Protein 4EQA (pdb70)

Organism: Pseudomonas aeruginosa (strain ATCC 15692 / DSM 22644 / CIP 104116 / JCM 14847 / LMG 12228 / 1C / PRS 101 / PAO1) (NCBI:txid208964)

Nearest PDB structures (foldseek):
  4eqa-assembly2_B  TM=9.990E-01  e=7.271E-30  Pseudomonas aeruginosa PAO1
  4fgi-assembly3_E  TM=9.907E-01  e=2.592E-28  Pseudomonas aeruginosa PAO1
  7tvh-assembly1_A  TM=9.959E-01  e=4.208E-28  Pseudomonas aeruginosa PAO1
  4f4m-assembly4_D  TM=9.836E-01  e=1.413E-27  Pseudomonas aeruginosa
  8ssm-assembly2_A  TM=3.440E-01  e=1.562E-01  Citrobacter rodentium

Sequence (592 aa):
SHMQCIVNACKNSWDKSYLAGTPNKDNCSGFVQSVAAELGVPMPRGNANAMVDGLEQSWTKLASGAEAAQKAAQGFLVIAGLKGRTYGHVAVVISGPLYRQKYPMCWCGSIAGAVGQSQGLKSVGQVVWNRTDRDRLNYYVYSLASCSHMQCIVNACKNSWDKSYLAGTPNKDNCSGFVQSVAAELGVPMPRGNANAMVDGLEQSWTKLASGAEAAQKAAQGFLVIAGLKGRTYGHVAVVISGPLYRQKYPMCWCGSIAGAVGQSQGLKKSVGQVWNRTDRDRLNYYVYSLASCADCTFTQLEIVPQFGSPNMFGGEDEHVRVMFSNEDPNDDNPDAFPEPPVYLADRDSGNDCRIEDGGIWSRGGVFLSQDGRRVLMHEFSGSSAELVSYDSATCKVVHREDISGQRWAVDKDGLRLGQKCSGESVDSCAKIVKRSLAPFCQTADCTFTQLEIVPQFGSPNMFGGEDEHVRVMFSNEDPNDDNPDAFPEPPVYLADRDSGNDCRIEDGGIWSSRGGVFLSQDGRRVLMHEFSGSSSAELVSSYDSSATCKVVHREDISGQRWWAVDKDGLRLGQKKKCSSGESVDSCAKKIVKRSLAPFCQT

Radius of gyration: 23.97 Å; Cα contacts (8 Å, |Δi|>4): 1587; chains: 4; bounding box: 54×67×56 Å

Solvent-accessible surface area: 25159 Å² total; per-residue (Å²): 155,111,87,108,19,6,43,60,0,0,122,81,0,22,131,101,55,83,90,106,76,46,50,0,80,12,20,6,10,1,0,0,10,7,0,1,69,76,38,61,10,90,21,32,180,45,87,5,20,40,0,7,55,13,0,87,148,84,26,90,91,21,86,47,6,42,65,0,4,106,57,6,41,86,0,39,0,0,0,0,0,12,32,9,68,61,91,3,2,0,0,0,0,15,64,28,112,53,15,93,157,69,10,0,27,0,11,0,0,0,40,12,0,53,20,0,30,3,99,10,148,32,0,0,0,12,0,4,24,41,33,14,7,14,56,22,36,16,1,9,42,88,115,48,38,54,158,118,96,92,16,6,28,69,0,0,123,80,0,14,112,94,42,67,132,100,43,72,64,0,77,36,48,7,10,3,0,0,12,8,0,0,68,81,35,62,10,87,28,32,196,46,90,7,21,40,0,6,58,10,0,90,146,94,32,85,88,22,82,46,6,35,61,0,9,101,63,6,52,89,0,39,0,0,0,0,0,10,31,10,67,67,92,3,2,0,0,0,0,16,51,33,110,59,22,107,170,69,11,0,26,0,15,0,0,0,45,14,0,51,24,0,28,0,94,12,154,43,0,0,0,25,0,4,22,42,33,15,6,15,48,21,37,16,1,11,41,94,122,49,38,45,94,121,14,48,0,83,83,14,126,3,63,88,42,208,69,77,102,91,34,8,0,10,79,52,133,43,0,84,0,21,2,22,12,79,24,109,121,52,122,110,7,57,8,0,15,7,22,22,0,77,2,29,17,117,129,73,53,68,106,19,114,6,53,22,22,5,0,0,8,40,52,1,0,2,6,2,106,58,4,95,21,0,0,0,3,3,3,9,0,3,34,10,21,0,0,0,3,33,4,38,62,12,130,33,21,26,11,20,74,4,22,11,56,8,52,23,14,50,176,120,11,0,72,17,0,86,155,38,92,20,84,67,4,118,35,16,84,136,61,78,146,105,62,11,43,30,0,1,85,100,61,138,27,49,4,86,90,13,125,4,59,81,39,217,66,50,108,82,52,9,0,9,72,49,125,53,0,80,0,20,1,23,16,79,24,125,129,55,136,111,8,66,13,1,18,7,19,24,0,80,0,31,8,113,95,75,67,98,92,25,111,5,54,23,23,6,0,0,10,40,58,2,0,6,5,1,136,68,3,110,18,0,0,0,10,4,3,10,0,3,38,8,19,0,0,0,4,26,1,32,70,12,124,30,13,28,15,29,75,3,21,30,52,28,52,20,16,49,180,92,13,1,63,4,1,74,156,43,113,31,92,61,4,112,40,18,77,103,64,78,134,89,46,3,48,43,0,2,113,118

Structure (mmCIF, N/CA/C/O backbone):
data_4EQA
#
_entry.id   4EQA
#
_cell.length_a   48.514
_cell.length_b   99.204
_cell.length_c   56.333
_cell.angle_alpha   90.00
_cell.angle_beta   98.82
_cell.angle_gamma   90.00
#
_symmetry.space_group_name_H-M   'P 1 21 1'
#
loop_
_entity.id
_entity.type
_entity.pdbx_description
1 polymer 'Putative uncharacterized protein'
2 polymer 'Putative uncharacterized protein'
3 water water
#
loop_
_atom_site.group_PDB
_atom_site.id
_atom_site.type_symbol
_atom_site.label_atom_id
_atom_site.label_alt_id
_atom_site.label_comp_id
_atom_site.label_asym_id
_atom_site.label_entity_id
_atom_site.label_seq_id
_atom_site.pdbx_PDB_ins_code
_atom_site.Cartn_x
_atom_site.Cartn_y
_atom_site.Cartn_z
_atom_site.occupancy
_atom_site.B_iso_or_equiv
_atom_site.auth_seq_id
_atom_site.auth_comp_id
_atom_site.auth_asym_id
_atom_site.auth_atom_id
_atom_site.pdbx_PDB_model_num
ATOM 1 N N . SER A 1 1 ? -5.579 -11.451 8.084 1.00 27.24 3 SER A N 1
ATOM 2 C CA . SER A 1 1 ? -5.170 -10.170 8.648 1.00 26.23 3 SER A CA 1
ATOM 3 C C . SER A 1 1 ? -6.177 -9.100 8.260 1.00 25.78 3 SER A C 1
ATOM 4 O O . SER A 1 1 ? -6.893 -9.249 7.272 1.00 25.76 3 SER A O 1
ATOM 7 N N . HIS A 1 2 ? -6.234 -8.013 9.022 1.00 24.09 4 HIS A N 1
ATOM 8 C CA . HIS A 1 2 ? -7.152 -6.935 8.679 1.00 22.06 4 HIS A CA 1
ATOM 9 C C . HIS A 1 2 ? -6.730 -6.262 7.377 1.00 21.32 4 HIS A C 1
ATOM 10 O O . HIS A 1 2 ? -5.572 -6.358 6.956 1.00 21.89 4 HIS A O 1
ATOM 17 N N . MET A 1 3 ? -7.677 -5.579 6.744 1.00 22.11 5 MET A N 1
ATOM 18 C CA . MET A 1 3 ? -7.410 -4.896 5.493 1.00 20.93 5 MET A CA 1
ATOM 19 C C . MET A 1 3 ? -7.544 -3.401 5.713 1.00 22.90 5 MET A C 1
ATOM 20 O O . MET A 1 3 ? -8.068 -2.670 4.863 1.00 26.02 5 MET A O 1
ATOM 25 N N . GLN A 1 4 ? -7.063 -2.935 6.859 1.00 20.64 6 GLN A N 1
ATOM 26 C CA . GLN A 1 4 ? -7.172 -1.511 7.173 1.00 28.42 6 GLN A CA 1
ATOM 27 C C . GLN A 1 4 ? -5.848 -0.740 7.129 1.00 25.85 6 GLN A C 1
ATOM 28 O O . GLN A 1 4 ? -5.733 0.350 7.690 1.00 24.13 6 GLN A O 1
ATOM 34 N N . CYS A 1 5 ? -4.858 -1.290 6.434 1.00 22.75 7 CYS A N 1
ATOM 35 C CA . CYS A 1 5 ? -3.548 -0.654 6.366 1.00 24.05 7 CYS A CA 1
ATOM 36 C C . CYS A 1 5 ? -3.610 0.748 5.769 1.00 20.99 7 CYS A C 1
ATOM 37 O O . CYS A 1 5 ? -2.958 1.651 6.278 1.00 21.91 7 CYS A O 1
ATOM 40 N N . ILE A 1 6 ? -4.379 0.926 4.697 1.00 16.16 8 ILE A N 1
ATOM 41 C CA . ILE A 1 6 ? -4.490 2.250 4.074 1.00 17.84 8 ILE A CA 1
ATOM 42 C C . ILE A 1 6 ? -5.109 3.276 5.026 1.00 21.82 8 ILE A C 1
ATOM 43 O O . ILE A 1 6 ? -4.532 4.344 5.257 1.00 17.75 8 ILE A O 1
ATOM 48 N N . VAL A 1 7 ? -6.270 2.947 5.583 1.00 20.50 9 VAL A N 1
ATOM 49 C CA . VAL A 1 7 ? -6.963 3.836 6.518 1.00 20.38 9 VAL A CA 1
ATOM 50 C C . VAL A 1 7 ? -6.128 4.160 7.767 1.00 18.86 9 VAL A C 1
ATOM 51 O O . VAL A 1 7 ? -6.064 5.316 8.192 1.00 20.03 9 VAL A O 1
ATOM 55 N N . ASN A 1 8 ? -5.496 3.150 8.366 1.00 15.55 10 ASN A N 1
ATOM 56 C CA . ASN A 1 8 ? -4.609 3.393 9.489 1.00 20.19 10 ASN A CA 1
ATOM 57 C C . ASN A 1 8 ? -3.500 4.364 9.115 1.00 18.23 10 ASN A C 1
ATOM 58 O O . ASN A 1 8 ? -3.181 5.272 9.877 1.00 20.28 10 ASN A O 1
ATOM 63 N N . ALA A 1 9 ? -2.908 4.176 7.938 1.00 17.62 11 ALA A N 1
ATOM 64 C CA . ALA A 1 9 ? -1.841 5.076 7.502 1.00 19.35 11 ALA A CA 1
ATOM 65 C C . ALA A 1 9 ? -2.345 6.512 7.316 1.00 19.00 11 ALA A C 1
ATOM 66 O O . ALA A 1 9 ? -1.637 7.473 7.628 1.00 19.35 11 ALA A O 1
ATOM 68 N N . CYS A 1 10 ? -3.560 6.657 6.797 1.00 16.78 12 CYS A N 1
ATOM 69 C CA . CYS A 1 10 ? -4.142 7.988 6.623 1.00 16.08 12 CYS A CA 1
ATOM 70 C C . CYS A 1 10 ? -4.352 8.648 7.983 1.00 14.11 12 CYS A C 1
ATOM 71 O O . CYS A 1 10 ? -4.027 9.818 8.168 1.00 14.92 12 CYS A O 1
ATOM 74 N N . LYS A 1 11 ? -4.915 7.902 8.927 1.00 16.26 13 LYS A N 1
ATOM 75 C CA . LYS A 1 11 ? -5.200 8.459 10.247 1.00 16.47 13 LYS A CA 1
ATOM 76 C C . LYS A 1 11 ? -3.902 8.879 10.926 1.00 19.36 13 LYS A C 1
ATOM 77 O O . LYS A 1 11 ? -3.803 9.962 11.508 1.00 20.59 13 LYS A O 1
ATOM 83 N N . ASN A 1 12 ? -2.899 8.016 10.844 1.00 17.49 14 ASN A N 1
ATOM 84 C CA . ASN A 1 12 ? -1.619 8.289 11.488 1.00 19.18 14 ASN A CA 1
ATOM 85 C C . ASN A 1 12 ? -0.880 9.457 10.854 1.00 18.34 14 ASN A C 1
ATOM 86 O O . ASN A 1 12 ? -0.037 10.090 11.491 1.00 23.30 14 ASN A O 1
ATOM 91 N N . SER A 1 13 ? -1.213 9.749 9.600 1.00 18.19 15 SER A N 1
ATOM 92 C CA . SER A 1 13 ? -0.491 10.747 8.810 1.00 16.74 15 SER A CA 1
ATOM 93 C C . SER A 1 13 ? -1.109 12.132 8.911 1.00 18.76 15 SER A C 1
ATOM 94 O O . SER A 1 13 ? -0.464 13.139 8.585 1.00 15.75 15 SER A O 1
ATOM 97 N N . TRP A 1 14 ? -2.356 12.183 9.362 1.00 19.58 16 TRP A N 1
ATOM 98 C CA . TRP A 1 14 ? -3.126 13.423 9.316 1.00 15.15 16 TRP A CA 1
ATOM 99 C C . TRP A 1 14 ? -2.431 14.556 10.081 1.00 17.40 16 TRP A C 1
ATOM 100 O O . TRP A 1 14 ? -2.278 15.666 9.562 1.00 15.40 16 TRP A O 1
ATOM 111 N N . ASP A 1 15 ? -1.983 14.254 11.298 1.00 17.33 17 ASP A N 1
ATOM 112 C CA . ASP A 1 15 ? -1.438 15.281 12.190 1.00 19.55 17 ASP A CA 1
ATOM 113 C C . ASP A 1 15 ? 0.064 15.520 12.021 1.00 21.12 17 ASP A C 1
ATOM 114 O O . ASP A 1 15 ? 0.651 16.347 12.720 1.00 30.61 17 ASP A O 1
ATOM 119 N N . LYS A 1 16 ? 0.687 14.810 11.093 1.00 17.67 18 LYS A N 1
ATOM 120 C CA . LYS A 1 16 ? 2.104 15.012 10.820 1.00 19.07 18 LYS A CA 1
ATOM 121 C C . LYS A 1 16 ? 2.343 16.193 9.889 1.00 19.44 18 LYS A C 1
ATOM 122 O O . LYS A 1 16 ? 1.412 16.725 9.285 1.00 15.90 18 LYS A O 1
ATOM 128 N N . SER A 1 17 ? 3.601 16.616 9.811 1.00 17.97 19 SER A N 1
ATOM 129 C CA . SER A 1 17 ? 4.029 17.618 8.848 1.00 17.26 19 SER A CA 1
ATOM 130 C C . SER A 1 17 ? 5.171 17.031 8.038 1.00 16.01 19 SER A C 1
ATOM 131 O O . SER A 1 17 ? 6.325 17.050 8.474 1.00 21.10 19 SER A O 1
ATOM 134 N N . TYR A 1 18 ? 4.845 16.465 6.883 1.00 16.10 20 TYR A N 1
ATOM 135 C CA . TYR A 1 18 ? 5.862 15.894 6.019 1.00 14.52 20 TYR A CA 1
ATOM 136 C C . TYR A 1 18 ? 6.890 16.950 5.653 1.00 18.06 20 TYR A C 1
ATOM 137 O O . TYR A 1 18 ? 8.092 16.688 5.673 1.00 21.76 20 TYR A O 1
ATOM 146 N N . LEU A 1 19 ? 6.402 18.139 5.313 1.00 17.81 21 LEU A N 1
ATOM 147 C CA . LEU A 1 19 ? 7.262 19.292 5.066 1.00 19.02 21 LEU A CA 1
ATOM 148 C C . LEU A 1 19 ? 7.426 20.053 6.369 1.00 20.89 21 LEU A C 1
ATOM 149 O O . LEU A 1 19 ? 6.439 20.386 7.017 1.00 22.02 21 LEU A O 1
ATOM 154 N N . ALA A 1 20 ? 8.672 20.312 6.754 1.00 24.41 22 ALA A N 1
ATOM 155 C CA . ALA A 1 20 ? 8.962 21.098 7.945 1.00 24.94 22 ALA A CA 1
ATOM 156 C C . ALA A 1 20 ? 8.115 22.355 7.998 1.00 23.31 22 ALA A C 1
ATOM 157 O O . ALA A 1 20 ? 8.180 23.191 7.094 1.00 21.20 22 ALA A O 1
ATOM 159 N N . GLY A 1 21 ? 7.319 22.480 9.056 1.00 21.55 23 GLY A N 1
ATOM 160 C CA . GLY A 1 21 ? 6.567 23.698 9.308 1.00 19.77 23 GLY A CA 1
ATOM 161 C C . GLY A 1 21 ? 5.232 23.770 8.594 1.00 27.03 23 GLY A C 1
ATOM 162 O O . GLY A 1 21 ? 4.523 24.774 8.689 1.00 25.84 23 GLY A O 1
ATOM 163 N N . THR A 1 22 ? 4.875 22.708 7.876 1.00 19.74 24 THR A N 1
ATOM 164 C CA . THR A 1 22 ? 3.615 22.714 7.150 1.00 20.22 24 THR A CA 1
ATOM 165 C C . THR A 1 22 ? 2.758 21.508 7.522 1.00 15.41 24 THR A C 1
ATOM 166 O O . THR A 1 22 ? 3.043 20.387 7.100 1.00 17.84 24 THR A O 1
ATOM 170 N N . PRO A 1 23 ? 1.704 21.732 8.314 1.00 17.09 25 PRO A N 1
ATOM 171 C CA . PRO A 1 23 ? 0.812 20.630 8.688 1.00 18.74 25 PRO A CA 1
ATOM 172 C C . PRO A 1 23 ? 0.229 19.920 7.465 1.00 16.28 25 PRO A C 1
ATOM 173 O O . PRO A 1 23 ? -0.157 20.561 6.480 1.00 17.02 25 PRO A O 1
ATOM 177 N N . ASN A 1 24 ? 0.173 18.593 7.533 1.00 16.05 26 ASN A N 1
ATOM 178 C CA . ASN A 1 24 ? -0.322 17.826 6.396 1.00 13.69 26 ASN A CA 1
ATOM 179 C C . ASN A 1 24 ? -1.760 18.176 6.021 1.00 15.49 26 ASN A C 1
ATOM 180 O O . ASN A 1 24 ? -2.158 18.026 4.865 1.00 14.57 26 ASN A O 1
ATOM 185 N N . LYS A 1 25 ? -2.551 18.635 6.989 1.00 12.72 27 LYS A N 1
ATOM 186 C CA . LYS A 1 25 ? -3.942 18.969 6.687 1.00 13.35 27 LYS A CA 1
ATOM 187 C C . LYS A 1 25 ? -4.014 20.097 5.677 1.00 14.71 27 LYS A C 1
ATOM 188 O O . LYS A 1 25 ? -5.021 20.252 4.986 1.00 14.80 27 LYS A O 1
ATOM 194 N N . ASP A 1 26 ? -2.948 20.886 5.613 1.00 14.15 28 ASP A N 1
ATOM 195 C CA . ASP A 1 26 ? -2.896 22.063 4.734 1.00 12.12 28 ASP A CA 1
ATOM 196 C C . ASP A 1 26 ? -2.102 21.830 3.453 1.00 12.87 28 ASP A C 1
ATOM 197 O O . ASP A 1 26 ? -1.873 22.774 2.684 1.00 15.48 28 ASP A O 1
ATOM 202 N N . ASN A 1 27 ? -1.692 20.585 3.209 1.00 10.95 29 ASN A N 1
ATOM 203 C CA . ASN A 1 27 ? -0.739 20.306 2.134 1.00 10.62 29 ASN A CA 1
ATOM 204 C C . ASN A 1 27 ? -1.007 18.931 1.564 1.00 11.84 29 ASN A C 1
ATOM 205 O O . ASN A 1 27 ? -0.565 17.922 2.106 1.00 14.27 29 ASN A O 1
ATOM 210 N N . CYS A 1 28 ? -1.767 18.892 0.482 1.00 12.09 30 CYS A N 1
ATOM 211 C CA . CYS A 1 28 ? -2.186 17.601 -0.076 1.00 10.97 30 CYS A CA 1
ATOM 212 C C . CYS A 1 28 ? -1.004 16.686 -0.400 1.00 11.51 30 CYS A C 1
ATOM 213 O O . CYS A 1 28 ? -1.062 15.479 -0.148 1.00 12.45 30 CYS A O 1
ATOM 216 N N . SER A 1 29 ? 0.054 17.238 -0.974 1.00 14.17 31 SER A N 1
ATOM 217 C CA . SER A 1 29 ? 1.188 16.413 -1.361 1.00 11.21 31 SER A CA 1
ATOM 218 C C . SER A 1 29 ? 1.877 15.846 -0.117 1.00 15.57 31 SER A C 1
ATOM 219 O O . SER A 1 29 ? 2.258 14.678 -0.091 1.00 14.39 31 SER A O 1
ATOM 222 N N . GLY A 1 30 ? 2.009 16.670 0.921 1.00 13.83 32 GLY A N 1
ATOM 223 C CA . GLY A 1 30 ? 2.624 16.237 2.161 1.00 14.06 32 GLY A CA 1
ATOM 224 C C . GLY A 1 30 ? 1.860 15.117 2.826 1.00 13.10 32 GLY A C 1
ATOM 225 O O . GLY A 1 30 ? 2.445 14.169 3.349 1.00 13.49 32 GLY A O 1
ATOM 226 N N . PHE A 1 31 ? 0.540 15.225 2.825 1.00 13.51 33 PHE A N 1
ATOM 227 C CA . PHE A 1 31 ? -0.268 14.176 3.423 1.00 14.95 33 PHE A CA 1
ATOM 228 C C . PHE A 1 31 ? -0.031 12.842 2.704 1.00 10.11 33 PHE A C 1
ATOM 229 O O . PHE A 1 31 ? 0.196 11.798 3.341 1.00 12.95 33 PHE A O 1
ATOM 237 N N . VAL A 1 32 ? -0.060 12.879 1.375 1.00 12.32 34 VAL A N 1
ATOM 238 C CA . VAL A 1 32 ? 0.163 11.666 0.585 1.00 12.73 34 VAL A CA 1
ATOM 239 C C . VAL A 1 32 ? 1.589 11.137 0.781 1.00 14.95 34 VAL A C 1
ATOM 240 O O . VAL A 1 32 ? 1.806 9.922 0.858 1.00 14.84 34 VAL A O 1
ATOM 244 N N . GLN A 1 33 ? 2.559 12.038 0.917 1.00 13.91 35 GLN A N 1
ATOM 245 C CA . GLN A 1 33 ? 3.937 11.598 1.155 1.00 15.51 35 GLN A CA 1
ATOM 246 C C . GLN A 1 33 ? 4.038 10.865 2.494 1.00 17.52 35 GLN A C 1
ATOM 247 O O . GLN A 1 33 ? 4.728 9.846 2.593 1.00 16.77 35 GLN A O 1
ATOM 253 N N . SER A 1 34 ? 3.354 11.369 3.523 1.00 15.20 36 SER A N 1
ATOM 254 C CA . SER A 1 34 ? 3.397 10.720 4.838 1.00 14.48 36 SER A CA 1
ATOM 255 C C . SER A 1 34 ? 2.733 9.349 4.813 1.00 17.66 36 SER A C 1
ATOM 256 O O . SER A 1 34 ? 3.224 8.398 5.438 1.00 17.72 36 SER A O 1
ATOM 259 N N . VAL A 1 35 ? 1.607 9.247 4.108 1.00 13.01 37 VAL A N 1
ATOM 260 C CA . VAL A 1 35 ? 0.916 7.974 4.001 1.00 12.03 37 VAL A CA 1
ATOM 261 C C . VAL A 1 35 ? 1.810 6.948 3.324 1.00 15.24 37 VAL A C 1
ATOM 262 O O . VAL A 1 35 ? 1.977 5.828 3.828 1.00 16.61 37 VAL A O 1
ATOM 266 N N . ALA A 1 36 ? 2.401 7.336 2.197 1.00 16.38 38 ALA A N 1
ATOM 267 C CA . ALA A 1 36 ? 3.263 6.427 1.446 1.00 17.86 38 ALA A CA 1
ATOM 268 C C . ALA A 1 36 ? 4.474 6.024 2.282 1.00 17.85 38 ALA A C 1
ATOM 269 O O . ALA A 1 36 ? 4.884 4.872 2.265 1.00 15.16 38 ALA A O 1
ATOM 271 N N . ALA A 1 37 ? 5.036 6.967 3.032 1.00 17.76 39 ALA A N 1
ATOM 272 C CA . ALA A 1 37 ? 6.210 6.646 3.843 1.00 18.71 39 ALA A CA 1
ATOM 273 C C . ALA A 1 37 ? 5.873 5.597 4.889 1.00 19.97 39 ALA A C 1
ATOM 274 O O . ALA A 1 37 ? 6.666 4.680 5.131 1.00 18.69 39 ALA A O 1
ATOM 276 N N . GLU A 1 38 ? 4.707 5.729 5.517 1.00 15.69 40 GLU A N 1
ATOM 277 C CA . GLU A 1 38 ? 4.312 4.764 6.533 1.00 17.47 40 GLU A CA 1
ATOM 278 C C . GLU A 1 38 ? 4.127 3.371 5.933 1.00 17.73 40 GLU A C 1
ATOM 279 O O . GLU A 1 38 ? 4.475 2.370 6.560 1.00 21.42 40 GLU A O 1
ATOM 285 N N . LEU A 1 39 ? 3.592 3.323 4.717 1.00 20.31 41 LEU A N 1
ATOM 286 C CA . LEU A 1 39 ? 3.355 2.070 4.009 1.00 19.43 41 LEU A CA 1
ATOM 287 C C . LEU A 1 39 ? 4.613 1.562 3.307 1.00 19.68 41 LEU A C 1
ATOM 288 O O . LEU A 1 39 ? 4.641 0.428 2.807 1.00 23.49 41 LEU A O 1
ATOM 293 N N . GLY A 1 40 ? 5.650 2.394 3.285 1.00 19.98 42 GLY A N 1
ATOM 294 C CA . GLY A 1 40 ? 6.884 2.088 2.579 1.00 16.31 42 GLY A CA 1
ATOM 295 C C . GLY A 1 40 ? 6.718 1.983 1.077 1.00 20.53 42 GLY A C 1
ATOM 296 O O . GLY A 1 40 ? 7.449 1.263 0.398 1.00 25.12 42 GLY A O 1
ATOM 297 N N . VAL A 1 41 ? 5.748 2.716 0.548 1.00 15.57 43 VAL A N 1
ATOM 298 C CA . VAL A 1 41 ? 5.551 2.765 -0.894 1.00 18.63 43 VAL A CA 1
ATOM 299 C C . VAL A 1 41 ? 6.335 3.941 -1.476 1.00 18.08 43 VAL A C 1
ATOM 300 O O . VAL A 1 41 ? 6.147 5.088 -1.055 1.00 16.59 43 VAL A O 1
ATOM 304 N N . PRO A 1 42 ? 7.233 3.668 -2.439 1.00 17.27 44 PRO A N 1
ATOM 305 C CA . PRO A 1 42 ? 7.998 4.752 -3.075 1.00 18.74 44 PRO A CA 1
ATOM 306 C C . PRO A 1 42 ? 7.084 5.751 -3.777 1.00 21.60 44 PRO A C 1
ATOM 307 O O . PRO A 1 42 ? 6.141 5.354 -4.462 1.00 22.23 44 PRO A O 1
ATOM 311 N N . MET A 1 43 ? 7.374 7.034 -3.605 1.00 19.73 45 MET A N 1
ATOM 312 C CA . MET A 1 43 ? 6.528 8.097 -4.140 1.00 21.97 45 MET A CA 1
ATOM 313 C C . MET A 1 43 ? 7.395 9.164 -4.815 1.00 20.18 45 MET A C 1
ATOM 314 O O . MET A 1 43 ? 8.460 9.525 -4.305 1.00 22.08 45 MET A O 1
ATOM 319 N N . PRO A 1 44 ? 6.958 9.656 -5.983 1.00 20.10 46 PRO A N 1
ATOM 320 C CA . PRO A 1 44 ? 7.706 10.754 -6.608 1.00 20.27 46 PRO A CA 1
ATOM 321 C C . PRO A 1 44 ? 7.845 11.946 -5.666 1.00 18.74 46 PRO A C 1
ATOM 322 O O . PRO A 1 44 ? 6.922 12.238 -4.908 1.00 21.06 46 PRO A O 1
ATOM 326 N N . ARG A 1 45 ? 8.980 12.628 -5.721 1.00 22.20 47 ARG A N 1
ATOM 327 C CA . ARG A 1 45 ? 9.205 13.789 -4.868 1.00 18.71 47 ARG A CA 1
ATOM 328 C C . ARG A 1 45 ? 8.540 15.015 -5.466 1.00 16.11 47 ARG A C 1
ATOM 329 O O . ARG A 1 45 ? 8.228 15.043 -6.654 1.00 22.22 47 ARG A O 1
ATOM 337 N N . GLY A 1 46 ? 8.340 16.032 -4.633 1.00 18.40 48 GLY A N 1
ATOM 338 C CA . GLY A 1 46 ? 7.925 17.331 -5.137 1.00 17.25 48 GLY A CA 1
ATOM 339 C C . GLY A 1 46 ? 6.506 17.705 -4.765 1.00 15.99 48 GLY A C 1
ATOM 340 O O . GLY A 1 46 ? 5.867 17.034 -3.959 1.00 18.63 48 GLY A O 1
ATOM 341 N N . ASN A 1 47 ? 6.024 18.806 -5.340 1.00 13.87 49 ASN A N 1
ATOM 342 C CA . ASN A 1 47 ? 4.677 19.275 -5.047 1.00 14.68 49 ASN A CA 1
ATOM 343 C C . ASN A 1 47 ? 3.639 18.429 -5.763 1.00 14.08 49 ASN A C 1
ATOM 344 O O . ASN A 1 47 ? 3.980 17.469 -6.447 1.00 16.20 49 ASN A O 1
ATOM 349 N N . ALA A 1 48 ? 2.371 18.761 -5.579 1.00 13.26 50 ALA A N 1
ATOM 350 C CA . ALA A 1 48 ? 1.320 17.930 -6.157 1.00 12.70 50 ALA A CA 1
ATOM 351 C C . ALA A 1 48 ? 1.473 17.749 -7.669 1.00 13.63 50 ALA A C 1
ATOM 352 O O . ALA A 1 48 ? 1.356 16.634 -8.166 1.00 14.75 50 ALA A O 1
ATOM 354 N N . ASN A 1 49 ? 1.743 18.831 -8.401 1.00 11.73 51 ASN A N 1
ATOM 355 C CA . ASN A 1 49 ? 1.927 18.695 -9.844 1.00 13.71 51 ASN A CA 1
ATOM 356 C C . ASN A 1 49 ? 3.084 17.764 -10.204 1.00 13.61 51 ASN A C 1
ATOM 357 O O . ASN A 1 49 ? 2.970 16.946 -11.119 1.00 14.59 51 ASN A O 1
ATOM 362 N N . ALA A 1 50 ? 4.194 17.882 -9.477 1.00 12.99 52 ALA A N 1
ATOM 363 C CA . ALA A 1 50 ? 5.362 17.052 -9.743 1.00 16.42 52 ALA A CA 1
ATOM 364 C C . ALA A 1 50 ? 5.058 15.596 -9.392 1.00 15.99 52 ALA A C 1
ATOM 365 O O . ALA A 1 50 ? 5.485 14.679 -10.085 1.00 16.72 52 ALA A O 1
ATOM 367 N N . MET A 1 51 ? 4.283 15.389 -8.335 1.00 13.45 53 MET A N 1
ATOM 368 C CA . MET A 1 51 ? 3.901 14.024 -7.966 1.00 14.66 53 MET A CA 1
ATOM 369 C C . MET A 1 51 ? 3.024 13.382 -9.048 1.00 13.95 53 MET A C 1
ATOM 370 O O . MET A 1 51 ? 3.248 12.238 -9.446 1.00 17.21 53 MET A O 1
ATOM 375 N N . VAL A 1 52 ? 2.034 14.123 -9.550 1.00 14.71 54 VAL A N 1
ATOM 376 C CA . VAL A 1 52 ? 1.190 13.611 -10.618 1.00 13.52 54 VAL A CA 1
ATOM 377 C C . VAL A 1 52 ? 2.019 13.312 -11.864 1.00 15.98 54 VAL A C 1
ATOM 378 O O . VAL A 1 52 ? 1.842 12.261 -12.478 1.00 15.64 54 VAL A O 1
ATOM 382 N N . ASP A 1 53 ? 2.936 14.214 -12.224 1.00 15.90 55 ASP A N 1
ATOM 383 C CA . ASP A 1 53 ? 3.834 13.957 -13.350 1.00 16.56 55 ASP A CA 1
ATOM 384 C C . ASP A 1 53 ? 4.542 12.621 -13.157 1.00 17.82 55 ASP A C 1
ATOM 385 O O . ASP A 1 53 ? 4.627 11.820 -14.091 1.00 20.73 55 ASP A O 1
ATOM 390 N N . GLY A 1 54 ? 5.055 12.391 -11.951 1.00 16.48 56 GLY A N 1
ATOM 391 C CA . GLY A 1 54 ? 5.774 11.161 -11.652 1.00 20.56 56 GLY A CA 1
ATOM 392 C C . GLY A 1 54 ? 4.907 9.916 -11.683 1.00 18.92 56 GLY A C 1
ATOM 393 O O . GLY A 1 54 ? 5.292 8.888 -12.243 1.00 20.40 56 GLY A O 1
ATOM 394 N N . LEU A 1 55 ? 3.719 10.004 -11.096 1.00 18.10 57 LEU A N 1
ATOM 395 C CA . LEU A 1 55 ? 2.789 8.884 -11.109 1.00 15.97 57 LEU A CA 1
ATOM 396 C C . LEU A 1 55 ? 2.354 8.552 -12.529 1.00 16.37 57 LEU A C 1
ATOM 397 O O . LEU A 1 55 ? 2.204 7.385 -12.881 1.00 19.85 57 LEU A O 1
ATOM 402 N N . GLU A 1 56 ? 2.135 9.582 -13.340 1.00 19.19 58 GLU A N 1
ATOM 403 C CA . GLU A 1 56 ? 1.708 9.400 -14.722 1.00 21.61 58 GLU A CA 1
ATOM 404 C C . GLU A 1 56 ? 2.763 8.628 -15.513 1.00 25.58 58 GLU A C 1
ATOM 405 O O . GLU A 1 56 ? 2.426 7.803 -16.365 1.00 26.74 58 GLU A O 1
ATOM 411 N N . GLN A 1 57 ? 4.032 8.875 -15.194 1.00 21.70 59 GLN A N 1
ATOM 412 C CA . GLN A 1 57 ? 5.164 8.234 -15.869 1.00 25.72 59 GLN A CA 1
ATOM 413 C C . GLN A 1 57 ? 5.470 6.806 -15.387 1.00 27.40 59 GLN A C 1
ATOM 414 O O . GLN A 1 57 ? 6.248 6.102 -16.027 1.00 32.95 59 GLN A O 1
ATOM 420 N N . SER A 1 58 ? 4.898 6.385 -14.261 1.00 25.06 60 SER A N 1
ATOM 421 C CA . SER A 1 58 ? 5.312 5.114 -13.651 1.00 25.44 60 SER A CA 1
ATOM 422 C C . SER A 1 58 ? 4.199 4.174 -13.168 1.00 27.21 60 SER A C 1
ATOM 423 O O . SER A 1 58 ? 4.317 2.961 -13.314 1.00 30.58 60 SER A O 1
ATOM 426 N N . TRP A 1 59 ? 3.127 4.715 -12.597 1.00 20.29 61 TRP A N 1
ATOM 427 C CA . TRP A 1 59 ? 2.075 3.872 -12.026 1.00 18.00 61 TRP A CA 1
ATOM 428 C C . TRP A 1 59 ? 0.958 3.513 -13.008 1.00 20.04 61 TRP A C 1
ATOM 429 O O . TRP A 1 59 ? 0.576 4.313 -13.863 1.00 21.54 61 TRP A O 1
ATOM 440 N N . THR A 1 60 ? 0.424 2.300 -12.849 1.00 18.83 62 THR A N 1
ATOM 441 C CA . THR A 1 60 ? -0.758 1.862 -13.581 1.00 21.10 62 THR A CA 1
ATOM 442 C C . THR A 1 60 ? -1.935 2.769 -13.264 1.00 19.71 62 THR A C 1
ATOM 443 O O . THR A 1 60 ? -2.119 3.193 -12.122 1.00 20.45 62 THR A O 1
ATOM 447 N N . LYS A 1 61 ? -2.733 3.067 -14.282 1.00 20.31 63 LYS A N 1
ATOM 448 C CA . LYS A 1 61 ? -3.924 3.873 -14.109 1.00 20.13 63 LYS A CA 1
ATOM 449 C C . LYS A 1 61 ? -5.152 2.984 -14.159 1.00 22.12 63 LYS A C 1
ATOM 450 O O . LYS A 1 61 ? -5.246 2.097 -15.002 1.00 24.99 63 LYS A O 1
ATOM 456 N N . LEU A 1 62 ? -6.088 3.221 -13.247 1.00 20.07 64 LEU A N 1
ATOM 457 C CA . LEU A 1 62 ? -7.346 2.486 -13.228 1.00 18.15 64 LEU A CA 1
ATOM 458 C C . LEU A 1 62 ? -8.382 3.170 -14.110 1.00 19.48 64 LEU A C 1
ATOM 459 O O . LEU A 1 62 ? -8.321 4.374 -14.328 1.00 24.36 64 LEU A O 1
ATOM 464 N N . ALA A 1 63 ? -9.338 2.395 -14.609 1.00 21.90 65 ALA A N 1
ATOM 465 C CA . ALA A 1 63 ? -10.308 2.922 -15.562 1.00 26.68 65 ALA A CA 1
ATOM 466 C C . ALA A 1 63 ? -11.382 3.803 -14.927 1.00 28.85 65 ALA A C 1
ATOM 467 O O . ALA A 1 63 ? -11.934 4.690 -15.580 1.00 34.71 65 ALA A O 1
ATOM 469 N N . SER A 1 64 ? -11.688 3.560 -13.658 1.00 22.11 66 SER A N 1
ATOM 470 C CA . SER A 1 64 ? -12.792 4.252 -13.017 1.00 20.68 66 SER A CA 1
ATOM 471 C C . SER A 1 64 ? -12.567 4.496 -11.537 1.00 23.30 66 SER A C 1
ATOM 472 O O . SER A 1 64 ? -11.740 3.829 -10.898 1.00 18.75 66 SER A O 1
ATOM 475 N N . GLY A 1 65 ? -13.333 5.447 -11.001 1.00 20.70 67 GLY A N 1
ATOM 476 C CA . GLY A 1 65 ? -13.387 5.680 -9.570 1.00 19.62 67 GLY A CA 1
ATOM 477 C C . GLY A 1 65 ? -13.884 4.456 -8.826 1.00 19.49 67 GLY A C 1
ATOM 478 O O . GLY A 1 65 ? -13.414 4.158 -7.729 1.00 17.95 67 GLY A O 1
ATOM 479 N N . ALA A 1 66 ? -14.836 3.739 -9.427 1.00 21.25 68 ALA A N 1
ATOM 480 C CA . ALA A 1 66 ? -15.348 2.491 -8.864 1.00 21.08 68 ALA A CA 1
ATOM 481 C C . ALA A 1 66 ? -14.245 1.449 -8.695 1.00 15.32 68 ALA A C 1
ATOM 482 O O . ALA A 1 66 ? -14.186 0.756 -7.692 1.00 18.52 68 ALA A O 1
ATOM 484 N N . GLU A 1 67 ? -13.367 1.348 -9.682 1.00 19.54 69 GLU A N 1
ATOM 485 C CA . GLU A 1 67 ? -12.260 0.410 -9.598 1.00 17.18 69 GLU A CA 1
ATOM 486 C C . GLU A 1 67 ? -11.244 0.848 -8.546 1.00 15.25 69 GLU A C 1
ATOM 487 O O . GLU A 1 67 ? -10.618 0.005 -7.879 1.00 18.27 69 GLU A O 1
ATOM 493 N N . ALA A 1 68 ? -11.103 2.160 -8.383 1.00 16.70 70 ALA A N 1
ATOM 494 C CA . ALA A 1 68 ? -10.164 2.717 -7.410 1.00 14.84 70 ALA A CA 1
ATOM 495 C C . ALA A 1 68 ? -10.589 2.283 -6.017 1.00 17.43 70 ALA A C 1
ATOM 496 O O . ALA A 1 68 ? -9.767 1.855 -5.196 1.00 17.36 70 ALA A O 1
ATOM 498 N N . ALA A 1 69 ? -11.884 2.386 -5.746 1.00 17.97 71 ALA A N 1
ATOM 499 C CA . ALA A 1 69 ? -12.397 1.995 -4.439 1.00 16.34 71 ALA A CA 1
ATOM 500 C C . ALA A 1 69 ? -12.223 0.500 -4.186 1.00 20.24 71 ALA A C 1
ATOM 501 O O . ALA A 1 69 ? -11.887 0.088 -3.079 1.00 19.46 71 ALA A O 1
ATOM 503 N N . GLN A 1 70 ? -12.460 -0.315 -5.207 1.00 16.93 72 GLN A N 1
ATOM 504 C CA . GLN A 1 70 ? -12.246 -1.745 -5.075 1.00 16.71 72 GLN A CA 1
ATOM 505 C C . GLN A 1 70 ? -10.796 -2.062 -4.773 1.00 16.80 72 GLN A C 1
ATOM 506 O O . GLN A 1 70 ? -10.516 -2.935 -3.949 1.00 20.07 72 GLN A O 1
ATOM 512 N N . LYS A 1 71 ? -9.874 -1.387 -5.454 1.00 16.83 73 LYS A N 1
ATOM 513 C CA . LYS A 1 71 ? -8.456 -1.659 -5.217 1.00 15.04 73 LYS A CA 1
ATOM 514 C C . LYS A 1 71 ? -8.061 -1.253 -3.807 1.00 17.37 73 LYS A C 1
ATOM 515 O O . LYS A 1 71 ? -7.306 -1.963 -3.143 1.00 16.65 73 LYS A O 1
ATOM 521 N N . ALA A 1 72 ? -8.601 -0.136 -3.337 1.00 16.88 74 ALA A N 1
ATOM 522 C CA . ALA A 1 72 ? -8.332 0.309 -1.972 1.00 16.60 74 ALA A CA 1
ATOM 523 C C . ALA A 1 72 ? -8.876 -0.712 -0.965 1.00 16.57 74 ALA A C 1
ATOM 524 O O . ALA A 1 72 ? -8.222 -1.020 0.042 1.00 19.36 74 ALA A O 1
ATOM 526 N N . ALA A 1 73 ? -10.057 -1.257 -1.245 1.00 19.84 75 ALA A N 1
ATOM 527 C CA . ALA A 1 73 ? -10.642 -2.322 -0.422 1.00 17.95 75 ALA A CA 1
ATOM 528 C C . ALA A 1 73 ? -9.759 -3.565 -0.365 1.00 21.08 75 ALA A C 1
ATOM 529 O O . ALA A 1 73 ? -9.832 -4.351 0.583 1.00 27.79 75 ALA A O 1
ATOM 531 N N . GLN A 1 74 ? -8.950 -3.752 -1.401 1.00 15.34 76 GLN A N 1
ATOM 532 C CA . GLN A 1 74 ? -8.064 -4.900 -1.497 1.00 17.78 76 GLN A CA 1
ATOM 533 C C . GLN A 1 74 ? -6.676 -4.593 -0.928 1.00 16.30 76 GLN A C 1
ATOM 534 O O . GLN A 1 74 ? -5.754 -5.393 -1.062 1.00 20.66 76 GLN A O 1
ATOM 540 N N . GLY A 1 75 ? -6.514 -3.422 -0.320 1.00 16.85 77 GLY A N 1
ATOM 541 C CA . GLY A 1 75 ? -5.264 -3.111 0.359 1.00 17.71 77 GLY A CA 1
ATOM 542 C C . GLY A 1 75 ? -4.215 -2.384 -0.471 1.00 20.09 77 GLY A C 1
ATOM 543 O O . GLY A 1 75 ? -3.063 -2.266 -0.046 1.00 19.72 77 GLY A O 1
ATOM 544 N N . PHE A 1 76 ? -4.605 -1.908 -1.650 1.00 17.05 78 PHE A N 1
ATOM 545 C CA . PHE A 1 76 ? -3.698 -1.147 -2.513 1.00 19.55 78 PHE A CA 1
ATOM 546 C C . PHE A 1 76 ? -3.766 0.342 -2.223 1.00 17.80 78 PHE A C 1
ATOM 547 O O . PHE A 1 76 ? -4.853 0.891 -2.015 1.00 16.91 78 PHE A O 1
ATOM 555 N N . LEU A 1 77 ? -2.607 0.993 -2.231 1.00 13.81 79 LEU A N 1
ATOM 556 C CA . LEU A 1 77 ? -2.547 2.454 -2.239 1.00 14.83 79 LEU A CA 1
ATOM 557 C C . LEU A 1 77 ? -2.973 2.994 -3.602 1.00 15.59 79 LEU A C 1
ATOM 558 O O . LEU A 1 77 ? -2.356 2.686 -4.626 1.00 17.49 79 LEU A O 1
ATOM 563 N N . VAL A 1 78 ? -4.038 3.796 -3.604 1.00 14.62 80 VAL A N 1
ATOM 564 C CA . VAL A 1 78 ? -4.571 4.411 -4.813 1.00 12.45 80 VAL A CA 1
ATOM 565 C C . VAL A 1 78 ? -4.581 5.925 -4.607 1.00 12.86 80 VAL A C 1
ATOM 566 O O . VAL A 1 78 ? -5.159 6.423 -3.648 1.00 15.03 80 VAL A O 1
ATOM 570 N N . ILE A 1 79 ? -3.901 6.635 -5.496 1.00 11.82 81 ILE A N 1
ATOM 571 C CA . ILE A 1 79 ? -3.846 8.081 -5.445 1.00 10.98 81 ILE A CA 1
ATOM 572 C C . ILE A 1 79 ? -4.729 8.636 -6.555 1.00 16.00 81 ILE A C 1
ATOM 573 O O . ILE A 1 79 ? -4.500 8.367 -7.740 1.00 14.65 81 ILE A O 1
ATOM 578 N N . ALA A 1 80 ? -5.751 9.389 -6.169 1.00 12.61 82 ALA A N 1
ATOM 579 C CA . ALA A 1 80 ? -6.498 10.199 -7.138 1.00 9.18 82 ALA A CA 1
ATOM 580 C C . ALA A 1 80 ? -5.720 11.494 -7.364 1.00 12.41 82 ALA A C 1
ATOM 581 O O . ALA A 1 80 ? -5.313 12.156 -6.401 1.00 13.34 82 ALA A O 1
ATOM 583 N N . GLY A 1 81 ? -5.465 11.842 -8.620 1.00 11.68 83 GLY A N 1
ATOM 584 C CA . GLY A 1 81 ? -4.618 12.996 -8.876 1.00 12.42 83 GLY A CA 1
ATOM 585 C C . GLY A 1 81 ? -5.031 13.789 -10.093 1.00 15.55 83 GLY A C 1
ATOM 586 O O . GLY A 1 81 ? -5.512 13.234 -11.079 1.00 12.38 83 GLY A O 1
ATOM 587 N N . LEU A 1 82 ? -4.850 15.100 -10.007 1.00 11.59 84 LEU A N 1
ATOM 588 C CA . LEU A 1 82 ? -5.127 15.984 -11.134 1.00 11.17 84 LEU A CA 1
ATOM 589 C C . LEU A 1 82 ? -4.279 17.226 -10.991 1.00 11.89 84 LEU A C 1
ATOM 590 O O . LEU A 1 82 ? -4.343 17.907 -9.961 1.00 12.12 84 LEU A O 1
ATOM 595 N N . LYS A 1 83 ? -3.474 17.511 -12.010 1.00 12.99 85 LYS A N 1
ATOM 596 C CA . LYS A 1 83 ? -2.657 18.719 -12.010 1.00 13.90 85 LYS A CA 1
ATOM 597 C C . LYS A 1 83 ? -3.511 19.972 -11.982 1.00 12.83 85 LYS A C 1
ATOM 598 O O . LYS A 1 83 ? -4.650 19.983 -12.473 1.00 13.04 85 LYS A O 1
ATOM 604 N N . GLY A 1 84 ? -2.970 21.006 -11.348 1.00 11.65 86 GLY A N 1
ATOM 605 C CA . GLY A 1 84 ? -3.522 22.346 -11.423 1.00 13.23 86 GLY A CA 1
ATOM 606 C C . GLY A 1 84 ? -2.637 23.266 -12.241 1.00 12.78 86 GLY A C 1
ATOM 607 O O . GLY A 1 84 ? -1.570 22.871 -12.725 1.00 13.33 86 GLY A O 1
ATOM 608 N N . ARG A 1 85 ? -3.098 24.497 -12.447 1.00 11.45 87 ARG A N 1
ATOM 609 C CA . ARG A 1 85 ? -2.276 25.492 -13.125 1.00 13.44 87 ARG A CA 1
ATOM 610 C C . ARG A 1 85 ? -0.937 25.661 -12.383 1.00 11.12 87 ARG A C 1
ATOM 611 O O . ARG A 1 85 ? 0.144 25.658 -12.997 1.00 14.13 87 ARG A O 1
ATOM 619 N N . THR A 1 86 ? -1.001 25.826 -11.061 1.00 12.50 88 THR A N 1
ATOM 620 C CA . THR A 1 86 ? 0.200 25.769 -10.219 1.00 12.46 88 THR A CA 1
ATOM 621 C C . THR A 1 86 ? 0.021 24.788 -9.068 1.00 12.29 88 THR A C 1
ATOM 622 O O . THR A 1 86 ? 0.956 24.051 -8.727 1.00 17.12 88 THR A O 1
ATOM 626 N N . TYR A 1 87 ? -1.174 24.792 -8.469 1.00 14.74 89 TYR A N 1
ATOM 627 C CA . TYR A 1 87 ? -1.481 23.942 -7.316 1.00 14.53 89 TYR A CA 1
ATOM 628 C C . TYR A 1 87 ? -2.355 22.761 -7.708 1.00 13.97 89 TYR A C 1
ATOM 629 O O . TYR A 1 87 ? -3.572 22.893 -7.890 1.00 13.11 89 TYR A O 1
ATOM 638 N N . GLY A 1 88 ? -1.709 21.611 -7.865 1.00 12.12 90 GLY A N 1
ATOM 639 C CA . GLY A 1 88 ? -2.408 20.380 -8.177 1.00 13.97 90 GLY A CA 1
ATOM 640 C C . GLY A 1 88 ? -2.989 19.768 -6.917 1.00 11.38 90 GLY A C 1
ATOM 641 O O . GLY A 1 88 ? -2.838 20.290 -5.807 1.00 13.48 90 GLY A O 1
ATOM 642 N N . HIS A 1 89 ? -3.660 18.639 -7.076 1.00 11.45 91 HIS A N 1
ATOM 643 C CA . HIS A 1 89 ? -4.232 17.981 -5.904 1.00 9.88 91 HIS A CA 1
ATOM 644 C C . HIS A 1 89 ? -4.062 16.483 -6.016 1.00 13.08 91 HIS A C 1
ATOM 645 O O . HIS A 1 89 ? -4.209 15.908 -7.105 1.00 11.23 91 HIS A O 1
ATOM 652 N N . VAL A 1 90 ? -3.709 15.871 -4.886 1.00 10.90 92 VAL A N 1
ATOM 653 C CA . VAL A 1 90 ? -3.649 14.418 -4.764 1.00 10.86 92 VAL A CA 1
ATOM 654 C C . VAL A 1 90 ? -4.425 14.002 -3.514 1.00 12.26 92 VAL A C 1
ATOM 655 O O . VAL A 1 90 ? -4.462 14.737 -2.520 1.00 12.29 92 VAL A O 1
ATOM 659 N N . ALA A 1 91 ? -5.067 12.837 -3.581 1.00 11.80 93 ALA A N 1
ATOM 660 C CA . ALA A 1 91 ? -5.855 12.314 -2.468 1.00 11.01 93 ALA A CA 1
ATOM 661 C C . ALA A 1 91 ? -5.700 10.809 -2.415 1.00 11.56 93 ALA A C 1
ATOM 662 O O . ALA A 1 91 ? -5.470 10.178 -3.448 1.00 14.05 93 ALA A O 1
ATOM 664 N N . VAL A 1 92 ? -5.803 10.241 -1.213 1.00 11.19 94 VAL A N 1
ATOM 665 C CA . VAL A 1 92 ? -5.763 8.791 -1.050 1.00 10.73 94 VAL A CA 1
ATOM 666 C C . VAL A 1 92 ? -7.180 8.248 -1.145 1.00 14.99 94 VAL A C 1
ATOM 667 O O . VAL A 1 92 ? -8.044 8.635 -0.364 1.00 13.48 94 VAL A O 1
ATOM 671 N N . VAL A 1 93 ? -7.418 7.342 -2.093 1.00 13.39 95 VAL A N 1
ATOM 672 C CA . VAL A 1 93 ? -8.734 6.730 -2.247 1.00 15.94 95 VAL A CA 1
ATOM 673 C C . VAL A 1 93 ? -8.883 5.601 -1.234 1.00 14.80 95 VAL A C 1
ATOM 674 O O . VAL A 1 93 ? -7.954 4.830 -1.014 1.00 15.75 95 VAL A O 1
ATOM 678 N N . ILE A 1 94 ? -10.034 5.553 -0.578 1.00 15.82 96 ILE A N 1
ATOM 679 C CA . ILE A 1 94 ? -10.332 4.483 0.367 1.00 16.73 96 ILE A CA 1
ATOM 680 C C . ILE A 1 94 ? -11.616 3.748 -0.014 1.00 18.22 96 ILE A C 1
ATOM 681 O O . ILE A 1 94 ? -12.403 4.228 -0.848 1.00 16.00 96 ILE A O 1
ATOM 686 N N . SER A 1 95 ? -11.801 2.572 0.588 1.00 18.42 97 SER A N 1
ATOM 687 C CA . SER A 1 95 ? -13.029 1.805 0.453 1.00 19.94 97 SER A CA 1
ATOM 688 C C . SER A 1 95 ? -14.204 2.622 0.966 1.00 20.84 97 SER A C 1
ATOM 689 O O . SER A 1 95 ? -14.078 3.365 1.943 1.00 25.52 97 SER A O 1
ATOM 692 N N . GLY A 1 96 ? -15.346 2.491 0.304 1.00 19.04 98 GLY A N 1
ATOM 693 C CA . GLY A 1 96 ? -16.559 3.118 0.785 1.00 20.80 98 GLY A CA 1
ATOM 694 C C . GLY A 1 96 ? -17.558 3.309 -0.335 1.00 17.13 98 GLY A C 1
ATOM 695 O O . GLY A 1 96 ? -17.219 3.145 -1.509 1.00 22.08 98 GLY A O 1
ATOM 696 N N . PRO A 1 97 ? -18.794 3.682 0.016 1.00 22.00 99 PRO A N 1
ATOM 697 C CA . PRO A 1 97 ? -19.844 3.883 -0.987 1.00 18.28 99 PRO A CA 1
ATOM 698 C C . PRO A 1 97 ? -19.512 5.047 -1.929 1.00 17.76 99 PRO A C 1
ATOM 699 O O . PRO A 1 97 ? -18.898 6.035 -1.496 1.00 18.27 99 PRO A O 1
ATOM 703 N N . LEU A 1 98 ? -19.888 4.916 -3.198 1.00 22.94 100 LEU A N 1
ATOM 704 C CA . LEU A 1 98 ? -19.550 5.921 -4.206 1.00 18.43 100 LEU A CA 1
ATOM 705 C C . LEU A 1 98 ? -20.542 7.054 -4.186 1.00 21.71 100 LEU A C 1
ATOM 706 O O . LEU A 1 98 ? -21.751 6.828 -4.281 1.00 23.23 100 LEU A O 1
ATOM 711 N N . TYR A 1 99 ? -20.030 8.275 -4.091 1.00 18.71 101 TYR A N 1
ATOM 712 C CA . TYR A 1 99 ? -20.869 9.455 -4.167 1.00 20.12 101 TYR A CA 1
ATOM 713 C C . TYR A 1 99 ? -21.415 9.563 -5.594 1.00 14.61 101 TYR A C 1
ATOM 714 O O . TYR A 1 99 ? -20.653 9.455 -6.558 1.00 18.87 101 TYR A O 1
ATOM 723 N N . ARG A 1 100 ? -22.728 9.760 -5.724 1.00 19.26 102 ARG A N 1
ATOM 724 C CA . ARG A 1 100 ? -23.373 9.845 -7.033 1.00 18.22 102 ARG A CA 1
ATOM 725 C C . ARG A 1 100 ? -23.106 8.600 -7.882 1.00 17.92 102 ARG A C 1
ATOM 726 O O . ARG A 1 100 ? -23.063 8.675 -9.111 1.00 20.47 102 ARG A O 1
ATOM 734 N N . GLN A 1 101 ? -22.909 7.463 -7.211 1.00 17.66 103 GLN A N 1
ATOM 735 C CA . GLN A 1 101 ? -22.620 6.181 -7.873 1.00 16.99 103 GLN A CA 1
ATOM 736 C C . GLN A 1 101 ? -21.393 6.214 -8.781 1.00 21.76 103 GLN A C 1
ATOM 737 O O . GLN A 1 101 ? -21.305 5.437 -9.731 1.00 23.87 103 GLN A O 1
ATOM 743 N N . LYS A 1 102 ? -20.442 7.100 -8.489 1.00 16.49 104 LYS A N 1
ATOM 744 C CA . LYS A 1 102 ? -19.280 7.246 -9.353 1.00 15.45 104 LYS A CA 1
ATOM 745 C C . LYS A 1 102 ? -18.016 7.464 -8.508 1.00 17.43 104 LYS A C 1
ATOM 746 O O . LYS A 1 102 ? -17.007 6.807 -8.730 1.00 17.03 104 LYS A O 1
ATOM 752 N N . TYR A 1 103 ? -18.069 8.398 -7.563 1.00 16.68 105 TYR A N 1
ATOM 753 C CA . TYR A 1 103 ? -16.870 8.999 -6.965 1.00 13.41 105 TYR A CA 1
ATOM 754 C C . TYR A 1 103 ? -16.504 8.373 -5.631 1.00 16.82 105 TYR A C 1
ATOM 755 O O . TYR A 1 103 ? -17.293 8.414 -4.685 1.00 15.97 105 TYR A O 1
ATOM 764 N N . PRO A 1 104 ? -15.283 7.811 -5.539 1.00 13.46 106 PRO A N 1
ATOM 765 C CA . PRO A 1 104 ? -14.911 7.099 -4.312 1.00 13.92 106 PRO A CA 1
ATOM 766 C C . PRO A 1 104 ? -14.566 8.028 -3.150 1.00 11.34 106 PRO A C 1
ATOM 767 O O . PRO A 1 104 ? -14.171 9.170 -3.348 1.00 14.71 106 PRO A O 1
ATOM 771 N N . MET A 1 105 ? -14.718 7.504 -1.936 1.00 15.53 107 MET A N 1
ATOM 772 C CA . MET A 1 105 ? -14.319 8.189 -0.710 1.00 17.43 107 MET A CA 1
ATOM 773 C C . MET A 1 105 ? -12.797 8.381 -0.681 1.00 11.54 107 MET A C 1
ATOM 774 O O . MET A 1 105 ? -12.048 7.657 -1.347 1.00 15.92 107 MET A O 1
ATOM 779 N N . CYS A 1 106 ? -12.327 9.373 0.079 1.00 13.25 108 CYS A N 1
ATOM 780 C CA . CYS A 1 106 ? -10.902 9.681 0.075 1.00 12.65 108 CYS A CA 1
ATOM 781 C C . CYS A 1 106 ? -10.459 10.380 1.349 1.00 13.65 108 CYS A C 1
ATOM 782 O O . CYS A 1 106 ? -11.290 10.820 2.152 1.00 13.57 108 CYS A O 1
ATOM 785 N N . TRP A 1 107 ? -9.143 10.441 1.534 1.00 10.84 109 TRP A N 1
ATOM 786 C CA . TRP A 1 107 ? -8.516 11.326 2.524 1.00 10.82 109 TRP A CA 1
ATOM 787 C C . TRP A 1 107 ? -7.616 12.286 1.783 1.00 9.68 109 TRP A C 1
ATOM 788 O O . TRP A 1 107 ? -6.919 11.900 0.843 1.00 10.98 109 TRP A O 1
ATOM 799 N N . CYS A 1 108 ? -7.591 13.539 2.226 1.00 11.42 110 CYS A N 1
ATOM 800 C CA . CYS A 1 108 ? -6.674 14.519 1.653 1.00 13.30 110 CYS A CA 1
ATOM 801 C C . CYS A 1 108 ? -6.547 15.755 2.520 1.00 15.76 110 CYS A C 1
ATOM 802 O O . CYS A 1 108 ? -7.491 16.154 3.194 1.00 14.41 110 CYS A O 1
ATOM 805 N N . GLY A 1 109 ? -5.355 16.339 2.488 1.00 10.71 111 GLY A N 1
ATOM 806 C CA . GLY A 1 109 ? -5.139 17.683 2.988 1.00 12.46 111 GLY A CA 1
ATOM 807 C C . GLY A 1 109 ? -5.429 18.648 1.852 1.00 11.77 111 GLY A C 1
ATOM 808 O O . GLY A 1 109 ? -5.498 18.241 0.696 1.00 12.81 111 GLY A O 1
ATOM 809 N N . SER A 1 110 ? -5.599 19.923 2.178 1.00 10.34 112 SER A N 1
ATOM 810 C CA . SER A 1 110 ? -5.813 20.936 1.150 1.00 10.09 112 SER A CA 1
ATOM 811 C C . SER A 1 110 ? -5.514 22.336 1.634 1.00 13.28 112 SER A C 1
ATOM 812 O O . SER A 1 110 ? -6.067 22.788 2.637 1.00 13.49 112 SER A O 1
ATOM 815 N N . ILE A 1 111 ? -4.662 23.020 0.878 1.00 10.60 113 ILE A N 1
ATOM 816 C CA . ILE A 1 111 ? -4.368 24.418 1.136 1.00 11.10 113 ILE A CA 1
ATOM 817 C C . ILE A 1 111 ? -5.595 25.307 0.851 1.00 12.21 113 ILE A C 1
ATOM 818 O O . ILE A 1 111 ? -5.612 26.491 1.244 1.00 16.40 113 ILE A O 1
ATOM 823 N N . ALA A 1 112 ? -6.626 24.772 0.189 1.00 12.47 114 ALA A N 1
ATOM 824 C CA . ALA A 1 112 ? -7.826 25.579 -0.079 1.00 15.62 114 ALA A CA 1
ATOM 825 C C . ALA A 1 112 ? -8.593 25.902 1.209 1.00 16.26 114 ALA A C 1
ATOM 826 O O . ALA A 1 112 ? -9.352 26.870 1.259 1.00 17.11 114 ALA A O 1
ATOM 828 N N . GLY A 1 113 ? -8.390 25.095 2.246 1.00 12.71 115 GLY A N 1
ATOM 829 C CA . GLY A 1 113 ? -9.072 25.293 3.509 1.00 12.91 115 GLY A CA 1
ATOM 830 C C . GLY A 1 113 ? -9.735 24.021 4.008 1.00 14.77 115 GLY A C 1
ATOM 831 O O . GLY A 1 113 ? -9.677 22.992 3.352 1.00 14.20 115 GLY A O 1
ATOM 832 N N . ALA A 1 114 ? -10.395 24.102 5.157 1.00 13.93 116 ALA A N 1
ATOM 833 C CA . ALA A 1 114 ? -11.092 22.947 5.714 1.00 17.07 116 ALA A CA 1
ATOM 834 C C . ALA A 1 114 ? -12.074 22.334 4.722 1.00 15.30 116 ALA A C 1
ATOM 835 O O . ALA A 1 114 ? -12.311 21.131 4.728 1.00 16.47 116 ALA A O 1
ATOM 837 N N . VAL A 1 115 ? -12.633 23.159 3.847 1.00 12.41 117 VAL A N 1
ATOM 838 C CA . VAL A 1 115 ? -13.607 22.664 2.879 1.00 13.24 117 VAL A CA 1
ATOM 839 C C . VAL A 1 115 ? -13.014 21.639 1.908 1.00 14.71 117 VAL A C 1
ATOM 840 O O . VAL A 1 115 ? -13.743 20.792 1.366 1.00 14.49 117 VAL A O 1
ATOM 844 N N . GLY A 1 116 ? -11.700 21.717 1.682 1.00 12.87 118 GLY A N 1
ATOM 845 C CA . GLY A 1 116 ? -11.037 20.822 0.751 1.00 15.55 118 GLY A CA 1
ATOM 846 C C . GLY A 1 116 ? -10.386 19.635 1.429 1.00 15.34 118 GLY A C 1
ATOM 847 O O . GLY A 1 116 ? -9.826 18.754 0.767 1.00 15.18 118 GLY A O 1
ATOM 848 N N . GLN A 1 117 ? -10.460 19.620 2.752 1.00 16.66 119 GLN A N 1
ATOM 849 C CA . GLN A 1 117 ? -9.866 18.544 3.538 1.00 14.26 119 GLN A CA 1
ATOM 850 C C . GLN A 1 117 ? -10.855 17.404 3.681 1.00 15.49 119 GLN A C 1
ATOM 851 O O . GLN A 1 117 ? -12.057 17.625 3.835 1.00 22.01 119 GLN A O 1
ATOM 857 N N . SER A 1 118 ? -10.354 16.178 3.644 1.00 13.53 120 SER A N 1
ATOM 858 C CA . SER A 1 118 ? -11.211 15.038 3.915 1.00 14.85 120 SER A CA 1
ATOM 859 C C . SER A 1 118 ? -10.498 14.072 4.841 1.00 15.01 120 SER A C 1
ATOM 860 O O . SER A 1 118 ? -9.414 13.606 4.530 1.00 13.09 120 SER A O 1
ATOM 863 N N . GLN A 1 119 ? -11.126 13.778 5.973 1.00 14.67 121 GLN A N 1
ATOM 864 C CA . GLN A 1 119 ? -10.649 12.731 6.867 1.00 15.79 121 GLN A CA 1
ATOM 865 C C . GLN A 1 119 ? -11.513 11.484 6.653 1.00 18.83 121 GLN A C 1
ATOM 866 O O . GLN A 1 119 ? -11.982 10.842 7.607 1.00 21.32 121 GLN A O 1
ATOM 872 N N . GLY A 1 120 ? -11.707 11.162 5.376 1.00 18.75 122 GLY A N 1
ATOM 873 C CA . GLY A 1 120 ? -12.439 9.987 4.940 1.00 17.24 122 GLY A CA 1
ATOM 874 C C . GLY A 1 120 ? -13.936 10.167 4.764 1.00 20.84 122 GLY A C 1
ATOM 875 O O . GLY A 1 120 ? -14.637 9.234 4.362 1.00 21.53 122 GLY A O 1
ATOM 876 N N . LEU A 1 121 ? -14.443 11.362 5.058 1.00 20.84 123 LEU A N 1
ATOM 877 C CA . LEU A 1 121 ? -15.889 11.575 5.027 1.00 23.89 123 LEU A CA 1
ATOM 878 C C . LEU A 1 121 ? -16.373 12.280 3.766 1.00 16.35 123 LEU A C 1
ATOM 879 O O . LEU A 1 121 ? -17.579 12.411 3.553 1.00 20.79 123 LEU A O 1
ATOM 884 N N . LYS A 1 122 ? -15.435 12.709 2.925 1.00 15.70 124 LYS A N 1
ATOM 885 C CA . LYS A 1 122 ? -15.789 13.283 1.627 1.00 15.11 124 LYS A CA 1
ATOM 886 C C . LYS A 1 122 ? -15.277 12.397 0.487 1.00 18.41 124 LYS A C 1
ATOM 887 O O . LYS A 1 122 ? -14.217 11.796 0.596 1.00 14.99 124 LYS A O 1
ATOM 893 N N . SER A 1 123 ? -16.040 12.306 -0.599 1.00 13.00 125 SER A N 1
ATOM 894 C CA . SER A 1 123 ? -15.560 11.636 -1.806 1.00 11.96 125 SER A CA 1
ATOM 895 C C . SER A 1 123 ? -14.706 12.595 -2.631 1.00 12.77 125 SER A C 1
ATOM 896 O O . SER A 1 123 ? -14.710 13.804 -2.399 1.00 16.21 125 SER A O 1
ATOM 899 N N . VAL A 1 124 ? -13.968 12.052 -3.594 1.00 13.15 126 VAL A N 1
ATOM 900 C CA . VAL A 1 124 ? -13.223 12.884 -4.514 1.00 12.01 126 VAL A CA 1
ATOM 901 C C . VAL A 1 124 ? -14.148 13.860 -5.265 1.00 11.92 126 VAL A C 1
ATOM 902 O O . VAL A 1 124 ? -13.707 14.946 -5.663 1.00 13.41 126 VAL A O 1
ATOM 906 N N . GLY A 1 125 ? -15.416 13.477 -5.456 1.00 13.74 127 GLY A N 1
ATOM 907 C CA . GLY A 1 125 ? -16.385 14.343 -6.122 1.00 11.53 127 GLY A CA 1
ATOM 908 C C . GLY A 1 125 ? -16.964 15.431 -5.219 1.00 10.66 127 GLY A C 1
ATOM 909 O O . GLY A 1 125 ? -17.803 16.222 -5.658 1.00 14.82 127 GLY A O 1
ATOM 910 N N . GLN A 1 126 ? -16.517 15.466 -3.966 1.00 12.78 128 GLN A N 1
ATOM 911 C CA . GLN A 1 126 ? -16.891 16.528 -3.034 1.00 12.84 128 GLN A CA 1
ATOM 912 C C . GLN A 1 126 ? -15.683 17.360 -2.594 1.00 12.89 128 GLN A C 1
ATOM 913 O O . GLN A 1 126 ? -15.826 18.287 -1.789 1.00 17.43 128 GLN A O 1
ATOM 919 N N . VAL A 1 127 ? -14.513 17.047 -3.140 1.00 13.63 129 VAL A N 1
ATOM 920 C CA A VAL A 1 127 ? -13.284 17.811 -2.924 0.50 12.70 129 VAL A CA 1
ATOM 921 C CA B VAL A 1 127 ? -13.367 17.917 -2.913 0.50 12.16 129 VAL A CA 1
ATOM 922 C C . VAL A 1 127 ? -12.884 18.547 -4.216 1.00 14.36 129 VAL A C 1
ATOM 923 O O . VAL A 1 127 ? -12.395 19.675 -4.201 1.00 15.34 129 VAL A O 1
ATOM 930 N N . TRP A 1 128 ? -13.066 17.859 -5.339 1.00 12.44 130 TRP A N 1
ATOM 931 C CA . TRP A 1 128 ? -12.884 18.464 -6.661 1.00 11.73 130 TRP A CA 1
ATOM 932 C C . TRP A 1 128 ? -14.260 18.831 -7.229 1.00 12.50 130 TRP A C 1
ATOM 933 O O . TRP A 1 128 ? -15.243 18.143 -6.971 1.00 12.94 130 TRP A O 1
ATOM 944 N N . ASN A 1 129 ? -14.330 19.906 -8.016 1.00 12.99 131 ASN A N 1
ATOM 945 C CA . ASN A 1 129 ? -15.619 20.393 -8.492 1.00 12.38 131 ASN A CA 1
ATOM 946 C C . ASN A 1 129 ? -16.255 19.540 -9.596 1.00 12.90 131 ASN A C 1
ATOM 947 O O . ASN A 1 129 ? -15.694 18.517 -10.009 1.00 13.55 131 ASN A O 1
ATOM 952 N N . ARG A 1 130 ? -17.432 19.947 -10.060 1.00 12.52 132 ARG A N 1
ATOM 953 C CA . ARG A 1 130 ? -18.206 19.093 -10.970 1.00 13.36 132 ARG A CA 1
ATOM 954 C C . ARG A 1 130 ? -17.503 18.805 -12.303 1.00 18.38 132 ARG A C 1
ATOM 955 O O . ARG A 1 130 ? -17.712 17.746 -12.898 1.00 19.66 132 ARG A O 1
ATOM 963 N N . THR A 1 131 ? -16.659 19.719 -12.766 1.00 13.29 133 THR A N 1
ATOM 964 C CA . THR A 1 131 ? -15.897 19.474 -13.986 1.00 13.78 133 THR A CA 1
ATOM 965 C C . THR A 1 131 ? -14.634 18.663 -13.703 1.00 12.87 133 THR A C 1
ATOM 966 O O . THR A 1 131 ? -14.397 17.631 -14.338 1.00 14.96 133 THR A O 1
ATOM 970 N N . ASP A 1 132 ? -13.855 19.085 -12.706 1.00 14.35 134 ASP A N 1
ATOM 971 C CA . ASP A 1 132 ? -12.594 18.413 -12.404 1.00 13.20 134 ASP A CA 1
ATOM 972 C C . ASP A 1 132 ? -12.741 16.958 -11.954 1.00 14.34 134 ASP A C 1
ATOM 973 O O . ASP A 1 132 ? -11.899 16.114 -12.271 1.00 13.71 134 ASP A O 1
ATOM 978 N N . ARG A 1 133 ? -13.797 16.660 -11.207 1.00 12.67 135 ARG A N 1
ATOM 979 C CA . ARG A 1 133 ? -13.957 15.310 -10.688 1.00 12.54 135 ARG A CA 1
ATOM 980 C C . ARG A 1 133 ? -14.112 14.270 -11.801 1.00 13.07 135 ARG A C 1
ATOM 981 O O . ARG A 1 133 ? -13.894 13.086 -11.562 1.00 13.78 135 ARG A O 1
ATOM 989 N N . ASP A 1 134 ? -14.507 14.715 -12.998 1.00 12.90 136 ASP A N 1
ATOM 990 C CA . ASP A 1 134 ? -14.636 13.815 -14.153 1.00 11.80 136 ASP A CA 1
ATOM 991 C C . ASP A 1 134 ? -13.347 13.756 -14.980 1.00 16.09 136 ASP A C 1
ATOM 992 O O . ASP A 1 134 ? -13.281 13.058 -15.995 1.00 18.07 136 ASP A O 1
ATOM 997 N N . ARG A 1 135 ? -12.315 14.459 -14.520 1.00 13.10 137 ARG A N 1
ATOM 998 C CA . ARG A 1 135 ? -11.012 14.466 -15.194 1.00 13.52 137 ARG A CA 1
ATOM 999 C C . ARG A 1 135 ? -9.962 13.755 -14.361 1.00 12.19 137 ARG A C 1
ATOM 1000 O O . ARG A 1 135 ? -8.789 13.769 -14.708 1.00 16.00 137 ARG A O 1
ATOM 1008 N N . LEU A 1 136 ? -10.376 13.157 -13.251 1.00 13.47 138 LEU A N 1
ATOM 1009 C CA . LEU A 1 136 ? -9.414 12.549 -12.335 1.00 12.38 138 LEU A CA 1
ATOM 1010 C C . LEU A 1 136 ? -8.701 11.352 -12.935 1.00 12.16 138 LEU A C 1
ATOM 1011 O O . LEU A 1 136 ? -9.289 10.558 -13.681 1.00 14.47 138 LEU A O 1
ATOM 1016 N N . ASN A 1 137 ? -7.438 11.226 -12.552 1.00 14.60 139 ASN A N 1
ATOM 1017 C CA . ASN A 1 137 ? -6.638 10.042 -12.798 1.00 16.88 139 ASN A CA 1
ATOM 1018 C C . ASN A 1 137 ? -6.532 9.241 -11.507 1.00 15.30 139 ASN A C 1
ATOM 1019 O O . ASN A 1 137 ? -6.351 9.817 -10.432 1.00 13.93 139 ASN A O 1
ATOM 1024 N N . TYR A 1 138 ? -6.662 7.922 -11.614 1.00 15.97 140 TYR A N 1
ATOM 1025 C CA . TYR A 1 138 ? -6.550 7.050 -10.449 1.00 15.61 140 TYR A CA 1
ATOM 1026 C C . TYR A 1 138 ? -5.354 6.138 -10.612 1.00 16.62 140 TYR A C 1
ATOM 1027 O O . TYR A 1 138 ? -5.386 5.182 -11.392 1.00 22.01 140 TYR A O 1
ATOM 1036 N N . TYR A 1 139 ? -4.294 6.443 -9.875 1.00 13.79 141 TYR A N 1
ATOM 1037 C CA . TYR A 1 139 ? -3.044 5.704 -9.961 1.00 15.88 141 TYR A CA 1
ATOM 1038 C C . TYR A 1 139 ? -2.991 4.654 -8.862 1.00 16.53 141 TYR A C 1
ATOM 1039 O O . TYR A 1 139 ? -3.251 4.967 -7.703 1.00 15.96 141 TYR A O 1
ATOM 1048 N N . VAL A 1 140 ? -2.683 3.413 -9.224 1.00 14.95 142 VAL A N 1
ATOM 1049 C CA . VAL A 1 140 ? -2.583 2.353 -8.228 1.00 15.28 142 VAL A CA 1
ATOM 1050 C C . VAL A 1 140 ? -1.165 1.814 -8.185 1.00 14.56 142 VAL A C 1
ATOM 1051 O O . VAL A 1 140 ? -0.522 1.644 -9.232 1.00 18.09 142 VAL A O 1
ATOM 1055 N N . TYR A 1 141 ? -0.667 1.556 -6.979 1.00 14.15 143 TYR A N 1
ATOM 1056 C CA . TYR A 1 141 ? 0.679 0.998 -6.841 1.00 15.56 143 TYR A CA 1
ATOM 1057 C C . TYR A 1 141 ? 0.694 -0.453 -7.319 1.00 14.96 143 TYR A C 1
ATOM 1058 O O . TYR A 1 141 ? -0.329 -1.130 -7.323 1.00 18.84 143 TYR A O 1
ATOM 1067 N N . SER A 1 142 ? 1.867 -0.921 -7.731 1.00 15.35 144 SER A N 1
ATOM 1068 C CA . SER A 1 142 ? 1.976 -2.245 -8.338 1.00 15.62 144 SER A CA 1
ATOM 1069 C C . SER A 1 142 ? 1.800 -3.369 -7.316 1.00 16.39 144 SER A C 1
ATOM 1070 O O . SER A 1 142 ? 1.513 -4.514 -7.686 1.00 19.78 144 SER A O 1
ATOM 1073 N N . LEU A 1 143 ? 2.008 -3.047 -6.041 1.00 17.44 145 LEU A N 1
ATOM 1074 C CA . LEU A 1 143 ? 1.884 -4.023 -4.965 1.00 17.13 145 LEU A CA 1
ATOM 1075 C C . LEU A 1 143 ? 0.856 -3.538 -3.956 1.00 15.33 145 LEU A C 1
ATOM 1076 O O . LEU A 1 143 ? 0.680 -2.336 -3.784 1.00 16.10 145 LEU A O 1
ATOM 1081 N N . ALA A 1 144 ? 0.179 -4.471 -3.293 1.00 20.53 146 ALA A N 1
ATOM 1082 C CA . ALA A 1 144 ? -0.738 -4.114 -2.214 1.00 15.89 146 ALA A CA 1
ATOM 1083 C C . ALA A 1 144 ? 0.049 -3.862 -0.930 1.00 18.28 146 ALA A C 1
ATOM 1084 O O . ALA A 1 144 ? 1.187 -4.291 -0.809 1.00 20.39 146 ALA A O 1
ATOM 1086 N N . SER A 1 145 ? -0.556 -3.154 0.019 1.00 16.02 147 SER A N 1
ATOM 1087 C CA . SER A 1 145 ? 0.108 -2.854 1.285 1.00 17.87 147 SER A CA 1
ATOM 1088 C C . SER A 1 145 ? -0.330 -3.754 2.449 1.00 15.07 147 SER A C 1
ATOM 1089 O O . SER A 1 145 ? 0.365 -3.843 3.461 1.00 18.01 147 SER A O 1
ATOM 1092 N N . CYS A 1 146 ? -1.482 -4.405 2.289 1.00 18.31 148 CYS A N 1
ATOM 1093 C CA . CYS A 1 146 ? -1.930 -5.470 3.190 1.00 18.16 148 CYS A CA 1
ATOM 1094 C C . CYS A 1 146 ? -2.795 -6.455 2.416 1.00 29.13 148 CYS A C 1
ATOM 1095 O O . CYS A 1 146 ? -3.204 -6.168 1.293 1.00 20.66 148 CYS A O 1
ATOM 1098 N N . SER B 1 1 ? 7.006 58.074 -36.485 1.00 64.21 3 SER B N 1
ATOM 1099 C CA . SER B 1 1 ? 6.980 56.621 -36.604 1.00 68.33 3 SER B CA 1
ATOM 1100 C C . SER B 1 1 ? 5.552 56.084 -36.644 1.00 71.60 3 SER B C 1
ATOM 1101 O O . SER B 1 1 ? 4.658 56.622 -35.988 1.00 73.45 3 SER B O 1
ATOM 1104 N N . HIS B 1 2 ? 5.345 55.026 -37.424 1.00 70.58 4 HIS B N 1
ATOM 1105 C CA . HIS B 1 2 ? 4.051 54.357 -37.475 1.00 69.44 4 HIS B CA 1
ATOM 1106 C C . HIS B 1 2 ? 3.825 53.586 -36.184 1.00 66.77 4 HIS B C 1
ATOM 1107 O O . HIS B 1 2 ? 4.764 53.351 -35.421 1.00 63.64 4 HIS B O 1
ATOM 1114 N N . MET B 1 3 ? 2.582 53.191 -35.940 1.00 65.29 5 MET B N 1
ATOM 1115 C CA . MET B 1 3 ? 2.243 52.509 -34.697 1.00 61.67 5 MET B CA 1
ATOM 1116 C C . MET B 1 3 ? 1.891 51.046 -34.948 1.00 57.79 5 MET B C 1
ATOM 1117 O O . MET B 1 3 ? 1.134 50.441 -34.185 1.00 59.01 5 MET B O 1
ATOM 1122 N N . GLN B 1 4 ? 2.447 50.477 -36.014 1.00 46.56 6 GLN B N 1
ATOM 1123 C CA . GLN B 1 4 ? 2.090 49.120 -36.420 1.00 44.96 6 GLN B CA 1
ATOM 1124 C C . GLN B 1 4 ? 3.168 48.082 -36.112 1.00 33.31 6 GLN B C 1
ATOM 1125 O O . GLN B 1 4 ? 3.166 46.991 -36.680 1.00 35.23 6 GLN B O 1
ATOM 1131 N N . CYS B 1 5 ? 4.092 48.423 -35.223 1.00 26.79 7 CYS B N 1
ATOM 1132 C CA . CYS B 1 5 ? 5.164 47.493 -34.877 1.00 29.08 7 CYS B CA 1
ATOM 1133 C C . CYS B 1 5 ? 4.632 46.134 -34.401 1.00 31.96 7 CYS B C 1
ATOM 1134 O O . CYS B 1 5 ? 5.118 45.096 -34.835 1.00 29.28 7 CYS B O 1
ATOM 1137 N N . ILE B 1 6 ? 3.625 46.142 -33.531 1.00 32.53 8 ILE B N 1
ATOM 1138 C CA . ILE B 1 6 ? 3.094 44.893 -32.988 1.00 27.92 8 ILE B CA 1
ATOM 1139 C C . ILE B 1 6 ? 2.466 43.999 -34.059 1.00 28.32 8 ILE B C 1
ATOM 1140 O O . ILE B 1 6 ? 2.844 42.833 -34.194 1.00 25.25 8 ILE B O 1
ATOM 1145 N N . VAL B 1 7 ? 1.506 44.537 -34.812 1.00 29.58 9 VAL B N 1
ATOM 1146 C CA . VAL B 1 7 ? 0.816 43.746 -35.828 1.00 30.13 9 VAL B CA 1
ATOM 1147 C C . VAL B 1 7 ? 1.788 43.233 -36.888 1.00 28.15 9 VAL B C 1
ATOM 1148 O O . VAL B 1 7 ? 1.675 42.094 -37.341 1.00 28.26 9 VAL B O 1
ATOM 1152 N N . ASN B 1 8 ? 2.740 44.076 -37.277 1.00 29.79 10 ASN B N 1
ATOM 1153 C CA . ASN B 1 8 ? 3.797 43.665 -38.193 1.00 31.83 10 ASN B CA 1
ATOM 1154 C C . ASN B 1 8 ? 4.577 42.467 -37.662 1.00 32.03 10 ASN B C 1
ATOM 1155 O O . ASN B 1 8 ? 4.853 41.515 -38.395 1.00 27.97 10 ASN B O 1
ATOM 1160 N N . ALA B 1 9 ? 4.935 42.522 -36.384 1.00 24.81 11 ALA B N 1
ATOM 1161 C CA . ALA B 1 9 ? 5.700 41.449 -35.762 1.00 24.61 11 ALA B CA 1
ATOM 1162 C C . ALA B 1 9 ? 4.889 40.156 -35.746 1.00 22.80 11 ALA B C 1
ATOM 1163 O O . ALA B 1 9 ? 5.420 39.078 -35.989 1.00 24.65 11 ALA B O 1
ATOM 1165 N N . CYS B 1 10 ? 3.595 40.271 -35.474 1.00 23.89 12 CYS B N 1
ATOM 1166 C CA . CYS B 1 10 ? 2.716 39.103 -35.488 1.00 21.81 12 CYS B CA 1
ATOM 1167 C C . CYS B 1 10 ? 2.657 38.457 -36.863 1.00 23.69 12 CYS B C 1
ATOM 1168 O O . CYS B 1 10 ? 2.838 37.248 -36.996 1.00 24.09 12 CYS B O 1
ATOM 1171 N N . LYS B 1 11 ? 2.399 39.267 -37.885 1.00 27.50 13 LYS B N 1
ATOM 1172 C CA . LYS B 1 11 ? 2.314 38.752 -39.244 1.00 26.27 13 LYS B CA 1
ATOM 1173 C C . LYS B 1 11 ? 3.603 38.058 -39.651 1.00 28.97 13 LYS B C 1
ATOM 1174 O O . LYS B 1 11 ? 3.573 37.003 -40.280 1.00 27.27 13 LYS B O 1
ATOM 1180 N N . ASN B 1 12 ? 4.731 38.665 -39.289 1.00 26.15 14 ASN B N 1
ATOM 1181 C CA . ASN B 1 12 ? 6.047 38.164 -39.676 1.00 28.08 14 ASN B CA 1
ATOM 1182 C C . ASN B 1 12 ? 6.464 36.905 -38.903 1.00 25.11 14 ASN B C 1
ATOM 1183 O O . ASN B 1 12 ? 7.267 36.106 -39.385 1.00 28.96 14 ASN B O 1
ATOM 1188 N N . SER B 1 13 ? 5.903 36.728 -37.708 1.00 23.24 15 SER B N 1
ATOM 1189 C CA . SER B 1 13 ? 6.253 35.597 -36.851 1.00 23.71 15 SER B CA 1
ATOM 1190 C C . SER B 1 13 ? 5.383 34.363 -37.107 1.00 25.46 15 SER B C 1
ATOM 1191 O O . SER B 1 13 ? 5.733 33.261 -36.703 1.00 23.13 15 SER B O 1
ATOM 1194 N N . TRP B 1 14 ? 4.246 34.547 -37.776 1.00 21.19 16 TRP B N 1
ATOM 1195 C CA . TRP B 1 14 ? 3.280 33.458 -37.897 1.00 24.26 16 TRP B CA 1
ATOM 1196 C C . TRP B 1 14 ? 3.884 32.208 -38.533 1.00 22.22 16 TRP B C 1
ATOM 1197 O O . TRP B 1 14 ? 3.660 31.081 -38.076 1.00 21.83 16 TRP B O 1
ATOM 1208 N N . ASP B 1 15 ? 4.657 32.414 -39.590 1.00 25.65 17 ASP B N 1
ATOM 1209 C CA . ASP B 1 15 ? 5.162 31.306 -40.385 1.00 22.06 17 ASP B CA 1
ATOM 1210 C C . ASP B 1 15 ? 6.551 30.823 -39.950 1.00 29.12 17 ASP B C 1
ATOM 1211 O O . ASP B 1 15 ? 7.106 29.896 -40.544 1.00 25.52 17 ASP B O 1
ATOM 1216 N N . LYS B 1 16 ? 7.098 31.447 -38.909 1.00 25.33 18 LYS B N 1
ATOM 1217 C CA . LYS B 1 16 ? 8.405 31.063 -38.380 1.00 24.89 18 LYS B CA 1
ATOM 1218 C C . LYS B 1 16 ? 8.316 29.870 -37.424 1.00 24.48 18 LYS B C 1
ATOM 1219 O O . LYS B 1 16 ? 7.229 29.455 -37.027 1.00 21.18 18 LYS B O 1
ATOM 1225 N N . SER B 1 17 ? 9.473 29.307 -37.080 1.00 24.34 19 SER B N 1
ATOM 1226 C CA . SER B 1 17 ? 9.567 28.271 -36.058 1.00 22.83 19 SER B CA 1
ATOM 1227 C C . SER B 1 17 ? 10.683 28.666 -35.099 1.00 22.59 19 SER B C 1
ATOM 1228 O O . SER B 1 17 ? 11.860 28.475 -35.394 1.00 23.08 19 SER B O 1
ATOM 1231 N N . TYR B 1 18 ? 10.304 29.247 -33.964 1.00 20.29 20 TYR B N 1
ATOM 1232 C CA . TYR B 1 18 ? 11.272 29.782 -33.020 1.00 18.75 20 TYR B CA 1
ATOM 1233 C C . TYR B 1 18 ? 12.336 28.745 -32.659 1.00 20.98 20 TYR B C 1
ATOM 1234 O O . TYR B 1 18 ? 12.017 27.618 -32.291 1.00 22.06 20 TYR B O 1
ATOM 1243 N N . LEU B 1 19 ? 13.605 29.124 -32.774 1.00 21.01 21 LEU B N 1
ATOM 1244 C CA . LEU B 1 19 ? 14.670 28.198 -32.417 1.00 29.04 21 LEU B CA 1
ATOM 1245 C C . LEU B 1 19 ? 14.654 27.005 -33.366 1.00 32.83 21 LEU B C 1
ATOM 1246 O O . LEU B 1 19 ? 15.092 25.911 -33.008 1.00 36.46 21 LEU B O 1
ATOM 1251 N N . ALA B 1 20 ? 14.142 27.217 -34.576 1.00 25.78 22 ALA B N 1
ATOM 1252 C CA . ALA B 1 20 ? 14.037 26.138 -35.554 1.00 31.37 22 ALA B CA 1
ATOM 1253 C C . ALA B 1 20 ? 13.347 24.897 -34.969 1.00 29.78 22 ALA B C 1
ATOM 1254 O O . ALA B 1 20 ? 13.720 23.765 -35.267 1.00 31.33 22 ALA B O 1
ATOM 1256 N N . GLY B 1 21 ? 12.329 25.120 -34.146 1.00 32.95 23 GLY B N 1
ATOM 1257 C CA . GLY B 1 21 ? 11.546 24.026 -33.606 1.00 35.19 23 GLY B CA 1
ATOM 1258 C C . GLY B 1 21 ? 10.236 23.833 -34.351 1.00 41.97 23 GLY B C 1
ATOM 1259 O O . GLY B 1 21 ? 10.164 24.024 -35.567 1.00 39.56 23 GLY B O 1
ATOM 1260 N N . THR B 1 22 ? 9.202 23.442 -33.613 1.00 39.60 24 THR B N 1
ATOM 1261 C CA . THR B 1 22 ? 7.856 23.255 -34.151 1.00 33.45 24 THR B CA 1
ATOM 1262 C C . THR B 1 22 ? 7.332 24.548 -34.780 1.00 25.93 24 THR B C 1
ATOM 1263 O O . THR B 1 22 ? 7.728 25.633 -34.370 1.00 30.84 24 THR B O 1
ATOM 1267 N N . PRO B 1 23 ? 6.455 24.439 -35.795 1.00 26.99 2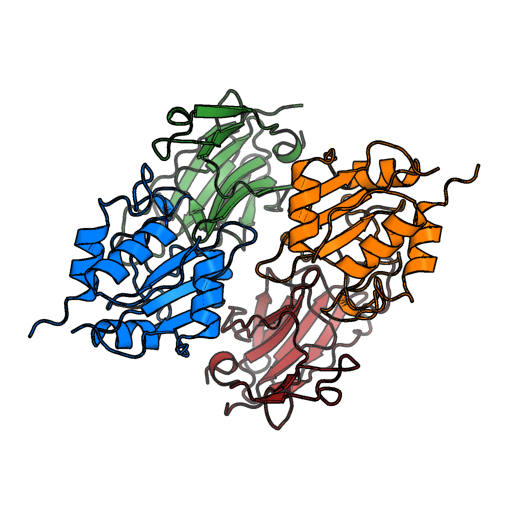5 PRO B N 1
ATOM 1268 C CA . PRO B 1 23 ? 5.870 25.640 -36.408 1.00 24.85 25 PRO B CA 1
ATOM 1269 C C . PRO B 1 23 ? 5.196 26.533 -35.362 1.00 22.43 25 PRO B C 1
ATOM 1270 O O . PRO B 1 23 ? 4.470 26.017 -34.519 1.00 21.81 25 PRO B O 1
ATOM 1274 N N . ASN B 1 24 ? 5.419 27.845 -35.428 1.00 23.95 26 ASN B N 1
ATOM 1275 C CA . ASN B 1 24 ? 4.806 28.769 -34.477 1.00 19.56 26 ASN B CA 1
ATOM 1276 C C . ASN B 1 24 ? 3.277 28.672 -34.463 1.00 18.73 26 ASN B C 1
ATOM 1277 O O . ASN B 1 24 ? 2.657 28.849 -33.418 1.00 18.98 26 ASN B O 1
ATOM 1282 N N . LYS B 1 25 ? 2.674 28.404 -35.620 1.00 21.76 27 LYS B N 1
ATOM 1283 C CA . LYS B 1 25 ? 1.212 28.313 -35.707 1.00 18.76 27 LYS B CA 1
ATOM 1284 C C . LYS B 1 25 ? 0.652 27.209 -34.809 1.00 15.16 27 LYS B C 1
ATOM 1285 O O . LYS B 1 25 ? -0.493 27.290 -34.365 1.00 21.16 27 LYS B O 1
ATOM 1291 N N . ASP B 1 26 ? 1.473 26.195 -34.535 1.00 19.35 28 ASP B N 1
ATOM 1292 C CA . ASP B 1 26 ? 1.067 25.039 -33.728 1.00 18.64 28 ASP B CA 1
ATOM 1293 C C . ASP B 1 26 ? 1.640 25.082 -32.310 1.00 17.44 28 ASP B C 1
ATOM 1294 O O . ASP B 1 26 ? 1.551 24.100 -31.571 1.00 21.34 28 ASP B O 1
ATOM 1299 N N . ASN B 1 27 ? 2.211 26.222 -31.938 1.00 17.30 29 ASN B N 1
ATOM 1300 C CA . ASN B 1 27 ? 2.957 26.343 -30.692 1.00 17.70 29 ASN B CA 1
ATOM 1301 C C . ASN B 1 27 ? 2.868 27.755 -30.133 1.00 17.42 29 ASN B C 1
ATOM 1302 O O . ASN B 1 27 ? 3.631 28.630 -30.537 1.00 18.67 29 ASN B O 1
ATOM 1307 N N . CYS B 1 28 ? 1.929 27.986 -29.219 1.00 16.14 30 CYS B N 1
ATOM 1308 C CA . CYS B 1 28 ? 1.679 29.346 -28.736 1.00 14.47 30 CYS B CA 1
ATOM 1309 C C . CYS B 1 28 ? 2.924 30.032 -28.179 1.00 11.84 30 CYS B C 1
ATOM 1310 O O . CYS B 1 28 ? 3.142 31.221 -28.433 1.00 15.56 30 CYS B O 1
ATOM 1313 N N . SER B 1 29 ? 3.732 29.287 -27.429 1.00 17.12 31 SER B N 1
ATOM 1314 C CA . SER B 1 29 ? 4.932 29.867 -26.835 1.00 14.06 31 SER B CA 1
ATOM 1315 C C . SER B 1 29 ? 5.944 30.311 -27.886 1.00 17.88 31 SER B C 1
ATOM 1316 O O . SER B 1 29 ? 6.478 31.420 -27.817 1.00 16.31 31 SER B O 1
ATOM 1319 N N . GLY B 1 30 ? 6.194 29.448 -28.867 1.00 14.87 32 GLY B N 1
ATOM 1320 C CA . GLY B 1 30 ? 7.063 29.788 -29.974 1.00 15.06 32 GLY B CA 1
ATOM 1321 C C . GLY B 1 30 ? 6.623 31.031 -30.733 1.00 15.09 32 GLY B C 1
ATOM 1322 O O . GLY B 1 30 ? 7.451 31.870 -31.094 1.00 18.79 32 GLY B O 1
ATOM 1323 N N . PHE B 1 31 ? 5.321 31.157 -30.981 1.00 16.08 33 PHE B N 1
ATOM 1324 C CA . PHE B 1 31 ? 4.821 32.349 -31.646 1.00 16.72 33 PHE B CA 1
ATOM 1325 C C . PHE B 1 31 ? 5.169 33.627 -30.871 1.00 16.15 33 PHE B C 1
ATOM 1326 O O . PHE B 1 31 ? 5.700 34.587 -31.435 1.00 17.48 33 PHE B O 1
ATOM 1334 N N . VAL B 1 32 ? 4.865 33.638 -29.578 1.00 16.32 34 VAL B N 1
ATOM 1335 C CA . VAL B 1 32 ? 5.123 34.829 -28.768 1.00 18.04 34 VAL B CA 1
ATOM 1336 C C . VAL B 1 32 ? 6.621 35.139 -28.679 1.00 18.07 34 VAL B C 1
ATOM 1337 O O . VAL B 1 32 ? 7.025 36.300 -28.725 1.00 18.22 34 VAL B O 1
ATOM 1341 N N . GLN B 1 33 ? 7.449 34.103 -28.608 1.00 17.08 35 GLN B N 1
ATOM 1342 C CA . GLN B 1 33 ? 8.892 34.310 -28.559 1.00 19.03 35 GLN B CA 1
ATOM 1343 C C . GLN B 1 33 ? 9.412 34.973 -29.837 1.00 20.42 35 GLN B C 1
ATOM 1344 O O . GLN B 1 33 ? 10.281 35.841 -29.785 1.00 20.79 35 GLN B O 1
ATOM 1350 N N . SER B 1 34 ? 8.889 34.563 -30.987 1.00 19.93 36 SER B N 1
ATOM 1351 C CA . SER B 1 34 ? 9.292 35.189 -32.241 1.00 19.92 36 SER B CA 1
ATOM 1352 C C . SER B 1 34 ? 8.838 36.649 -32.319 1.00 22.30 36 SER B C 1
ATOM 1353 O O . SER B 1 34 ? 9.566 37.516 -32.816 1.00 26.76 36 SER B O 1
ATOM 1356 N N . VAL B 1 35 ? 7.624 36.928 -31.854 1.00 18.13 37 VAL B N 1
ATOM 1357 C CA . VAL B 1 35 ? 7.143 38.301 -31.841 1.00 22.08 37 VAL B CA 1
ATOM 1358 C C . VAL B 1 35 ? 8.055 39.146 -30.954 1.00 21.24 37 VAL B C 1
ATOM 1359 O O . VAL B 1 35 ? 8.550 40.192 -31.371 1.00 22.14 37 VAL B O 1
ATOM 1363 N N . ALA B 1 36 ? 8.287 38.679 -29.733 1.00 20.14 38 ALA B N 1
ATOM 1364 C CA . ALA B 1 36 ? 9.103 39.438 -28.788 1.00 21.26 38 ALA B CA 1
ATOM 1365 C C . ALA B 1 36 ? 10.511 39.674 -29.342 1.00 27.03 38 ALA B C 1
ATOM 1366 O O . ALA B 1 36 ? 11.050 40.779 -29.250 1.00 29.31 38 ALA B O 1
ATOM 1368 N N . ALA B 1 37 ? 11.086 38.641 -29.951 1.00 25.88 39 ALA B N 1
ATOM 1369 C CA . ALA B 1 37 ? 12.436 38.738 -30.501 1.00 31.85 39 ALA B CA 1
ATOM 1370 C C . ALA B 1 37 ? 12.539 39.762 -31.636 1.00 32.75 39 ALA B C 1
ATOM 1371 O O . ALA B 1 37 ? 13.502 40.534 -31.689 1.00 28.10 39 ALA B O 1
ATOM 1373 N N . GLU B 1 38 ? 11.560 39.782 -32.539 1.00 25.14 40 GLU B N 1
ATOM 1374 C CA . GLU B 1 38 ? 11.549 40.811 -33.579 1.00 26.41 40 GLU B CA 1
ATOM 1375 C C . GLU B 1 38 ? 11.536 42.195 -32.933 1.00 30.58 40 GLU B C 1
ATOM 1376 O O . GLU B 1 38 ? 12.229 43.111 -33.387 1.00 30.46 40 GLU B O 1
ATOM 1382 N N . LEU B 1 39 ? 10.757 42.334 -31.863 1.00 26.22 41 LEU B N 1
ATOM 1383 C CA . LEU B 1 39 ? 10.565 43.625 -31.205 1.00 26.93 41 LEU B CA 1
ATOM 1384 C C . LEU B 1 39 ? 11.728 43.998 -30.286 1.00 30.85 41 LEU B C 1
ATOM 1385 O O . LEU B 1 39 ? 11.818 45.133 -29.820 1.00 32.63 41 LEU B O 1
ATOM 1390 N N . GLY B 1 40 ? 12.618 43.046 -30.038 1.00 27.77 42 GLY B N 1
ATOM 1391 C CA . GLY B 1 40 ? 13.700 43.248 -29.090 1.00 31.00 42 GLY B CA 1
ATOM 1392 C C . GLY B 1 40 ? 13.200 43.386 -27.663 1.00 31.96 42 GLY B C 1
ATOM 1393 O O . GLY B 1 40 ? 13.770 44.127 -26.858 1.00 34.34 42 GLY B O 1
ATOM 1394 N N . VAL B 1 41 ? 12.131 42.665 -27.345 1.00 24.53 43 VAL B N 1
ATOM 1395 C CA . VAL B 1 41 ? 11.575 42.675 -26.004 1.00 23.78 43 VAL B CA 1
ATOM 1396 C C . VAL B 1 41 ? 12.007 41.416 -25.266 1.00 24.50 43 VAL B C 1
ATOM 1397 O O . VAL B 1 41 ? 11.741 40.309 -25.718 1.00 22.97 43 VAL B O 1
ATOM 1401 N N . PRO B 1 42 ? 12.695 41.577 -24.127 1.00 24.97 44 PRO B N 1
ATOM 1402 C CA . PRO B 1 42 ? 13.125 40.411 -23.350 1.00 28.10 44 PRO B CA 1
ATOM 1403 C C . PRO B 1 42 ? 11.918 39.602 -22.905 1.00 27.84 44 PRO B C 1
ATOM 1404 O O . PRO B 1 42 ? 10.932 40.171 -22.440 1.00 29.81 44 PRO B O 1
ATOM 1408 N N . MET B 1 43 ? 11.995 38.287 -23.057 1.00 25.08 45 MET B N 1
ATOM 1409 C CA . MET B 1 43 ? 10.864 37.417 -22.786 1.00 21.11 45 MET B CA 1
ATOM 1410 C C . MET B 1 43 ? 11.345 36.197 -21.996 1.00 20.15 45 MET B C 1
ATOM 1411 O O . MET B 1 43 ? 12.388 35.621 -22.298 1.00 25.53 45 MET B O 1
ATOM 1416 N N . PRO B 1 44 ? 10.605 35.808 -20.947 1.00 19.60 46 PRO B N 1
ATOM 1417 C CA . PRO B 1 44 ? 10.991 34.595 -20.217 1.00 17.20 46 PRO B CA 1
ATOM 1418 C C . PRO B 1 44 ? 11.120 33.374 -21.143 1.00 21.36 46 PRO B C 1
ATOM 1419 O O . PRO B 1 44 ? 10.309 33.236 -22.074 1.00 22.55 46 PRO B O 1
ATOM 1423 N N . ARG B 1 45 ? 12.100 32.511 -20.880 1.00 25.54 47 ARG B N 1
ATOM 1424 C CA . ARG B 1 45 ? 12.329 31.302 -21.675 1.00 28.95 47 ARG B CA 1
ATOM 1425 C C . ARG B 1 45 ? 11.339 30.182 -21.354 1.00 25.83 47 ARG B C 1
ATOM 1426 O O . ARG B 1 45 ? 10.706 30.181 -20.291 1.00 26.20 47 ARG B O 1
ATOM 1434 N N . GLY B 1 46 ? 11.215 29.222 -22.271 1.00 25.13 48 GLY B N 1
ATOM 1435 C CA . GLY B 1 46 ? 10.453 28.008 -22.005 1.00 24.71 48 GLY B CA 1
ATOM 1436 C C . GLY B 1 46 ? 9.082 27.878 -22.647 1.00 21.96 48 GLY B C 1
ATOM 1437 O O . GLY B 1 46 ? 8.720 28.645 -23.545 1.00 19.96 48 GLY B O 1
ATOM 1438 N N . ASN B 1 47 ? 8.323 26.882 -22.188 1.00 18.70 49 ASN B N 1
ATOM 1439 C CA . ASN B 1 47 ? 6.972 26.661 -22.703 1.00 18.89 49 ASN B CA 1
ATOM 1440 C C . ASN B 1 47 ? 5.980 27.679 -22.153 1.00 15.40 49 ASN B C 1
ATOM 1441 O O . ASN B 1 47 ? 6.354 28.557 -21.366 1.00 15.30 49 ASN B O 1
ATOM 1446 N N . ALA B 1 48 ? 4.723 27.583 -22.582 1.00 15.18 50 ALA B N 1
ATOM 1447 C CA . ALA B 1 48 ? 3.722 28.570 -22.178 1.00 14.43 50 ALA B CA 1
ATOM 1448 C C . ALA B 1 48 ? 3.601 28.735 -20.667 1.00 13.64 50 ALA B C 1
ATOM 1449 O O . ALA B 1 48 ? 3.547 29.857 -20.162 1.00 14.15 50 ALA B O 1
ATOM 1451 N N . ASN B 1 49 ? 3.549 27.626 -19.935 1.00 13.38 51 ASN B N 1
ATOM 1452 C CA . ASN B 1 49 ? 3.464 27.715 -18.484 1.00 13.26 51 ASN B CA 1
ATOM 1453 C C . ASN B 1 49 ? 4.688 28.414 -17.887 1.00 11.57 51 ASN B C 1
ATOM 1454 O O . ASN B 1 49 ? 4.557 29.214 -16.954 1.00 13.70 51 ASN B O 1
ATOM 1459 N N . ALA B 1 50 ? 5.868 28.126 -18.437 1.00 12.09 52 ALA B N 1
ATOM 1460 C CA . ALA B 1 50 ? 7.100 28.756 -17.943 1.00 12.73 52 ALA B CA 1
ATOM 1461 C C . ALA B 1 50 ? 7.095 30.251 -18.249 1.00 16.10 52 ALA B C 1
ATOM 1462 O O . ALA B 1 50 ? 7.530 31.077 -17.432 1.00 15.40 52 ALA B O 1
ATOM 1464 N N . MET B 1 51 ? 6.590 30.605 -19.429 1.00 12.22 53 MET B N 1
ATOM 1465 C CA . MET B 1 51 ? 6.537 32.002 -19.836 1.00 12.01 53 MET B CA 1
ATOM 1466 C C . MET B 1 51 ? 5.589 32.760 -18.931 1.00 15.10 53 MET B C 1
ATOM 1467 O O . MET B 1 51 ? 5.920 33.849 -18.454 1.00 15.30 53 MET B O 1
ATOM 1472 N N . VAL B 1 52 ? 4.421 32.175 -18.675 1.00 14.37 54 VAL B N 1
ATOM 1473 C CA . VAL B 1 52 ? 3.461 32.795 -17.773 1.00 14.17 54 VAL B CA 1
ATOM 1474 C C . VAL B 1 52 ? 4.042 32.948 -16.364 1.00 14.24 54 VAL B C 1
ATOM 1475 O O . VAL B 1 52 ? 3.879 33.994 -15.746 1.00 14.71 54 VAL B O 1
ATOM 1479 N N . ASP B 1 53 ? 4.730 31.919 -15.867 1.00 12.52 55 ASP B N 1
ATOM 1480 C CA . ASP B 1 53 ? 5.441 32.054 -14.591 1.00 13.93 55 ASP B CA 1
ATOM 1481 C C . ASP B 1 53 ? 6.350 33.284 -14.595 1.00 16.44 55 ASP B C 1
ATOM 1482 O O . ASP B 1 53 ? 6.332 34.085 -13.653 1.00 15.98 55 ASP B O 1
ATOM 1487 N N . GLY B 1 54 ? 7.165 33.436 -15.638 1.00 13.65 56 GLY B N 1
ATOM 1488 C CA . GLY B 1 54 ? 8.116 34.548 -15.685 1.00 11.74 56 GLY B CA 1
ATOM 1489 C C . GLY B 1 54 ? 7.461 35.913 -15.835 1.00 15.18 56 GLY B C 1
ATOM 1490 O O . GLY B 1 54 ? 7.918 36.907 -15.269 1.00 16.86 56 GLY B O 1
ATOM 1491 N N . LEU B 1 55 ? 6.391 35.977 -16.620 1.00 14.38 57 LEU B N 1
ATOM 1492 C CA . LEU B 1 55 ? 5.681 37.233 -16.805 1.00 13.78 57 LEU B CA 1
ATOM 1493 C C . LEU B 1 55 ? 4.993 37.622 -15.504 1.00 14.66 57 LEU B C 1
ATOM 1494 O O . LEU B 1 55 ? 4.980 38.790 -15.123 1.00 15.99 57 LEU B O 1
ATOM 1499 N N . GLU B 1 56 ? 4.435 36.629 -14.819 1.00 13.93 58 GLU B N 1
ATOM 1500 C CA . GLU B 1 56 ? 3.781 36.861 -13.534 1.00 17.57 58 GLU B CA 1
ATOM 1501 C C . GLU B 1 56 ? 4.820 37.348 -12.530 1.00 14.34 58 GLU B C 1
ATOM 1502 O O . GLU B 1 56 ? 4.525 38.179 -11.664 1.00 18.05 58 GLU B O 1
ATOM 1508 N N . GLN B 1 57 ? 6.041 36.841 -12.652 1.00 17.36 59 GLN B N 1
ATOM 1509 C CA . GLN B 1 57 ? 7.095 37.215 -11.712 1.00 17.45 59 GLN B CA 1
ATOM 1510 C C . GLN B 1 57 ? 7.401 38.700 -11.710 1.00 16.46 59 GLN B C 1
ATOM 1511 O O . GLN B 1 57 ? 7.565 39.294 -10.637 1.00 20.27 59 GLN B O 1
ATOM 1517 N N . SER B 1 58 ? 7.480 39.307 -12.894 1.00 14.30 60 SER B N 1
ATOM 1518 C CA . SER B 1 58 ? 8.064 40.640 -12.982 1.00 20.91 60 SER B CA 1
ATOM 1519 C C . SER B 1 58 ? 7.340 41.679 -13.831 1.00 21.38 60 SER B C 1
ATOM 1520 O O . SER B 1 58 ? 7.561 42.873 -13.641 1.00 20.92 60 SER B O 1
ATOM 1523 N N . TRP B 1 59 ? 6.499 41.261 -14.776 1.00 16.60 61 TRP B N 1
ATOM 1524 C CA . TRP B 1 59 ? 5.827 42.242 -15.630 1.00 16.77 61 TRP B CA 1
ATOM 1525 C C . TRP B 1 59 ? 4.677 42.963 -14.939 1.00 18.35 61 TRP B C 1
ATOM 1526 O O . TRP B 1 59 ? 4.057 42.453 -14.002 1.00 20.35 61 TRP B O 1
ATOM 1537 N N . THR B 1 60 ? 4.410 44.167 -15.422 1.00 21.86 62 THR B N 1
ATOM 1538 C CA . THR B 1 60 ? 3.246 44.918 -14.997 1.00 26.24 62 THR B CA 1
ATOM 1539 C C . THR B 1 60 ? 1.997 44.250 -15.542 1.00 23.38 62 THR B C 1
ATOM 1540 O O . THR B 1 60 ? 1.975 43.796 -16.689 1.00 22.02 62 THR B O 1
ATOM 1544 N N . LYS B 1 61 ? 0.964 44.176 -14.709 1.00 17.31 63 LYS B N 1
ATOM 1545 C CA . LYS B 1 61 ? -0.295 43.579 -15.109 1.00 16.83 63 LYS B CA 1
ATOM 1546 C C . LYS B 1 61 ? -1.337 44.660 -15.321 1.00 23.13 63 LYS B C 1
ATOM 1547 O O . LYS B 1 61 ? -1.441 45.606 -14.535 1.00 25.67 63 LYS B O 1
ATOM 1553 N N . LEU B 1 62 ? -2.094 44.521 -16.401 1.00 17.42 64 LEU B N 1
ATOM 1554 C CA . LEU B 1 62 ? -3.194 45.436 -16.699 1.00 17.16 64 LEU B CA 1
ATOM 1555 C C . LEU B 1 62 ? -4.506 44.960 -16.061 1.00 22.46 64 LEU B C 1
ATOM 1556 O O . LEU B 1 62 ? -4.699 43.768 -15.835 1.00 27.04 64 LEU B O 1
ATOM 1561 N N . ALA B 1 63 ? -5.423 45.894 -15.810 1.00 23.63 65 ALA B N 1
ATOM 1562 C CA . ALA B 1 63 ? -6.633 45.593 -15.042 1.00 30.66 65 ALA B CA 1
ATOM 1563 C C . ALA B 1 63 ? -7.708 44.853 -15.840 1.00 26.47 65 ALA B C 1
ATOM 1564 O O . ALA B 1 63 ? -8.556 44.160 -15.272 1.00 28.67 65 ALA B O 1
ATOM 1566 N N . SER B 1 64 ? -7.669 44.995 -17.157 1.00 21.41 66 SER B N 1
ATOM 1567 C CA . SER B 1 64 ? -8.764 44.512 -17.986 1.00 21.13 66 SER B CA 1
ATOM 1568 C C . SER B 1 64 ? -8.313 44.286 -19.418 1.00 19.65 66 SER B C 1
ATOM 1569 O O . SER B 1 64 ? -7.264 44.777 -19.831 1.00 19.12 66 SER B O 1
ATOM 1572 N N . GLY B 1 65 ? -9.129 43.562 -20.174 1.00 20.74 67 GLY B N 1
ATOM 1573 C CA . GLY B 1 65 ? -8.876 43.342 -21.584 1.00 18.75 67 GLY B CA 1
ATOM 1574 C C . GLY B 1 65 ? -9.000 44.637 -22.354 1.00 18.56 67 GLY B C 1
ATOM 1575 O O . GLY B 1 65 ? -8.312 44.835 -23.348 1.00 20.99 67 GLY B O 1
ATOM 1576 N N . ALA B 1 66 ? -9.854 45.535 -21.873 1.00 18.68 68 ALA B N 1
ATOM 1577 C CA . ALA B 1 66 ? -10.001 46.851 -22.494 1.00 22.74 68 ALA B CA 1
ATOM 1578 C C . ALA B 1 66 ? -8.700 47.646 -22.410 1.00 19.42 68 ALA B C 1
ATOM 1579 O O . ALA B 1 66 ? -8.258 48.238 -23.401 1.00 22.85 68 ALA B O 1
ATOM 1581 N N . GLU B 1 67 ? -8.087 47.645 -21.230 1.00 19.93 69 GLU B N 1
ATOM 1582 C CA . GLU B 1 67 ? -6.800 48.295 -21.028 1.00 20.18 69 GLU B CA 1
ATOM 1583 C C . GLU B 1 67 ? -5.738 47.652 -21.903 1.00 20.40 69 GLU B C 1
ATOM 1584 O O . GLU B 1 67 ? -4.849 48.326 -22.422 1.00 23.15 69 GLU B O 1
ATOM 1590 N N . ALA B 1 68 ? -5.822 46.332 -22.049 1.00 18.68 70 ALA B N 1
ATOM 1591 C CA . ALA B 1 68 ? -4.868 45.617 -22.880 1.00 19.32 70 ALA B CA 1
ATOM 1592 C C . ALA B 1 68 ? -4.924 46.094 -24.327 1.00 19.73 70 ALA B C 1
ATOM 1593 O O . ALA B 1 68 ? -3.895 46.346 -24.938 1.00 18.68 70 ALA B O 1
ATOM 1595 N N . ALA B 1 69 ? -6.128 46.205 -24.881 1.00 21.80 71 ALA B N 1
ATOM 1596 C CA . ALA B 1 69 ? -6.285 46.696 -26.241 1.00 20.43 71 ALA B CA 1
ATOM 1597 C C . ALA B 1 69 ? -5.758 48.126 -26.356 1.00 22.28 71 ALA B C 1
ATOM 1598 O O . ALA B 1 69 ? -5.141 48.493 -27.352 1.00 22.79 71 ALA B O 1
ATOM 1600 N N . GLN B 1 70 ? -5.983 48.923 -25.320 1.00 21.63 72 GLN B N 1
ATOM 1601 C CA . GLN B 1 70 ? -5.574 50.322 -25.344 1.00 23.34 72 GLN B CA 1
ATOM 1602 C C . GLN B 1 70 ? -4.055 50.445 -25.376 1.00 25.57 72 GLN B C 1
ATOM 1603 O O . GLN B 1 70 ? -3.506 51.214 -26.167 1.00 27.01 72 GLN B O 1
ATOM 1609 N N . LYS B 1 71 ? -3.370 49.671 -24.538 1.00 21.82 73 LYS B N 1
ATOM 1610 C CA . LYS B 1 71 ? -1.908 49.694 -24.535 1.00 23.38 73 LYS B CA 1
ATOM 1611 C C . LYS B 1 71 ? -1.320 49.155 -25.837 1.00 22.80 73 LYS B C 1
ATOM 1612 O O . LYS B 1 71 ? -0.304 49.647 -26.310 1.00 24.26 73 LYS B O 1
ATOM 1618 N N . ALA B 1 72 ? -1.953 48.136 -26.410 1.00 23.57 74 ALA B N 1
ATOM 1619 C CA . ALA B 1 72 ? -1.525 47.624 -27.709 1.00 19.84 74 ALA B CA 1
ATOM 1620 C C . ALA B 1 72 ? -1.614 48.735 -28.750 1.00 23.22 74 ALA B C 1
ATOM 1621 O O . ALA B 1 72 ? -0.692 48.923 -29.547 1.00 24.66 74 ALA B O 1
ATOM 1623 N N . ALA B 1 73 ? -2.716 49.477 -28.718 1.00 23.77 75 ALA B N 1
ATOM 1624 C CA . ALA B 1 73 ? -2.922 50.594 -29.643 1.00 27.12 75 ALA B CA 1
ATOM 1625 C C . ALA B 1 73 ? -1.851 51.679 -29.511 1.00 26.47 75 ALA B C 1
ATOM 1626 O O . ALA B 1 73 ? -1.614 52.446 -30.455 1.00 29.56 75 ALA B O 1
ATOM 1628 N N . GLN B 1 74 ? -1.216 51.744 -28.345 1.00 28.77 76 GLN B N 1
ATOM 1629 C CA . GLN B 1 74 ? -0.173 52.724 -28.072 1.00 27.82 76 GLN B CA 1
ATOM 1630 C C . GLN B 1 74 ? 1.233 52.153 -28.306 1.00 31.19 76 GLN B C 1
ATOM 1631 O O . GLN B 1 74 ? 2.227 52.759 -27.907 1.00 30.82 76 GLN B O 1
ATOM 1637 N N . GLY B 1 75 ? 1.309 50.978 -28.928 1.00 27.36 77 GLY B N 1
ATOM 1638 C CA . GLY B 1 75 ? 2.579 50.414 -29.345 1.00 25.91 77 GLY B CA 1
ATOM 1639 C C . GLY B 1 75 ? 3.313 49.568 -28.319 1.00 24.99 77 GLY B C 1
ATOM 1640 O O . GLY B 1 75 ? 4.489 49.259 -28.500 1.00 26.16 77 GLY B O 1
ATOM 1641 N N . PHE B 1 76 ? 2.630 49.193 -27.237 1.00 23.41 78 PHE B N 1
ATOM 1642 C CA . PHE B 1 76 ? 3.207 48.298 -26.234 1.00 21.78 78 PHE B CA 1
ATOM 1643 C C . PHE B 1 76 ? 2.923 46.840 -26.568 1.00 22.02 78 PHE B C 1
ATOM 1644 O O . PHE B 1 76 ? 1.829 46.504 -27.021 1.00 23.37 78 PHE B O 1
ATOM 1652 N N . LEU B 1 77 ? 3.901 45.976 -26.321 1.00 21.89 79 LEU B N 1
ATOM 1653 C CA . LEU B 1 77 ? 3.665 44.537 -26.379 1.00 22.71 79 LEU B CA 1
ATOM 1654 C C . LEU B 1 77 ? 2.871 44.100 -25.155 1.00 23.30 79 LEU B C 1
ATOM 1655 O O . LEU B 1 77 ? 3.287 44.325 -24.015 1.00 19.01 79 LEU B O 1
ATOM 1660 N N . VAL B 1 78 ? 1.726 43.473 -25.409 1.00 15.66 80 VAL B N 1
ATOM 1661 C CA . VAL B 1 78 ? 0.838 43.006 -24.355 1.00 15.69 80 VAL B CA 1
ATOM 1662 C C . VAL B 1 78 ? 0.568 41.524 -24.587 1.00 17.96 80 VAL B C 1
ATOM 1663 O O . VAL B 1 78 ? 0.132 41.129 -25.666 1.00 16.44 80 VAL B O 1
ATOM 1667 N N . ILE B 1 79 ? 0.861 40.714 -23.572 1.00 15.37 81 ILE B N 1
ATOM 1668 C CA . ILE B 1 79 ? 0.669 39.264 -23.655 1.00 13.90 81 ILE B CA 1
ATOM 1669 C C . ILE B 1 79 ? -0.499 38.849 -22.774 1.00 17.37 81 ILE B C 1
ATOM 1670 O O . ILE B 1 79 ? -0.515 39.155 -21.585 1.00 17.49 81 ILE B O 1
ATOM 1675 N N . ALA B 1 80 ? -1.488 38.180 -23.364 1.00 14.98 82 ALA B N 1
ATOM 1676 C CA . ALA B 1 80 ? -2.545 37.551 -22.589 1.00 12.56 82 ALA B CA 1
ATOM 1677 C C . ALA B 1 80 ? -2.075 36.150 -22.237 1.00 13.22 82 ALA B C 1
ATOM 1678 O O . ALA B 1 80 ? -1.614 35.411 -23.113 1.00 15.68 82 ALA B O 1
ATOM 1680 N N . GLY B 1 81 ? -2.180 35.776 -20.967 1.00 12.83 83 GLY B N 1
ATOM 1681 C CA . GLY B 1 81 ? -1.658 34.484 -20.555 1.00 16.62 83 GLY B CA 1
ATOM 1682 C C . GLY B 1 81 ? -2.465 33.802 -19.479 1.00 13.27 83 GLY B C 1
ATOM 1683 O O . GLY B 1 81 ? -3.017 34.448 -18.591 1.00 14.12 83 GLY B O 1
ATOM 1684 N N . LEU B 1 82 ? -2.505 32.476 -19.551 1.00 12.14 84 LEU B N 1
ATOM 1685 C CA . LEU B 1 82 ? -3.157 31.671 -18.529 1.00 10.87 84 LEU B CA 1
ATOM 1686 C C . LEU B 1 82 ? -2.492 30.305 -18.522 1.00 13.32 84 LEU B C 1
ATOM 1687 O O . LEU B 1 82 ? -2.470 29.622 -19.554 1.00 13.53 84 LEU B O 1
ATOM 1692 N N . LYS B 1 83 ? -1.929 29.905 -17.381 1.00 12.03 85 LYS B N 1
ATOM 1693 C CA . LYS B 1 83 ? -1.312 28.590 -17.283 1.00 10.68 85 LYS B CA 1
ATOM 1694 C C . LYS B 1 83 ? -2.344 27.492 -17.465 1.00 14.60 85 LYS B C 1
ATOM 1695 O O . LYS B 1 83 ? -3.522 27.690 -17.170 1.00 14.66 85 LYS B O 1
ATOM 1701 N N . GLY B 1 84 ? -1.894 26.339 -17.951 1.00 12.70 86 GLY B N 1
ATOM 1702 C CA . GLY B 1 84 ? -2.724 25.143 -18.018 1.00 11.35 86 GLY B CA 1
ATOM 1703 C C . GLY B 1 84 ? -2.118 24.041 -17.165 1.00 12.54 86 GLY B C 1
ATOM 1704 O O . GLY B 1 84 ? -1.004 24.184 -16.665 1.00 18.05 86 GLY B O 1
ATOM 1705 N N . ARG B 1 85 ? -2.853 22.954 -16.976 1.00 11.49 87 ARG B N 1
ATOM 1706 C CA . ARG B 1 85 ? -2.312 21.830 -16.211 1.00 12.93 87 ARG B CA 1
ATOM 1707 C C . ARG B 1 85 ? -0.929 21.426 -16.722 1.00 22.31 87 ARG B C 1
ATOM 1708 O O . ARG B 1 85 ? 0.019 21.277 -15.939 1.00 21.15 87 ARG B O 1
ATOM 1716 N N . THR B 1 86 ? -0.808 21.272 -18.038 1.00 22.16 88 THR B N 1
ATOM 1717 C CA . THR B 1 86 ? 0.485 20.999 -18.662 1.00 23.53 88 THR B CA 1
ATOM 1718 C C . THR B 1 86 ? 0.712 21.926 -19.850 1.00 22.21 88 THR B C 1
ATOM 1719 O O . THR B 1 86 ? 1.827 22.442 -20.043 1.00 25.44 88 THR B O 1
ATOM 1723 N N . TYR B 1 87 ? -0.348 22.165 -20.627 1.00 23.87 89 TYR B N 1
ATOM 1724 C CA . TYR B 1 87 ? -0.275 23.111 -21.738 1.00 20.61 89 TYR B CA 1
ATOM 1725 C C . TYR B 1 87 ? -0.961 24.436 -21.410 1.00 14.92 89 TYR B C 1
ATOM 1726 O O . TYR B 1 87 ? -2.194 24.535 -21.431 1.00 14.55 89 TYR B O 1
ATOM 1735 N N . GLY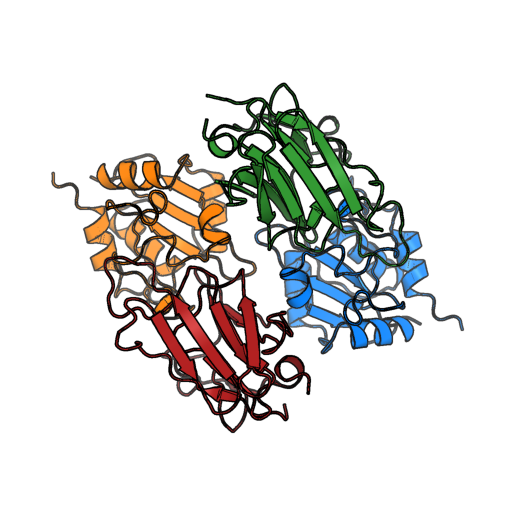 B 1 88 ? -0.154 25.448 -21.112 1.00 13.41 90 GLY B N 1
ATOM 1736 C CA . GLY B 1 88 ? -0.662 26.798 -20.927 1.00 12.94 90 GLY B CA 1
ATOM 1737 C C . GLY B 1 88 ? -0.898 27.473 -22.271 1.00 14.40 90 GLY B C 1
ATOM 1738 O O . GLY B 1 88 ? -0.643 26.899 -23.331 1.00 15.52 90 GLY B O 1
ATOM 1739 N N . HIS B 1 89 ? -1.366 28.713 -22.231 1.00 11.16 91 HIS B N 1
ATOM 1740 C CA . HIS B 1 89 ? -1.590 29.470 -23.459 1.00 10.73 91 HIS B CA 1
ATOM 1741 C C . HIS B 1 89 ? -1.164 30.920 -23.308 1.00 13.09 91 HIS B C 1
ATOM 1742 O O . HIS B 1 89 ? -1.440 31.553 -22.297 1.00 12.84 91 HIS B O 1
ATOM 1749 N N . VAL B 1 90 ? -0.487 31.434 -24.327 1.00 13.04 92 VAL B N 1
ATOM 1750 C CA . VAL B 1 90 ? -0.163 32.849 -24.412 1.00 13.24 92 VAL B CA 1
ATOM 1751 C C . VAL B 1 90 ? -0.552 33.362 -25.789 1.00 14.82 92 VAL B C 1
ATOM 1752 O O . VAL B 1 90 ? -0.538 32.617 -26.778 1.00 15.43 92 VAL B O 1
ATOM 1756 N N . ALA B 1 91 ? -0.898 34.643 -25.844 1.00 14.46 93 ALA B N 1
ATOM 1757 C CA . ALA B 1 91 ? -1.378 35.273 -27.060 1.00 14.43 93 ALA B CA 1
ATOM 1758 C C . ALA B 1 91 ? -0.924 36.723 -27.045 1.00 14.18 93 ALA B C 1
ATOM 1759 O O . ALA B 1 91 ? -0.764 37.317 -25.979 1.00 15.62 93 ALA B O 1
ATOM 1761 N N . VAL B 1 92 ? -0.732 37.308 -28.228 1.00 13.83 94 VAL B N 1
ATOM 1762 C CA . VAL B 1 92 ? -0.406 38.728 -28.313 1.00 13.99 94 VAL B CA 1
ATOM 1763 C C . VAL B 1 92 ? -1.691 39.522 -28.503 1.00 16.46 94 VAL B C 1
ATOM 1764 O O . VAL B 1 92 ? -2.456 39.257 -29.422 1.00 18.34 94 VAL B O 1
ATOM 1768 N N . VAL B 1 93 ? -1.934 40.482 -27.622 1.00 17.22 95 VAL B N 1
ATOM 1769 C CA . VAL B 1 93 ? -3.116 41.313 -27.747 1.00 22.00 95 VAL B CA 1
ATOM 1770 C C . VAL B 1 93 ? -2.836 42.429 -28.745 1.00 20.69 95 VAL B C 1
ATOM 1771 O O . VAL B 1 93 ? -1.762 43.024 -28.733 1.00 20.24 95 VAL B O 1
ATOM 1775 N N . ILE B 1 94 ? -3.794 42.671 -29.634 1.00 15.70 96 ILE B N 1
ATOM 1776 C CA . ILE B 1 94 ? -3.703 43.777 -30.589 1.00 20.17 96 ILE B CA 1
ATOM 1777 C C . ILE B 1 94 ? -4.888 44.730 -30.438 1.00 19.40 96 ILE B C 1
ATOM 1778 O O . ILE B 1 94 ? -5.909 44.383 -29.836 1.00 22.58 96 ILE B O 1
ATOM 1783 N N . SER B 1 95 ? -4.746 45.935 -30.981 1.00 18.92 97 SER B N 1
ATOM 1784 C CA . SER B 1 95 ? -5.844 46.893 -30.987 1.00 22.15 97 SER B CA 1
ATOM 1785 C C . SER B 1 95 ? -6.992 46.358 -31.832 1.00 22.32 97 SER B C 1
ATOM 1786 O O . SER B 1 95 ? -6.775 45.603 -32.779 1.00 25.20 97 SER B O 1
ATOM 1789 N N . GLY B 1 96 ? -8.214 46.755 -31.492 1.00 22.92 98 GLY B N 1
ATOM 1790 C CA . GLY B 1 96 ? -9.389 46.292 -32.208 1.00 24.05 98 GLY B CA 1
ATOM 1791 C C . GLY B 1 96 ? -10.610 46.282 -31.312 1.00 23.93 98 GLY B C 1
ATOM 1792 O O . GLY B 1 96 ? -10.495 46.432 -30.094 1.00 23.72 98 GLY B O 1
ATOM 1793 N N . PRO B 1 97 ? -11.795 46.109 -31.909 1.00 25.08 99 PRO B N 1
ATOM 1794 C CA . PRO B 1 97 ? -13.056 46.095 -31.160 1.00 25.13 99 PRO B CA 1
ATOM 1795 C C . PRO B 1 97 ? -13.092 44.939 -30.169 1.00 20.53 99 PRO B C 1
ATOM 1796 O O . PRO B 1 97 ? -12.626 43.852 -30.504 1.00 24.38 99 PRO B O 1
ATOM 1800 N N . LEU B 1 98 ? -13.656 45.166 -28.984 1.00 21.66 100 LEU B N 1
ATOM 1801 C CA . LEU B 1 98 ? -13.784 44.110 -27.972 1.00 17.58 100 LEU B CA 1
ATOM 1802 C C . LEU B 1 98 ? -14.956 43.184 -28.284 1.00 21.59 100 LEU B C 1
ATOM 1803 O O . LEU B 1 98 ? -16.045 43.647 -28.632 1.00 25.48 100 LEU B O 1
ATOM 1808 N N . TYR B 1 99 ? -14.726 41.875 -28.170 1.00 20.31 101 TYR B N 1
ATOM 1809 C CA . TYR B 1 99 ? -15.784 40.883 -28.309 1.00 20.69 101 TYR B CA 1
ATOM 1810 C C . TYR B 1 99 ? -16.592 40.861 -27.009 1.00 19.73 101 TYR B C 1
ATOM 1811 O O . TYR B 1 99 ? -16.020 40.862 -25.918 1.00 20.92 101 TYR B O 1
ATOM 1820 N N . ARG B 1 100 ? -17.919 40.872 -27.126 1.00 23.69 102 ARG B N 1
ATOM 1821 C CA . ARG B 1 100 ? -18.792 40.904 -25.954 1.00 24.23 102 ARG B CA 1
ATOM 1822 C C . ARG B 1 100 ? -18.450 42.057 -25.011 1.00 23.27 102 ARG B C 1
ATOM 1823 O O . ARG B 1 100 ? -18.602 41.946 -23.794 1.00 28.38 102 ARG B O 1
ATOM 1831 N N . GLN B 1 101 ? -17.993 43.164 -25.596 1.00 21.26 103 GLN B N 1
ATOM 1832 C CA . GLN B 1 101 ? -17.602 44.376 -24.868 1.00 26.20 103 GLN B CA 1
ATOM 1833 C C . GLN B 1 101 ? -16.599 44.129 -23.740 1.00 23.80 103 GLN B C 1
ATOM 1834 O O . GLN B 1 101 ? -16.536 44.891 -22.774 1.00 27.22 103 GLN B O 1
ATOM 1840 N N . LYS B 1 102 ? -15.800 43.073 -23.875 1.00 21.25 104 LYS B N 1
ATOM 1841 C CA . LYS B 1 102 ? -14.825 42.738 -22.844 1.00 21.93 104 LYS B CA 1
ATOM 1842 C C . LYS B 1 102 ? -13.484 42.286 -23.441 1.00 19.39 104 LYS B C 1
ATOM 1843 O O . LYS B 1 102 ? -12.429 42.746 -23.005 1.00 22.72 104 LYS B O 1
ATOM 1849 N N . TYR B 1 103 ? -13.517 41.384 -24.417 1.00 20.54 105 TYR B N 1
ATOM 1850 C CA . TYR B 1 103 ? -12.346 40.561 -24.760 1.00 18.59 105 TYR B CA 1
ATOM 1851 C C . TYR B 1 103 ? -11.618 41.096 -25.992 1.00 19.96 105 TYR B C 1
ATOM 1852 O O . TYR B 1 103 ? -12.195 41.150 -27.065 1.00 19.77 105 TYR B O 1
ATOM 1861 N N . PRO B 1 104 ? -10.337 41.471 -25.843 1.00 17.59 106 PRO B N 1
ATOM 1862 C CA . PRO B 1 104 ? -9.610 42.066 -26.972 1.00 19.44 106 PRO B CA 1
ATOM 1863 C C . PRO B 1 104 ? -9.208 41.076 -28.052 1.00 18.05 106 PRO B C 1
ATOM 1864 O O . PRO B 1 104 ? -9.159 39.856 -27.837 1.00 16.84 106 PRO B O 1
ATOM 1868 N N . MET B 1 105 ? -8.913 41.628 -29.224 1.00 18.66 107 MET B N 1
ATOM 1869 C CA . MET B 1 105 ? -8.455 40.846 -30.359 1.00 17.90 107 MET B CA 1
ATOM 1870 C C . MET B 1 105 ? -7.034 40.374 -30.105 1.00 19.05 107 MET B C 1
ATOM 1871 O O . MET B 1 105 ? -6.310 40.982 -29.315 1.00 18.27 107 MET B O 1
ATOM 1876 N N . CYS B 1 106 ? -6.626 39.300 -30.776 1.00 17.20 108 CYS B N 1
ATOM 1877 C CA . CYS B 1 106 ? -5.310 38.729 -30.499 1.00 15.80 108 CYS B CA 1
ATOM 1878 C C . CYS B 1 106 ? -4.737 37.940 -31.662 1.00 19.66 108 CYS B C 1
ATOM 1879 O O . CYS B 1 106 ? -5.435 37.636 -32.625 1.00 19.70 108 CYS B O 1
ATOM 1882 N N . TRP B 1 107 ? -3.443 37.649 -31.570 1.00 18.47 109 TRP B N 1
ATOM 1883 C CA . TRP B 1 107 ? -2.799 36.654 -32.416 1.00 18.21 109 TRP B CA 1
ATOM 1884 C C . TRP B 1 107 ? -2.309 35.543 -31.505 1.00 18.45 109 TRP B C 1
ATOM 1885 O O . TRP B 1 107 ? -1.773 35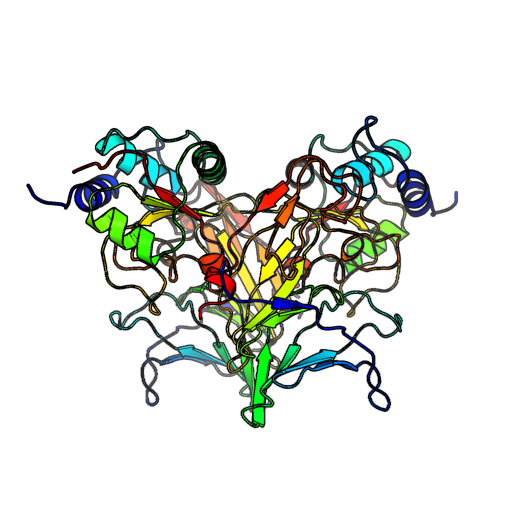.814 -30.433 1.00 18.40 109 TRP B O 1
ATOM 1896 N N . CYS B 1 108 ? -2.456 34.297 -31.941 1.00 16.96 110 CYS B N 1
ATOM 1897 C CA . CYS B 1 108 ? -1.843 33.187 -31.212 1.00 16.73 110 CYS B CA 1
ATOM 1898 C C . CYS B 1 108 ? -1.720 31.925 -32.053 1.00 15.60 110 CYS B C 1
ATOM 1899 O O . CYS B 1 108 ? -2.594 31.619 -32.858 1.00 16.41 110 CYS B O 1
ATOM 1902 N N . GLY B 1 109 ? -0.635 31.180 -31.843 1.00 17.75 111 GLY B N 1
ATOM 1903 C CA . GLY B 1 109 ? -0.554 29.809 -32.315 1.00 16.91 111 GLY B CA 1
ATOM 1904 C C . GLY B 1 109 ? -1.253 28.876 -31.337 1.00 16.88 111 GLY B C 1
ATOM 1905 O O . GLY B 1 109 ? -1.555 29.259 -30.226 1.00 18.04 111 GLY B O 1
ATOM 1906 N N . SER B 1 110 ? -1.536 27.647 -31.743 1.00 16.34 112 SER B N 1
ATOM 1907 C CA . SER B 1 110 ? -2.159 26.704 -30.814 1.00 16.97 112 SER B CA 1
ATOM 1908 C C . SER B 1 110 ? -2.027 25.261 -31.258 1.00 16.72 112 SER B C 1
ATOM 1909 O O . SER B 1 110 ? -2.440 24.889 -32.361 1.00 19.15 112 SER B O 1
ATOM 1912 N N . ILE B 1 111 ? -1.492 24.446 -30.365 1.00 17.33 113 ILE B N 1
ATOM 1913 C CA . ILE B 1 111 ? -1.366 23.019 -30.613 1.00 16.56 113 ILE B CA 1
ATOM 1914 C C . ILE B 1 111 ? -2.726 22.321 -30.599 1.00 22.48 113 ILE B C 1
ATOM 1915 O O . ILE B 1 111 ? -2.853 21.187 -31.066 1.00 20.18 113 ILE B O 1
ATOM 1920 N N . ALA B 1 112 ? -3.742 22.996 -30.070 1.00 22.02 114 ALA B N 1
ATOM 1921 C CA . ALA B 1 112 ? -5.078 22.415 -30.024 1.00 21.32 114 ALA B CA 1
ATOM 1922 C C . ALA B 1 112 ? -5.657 22.245 -31.431 1.00 23.27 114 ALA B C 1
ATOM 1923 O O . ALA B 1 112 ? -6.542 21.419 -31.647 1.00 26.22 114 ALA B O 1
ATOM 1925 N N . GLY B 1 113 ? -5.146 23.023 -32.383 1.00 20.41 115 GLY B N 1
ATOM 1926 C CA . GLY B 1 113 ? -5.598 22.947 -33.764 1.00 19.84 115 GLY B CA 1
ATOM 1927 C C . GLY B 1 113 ? -5.947 24.311 -34.322 1.00 19.60 115 GLY B C 1
ATOM 1928 O O . GLY B 1 113 ? -5.873 25.321 -33.626 1.00 23.09 115 GLY B O 1
ATOM 1929 N N . ALA B 1 114 ? -6.340 24.351 -35.591 1.00 21.76 116 ALA B N 1
ATOM 1930 C CA . ALA B 1 114 ? -6.708 25.609 -36.227 1.00 20.79 116 ALA B CA 1
ATOM 1931 C C . ALA B 1 114 ? -7.830 26.349 -35.497 1.00 22.31 116 ALA B C 1
ATOM 1932 O O . ALA B 1 114 ? -7.925 27.573 -35.578 1.00 21.91 116 ALA B O 1
ATOM 1934 N N . VAL B 1 115 ? -8.687 25.617 -34.792 1.00 18.82 117 VAL B N 1
ATOM 1935 C CA . VAL B 1 115 ? -9.760 26.268 -34.045 1.00 21.46 117 VAL B CA 1
ATOM 1936 C C . VAL B 1 115 ? -9.237 27.213 -32.968 1.00 23.02 117 VAL B C 1
ATOM 1937 O O . VAL B 1 115 ? -9.925 28.169 -32.609 1.00 20.88 117 VAL B O 1
ATOM 1941 N N . GLY B 1 116 ? -8.041 26.925 -32.446 1.00 19.02 118 GLY B N 1
ATOM 1942 C CA . GLY B 1 116 ? -7.428 27.729 -31.391 1.00 18.26 118 GLY B CA 1
ATOM 1943 C C . GLY B 1 116 ? -6.398 28.716 -31.902 1.00 22.55 118 GLY B C 1
ATOM 1944 O O . GLY B 1 116 ? -5.737 29.413 -31.114 1.00 18.80 118 GLY B O 1
ATOM 1945 N N . GLN B 1 117 ? -6.257 28.775 -33.224 1.00 19.44 119 GLN B N 1
ATOM 1946 C CA . GLN B 1 117 ? -5.307 29.677 -33.851 1.00 19.49 119 GLN B CA 1
ATOM 1947 C C . GLN B 1 117 ? -5.997 30.973 -34.220 1.00 22.81 119 GLN B C 1
ATOM 1948 O O . GLN B 1 117 ? -7.105 30.969 -34.761 1.00 27.30 119 GLN B O 1
ATOM 1954 N N . SER B 1 118 ? -5.351 32.090 -33.912 1.00 19.42 120 SER B N 1
ATOM 1955 C CA . SER B 1 118 ? -5.868 33.389 -34.311 1.00 14.17 120 SER B CA 1
ATOM 1956 C C . SER B 1 118 ? -4.809 34.173 -35.074 1.00 20.30 120 SER B C 1
ATOM 1957 O O . SER B 1 118 ? -3.702 34.398 -34.575 1.00 20.90 120 SER B O 1
ATOM 1960 N N . GLN B 1 119 ? -5.150 34.584 -36.291 1.00 20.10 121 GLN B N 1
ATOM 1961 C CA . GLN B 1 119 ? -4.291 35.475 -37.041 1.00 20.10 121 GLN B CA 1
ATOM 1962 C C . GLN B 1 119 ? -4.883 36.874 -37.041 1.00 17.81 121 GLN B C 1
ATOM 1963 O O . GLN B 1 119 ? -5.023 37.512 -38.093 1.00 26.97 121 GLN B O 1
ATOM 1969 N N . GLY B 1 120 ? -5.255 37.338 -35.853 1.00 23.51 122 GLY B N 1
ATOM 1970 C CA . GLY B 1 120 ? -5.788 38.672 -35.659 1.00 24.37 122 GLY B CA 1
ATOM 1971 C C . GLY B 1 120 ? -7.299 38.762 -35.749 1.00 25.12 122 GLY B C 1
ATOM 1972 O O . GLY B 1 120 ? -7.867 39.825 -35.498 1.00 30.92 122 GLY B O 1
ATOM 1973 N N . LEU B 1 121 ? -7.951 37.654 -36.093 1.00 28.42 123 LEU B N 1
ATOM 1974 C CA . LEU B 1 121 ? -9.387 37.664 -36.383 1.00 25.60 123 LEU B CA 1
ATOM 1975 C C . LEU B 1 121 ? -10.293 37.105 -35.277 1.00 23.33 123 LEU B C 1
ATOM 1976 O O . LEU B 1 121 ? -11.515 37.250 -35.341 1.00 26.84 123 LEU B O 1
ATOM 1981 N N . LYS B 1 122 ? -9.704 36.466 -34.270 1.00 21.41 124 LYS B N 1
ATOM 1982 C CA A LYS B 1 122 ? -10.470 36.020 -33.112 0.46 20.49 124 LYS B CA 1
ATOM 1983 C CA B LYS B 1 122 ? -10.467 36.011 -33.109 0.54 20.41 124 LYS B CA 1
ATOM 1984 C C . LYS B 1 122 ? -10.041 36.803 -31.880 1.00 19.62 124 LYS B C 1
ATOM 1985 O O . LYS B 1 122 ? -8.880 37.199 -31.764 1.00 19.14 124 LYS B O 1
ATOM 1996 N N . SER B 1 123 ? -10.974 37.044 -30.965 1.00 16.37 125 SER B N 1
ATOM 1997 C CA . SER B 1 123 ? -10.607 37.664 -29.693 1.00 16.82 125 SER B CA 1
ATOM 1998 C C . SER B 1 123 ? -10.126 36.582 -28.743 1.00 15.51 125 SER B C 1
ATOM 1999 O O . SER B 1 123 ? -10.283 35.382 -29.003 1.00 17.50 125 SER B O 1
ATOM 2002 N N . VAL B 1 124 ? -9.525 37.010 -27.644 1.00 14.20 126 VAL B N 1
ATOM 2003 C CA . VAL B 1 124 ? -9.086 36.054 -26.627 1.00 12.92 126 VAL B CA 1
ATOM 2004 C C . VAL B 1 124 ? -10.259 35.261 -26.073 1.00 13.95 126 VAL B C 1
ATOM 2005 O O . VAL B 1 124 ? -10.079 34.149 -25.560 1.00 15.40 126 VAL B O 1
ATOM 2009 N N . GLY B 1 125 ? -11.456 35.829 -26.178 1.00 18.27 127 GLY B N 1
ATOM 2010 C CA . GLY B 1 125 ? -12.664 35.190 -25.687 1.00 19.52 127 GLY B CA 1
ATOM 2011 C C . GLY B 1 125 ? -13.264 34.226 -26.698 1.00 17.03 127 GLY B C 1
ATOM 2012 O O . GLY B 1 125 ? -14.322 33.634 -26.458 1.00 18.24 127 GLY B O 1
ATOM 2013 N N . GLN B 1 126 ? -12.581 34.078 -27.829 1.00 14.30 128 GLN B N 1
ATOM 2014 C CA . GLN B 1 126 ? -12.918 33.068 -28.825 1.00 14.59 128 GLN B CA 1
ATOM 2015 C C . GLN B 1 126 ? -11.814 32.021 -29.007 1.00 15.74 128 GLN B C 1
ATOM 2016 O O . GLN B 1 126 ? -11.930 31.119 -29.838 1.00 17.99 128 GLN B O 1
ATOM 2022 N N . VAL B 1 127 ? -10.750 32.147 -28.218 1.00 14.15 129 VAL B N 1
ATOM 2023 C CA . VAL B 1 127 ? -9.669 31.163 -28.220 1.00 17.05 129 VAL B CA 1
ATOM 2024 C C . VAL B 1 127 ? -9.666 30.420 -26.884 1.00 13.24 129 VAL B C 1
ATOM 2025 O O . VAL B 1 127 ? -9.440 29.216 -26.835 1.00 14.65 129 VAL B O 1
ATOM 2029 N N . TRP B 1 128 ? -9.955 31.153 -25.817 1.00 13.50 130 TRP B N 1
ATOM 2030 C CA . TRP B 1 128 ? -10.180 30.551 -24.505 1.00 15.06 130 TRP B CA 1
ATOM 2031 C C . TRP B 1 128 ? -11.677 30.454 -24.248 1.00 15.19 130 TRP B C 1
ATOM 2032 O O . TRP B 1 128 ? -12.450 31.294 -24.722 1.00 14.66 130 TRP B O 1
ATOM 2043 N N . ASN B 1 129 ? -12.092 29.432 -23.500 1.00 13.88 131 ASN B N 1
ATOM 2044 C CA . ASN B 1 129 ? -13.521 29.151 -23.311 1.00 13.64 131 ASN B CA 1
ATOM 2045 C C . ASN B 1 129 ? -14.179 30.115 -22.321 1.00 14.05 131 ASN B C 1
ATOM 2046 O O . ASN B 1 129 ? -13.525 31.027 -21.780 1.00 15.13 131 ASN B O 1
ATOM 2051 N N . ARG B 1 130 ? -15.481 29.947 -22.118 1.00 13.09 132 ARG B N 1
ATOM 2052 C CA . ARG B 1 130 ? -16.257 30.956 -21.400 1.00 15.74 132 ARG B CA 1
ATOM 2053 C C . ARG B 1 130 ? -15.813 31.154 -19.946 1.00 18.23 132 ARG B C 1
ATOM 2054 O O . ARG B 1 130 ? -15.994 32.226 -19.382 1.00 17.44 132 ARG B O 1
ATOM 2062 N N . THR B 1 131 ? -15.236 30.119 -19.341 1.00 14.59 133 THR B N 1
ATOM 2063 C CA . THR B 1 131 ? -14.729 30.246 -17.980 1.00 16.79 133 THR B CA 1
ATOM 2064 C C . THR B 1 131 ? -13.307 30.802 -17.975 1.00 12.36 133 THR B C 1
ATOM 2065 O O . THR B 1 131 ? -13.003 31.769 -17.259 1.00 14.41 133 THR B O 1
ATOM 2069 N N . ASP B 1 132 ? -12.445 30.220 -18.803 1.00 13.24 134 ASP B N 1
ATOM 2070 C CA . ASP B 1 132 ? -11.043 30.634 -18.875 1.00 13.27 134 ASP B CA 1
ATOM 2071 C C . ASP B 1 132 ? -10.854 32.095 -19.299 1.00 12.44 134 ASP B C 1
ATOM 2072 O O . ASP B 1 132 ? -9.942 32.776 -18.818 1.00 13.36 134 ASP B O 1
ATOM 2077 N N . ARG B 1 133 ? -11.682 32.577 -20.224 1.00 14.52 135 ARG B N 1
ATOM 2078 C CA . ARG B 1 133 ? -11.466 33.922 -20.744 1.00 13.77 135 ARG B CA 1
ATOM 2079 C C . ARG B 1 133 ? -11.646 34.988 -19.660 1.00 14.17 135 ARG B C 1
ATOM 2080 O O . ARG B 1 133 ? -11.168 36.108 -19.814 1.00 15.43 135 ARG B O 1
ATOM 2088 N N . ASP B 1 134 ? -12.336 34.633 -18.575 1.00 12.75 136 ASP B N 1
ATOM 2089 C CA . ASP B 1 134 ? -12.507 35.540 -17.446 1.00 11.99 136 ASP B CA 1
ATOM 2090 C C . ASP B 1 134 ? -11.419 35.401 -16.374 1.00 13.18 136 ASP B C 1
ATOM 2091 O O . ASP B 1 134 ? -11.471 36.091 -15.362 1.00 15.37 136 ASP B O 1
ATOM 2096 N N . ARG B 1 135 ? -10.432 34.549 -16.628 1.00 13.66 137 ARG B N 1
ATOM 2097 C CA . ARG B 1 135 ? -9.288 34.331 -15.729 1.00 11.41 137 ARG B CA 1
ATOM 2098 C C . ARG B 1 135 ? -7.992 34.829 -16.330 1.00 11.53 137 ARG B C 1
ATOM 2099 O O . ARG B 1 135 ? -6.914 34.616 -15.761 1.00 15.05 137 ARG B O 1
ATOM 2107 N N . LEU B 1 136 ? -8.079 35.482 -17.485 1.00 13.53 138 LEU B N 1
ATOM 2108 C CA . LEU B 1 136 ? -6.872 35.859 -18.201 1.00 11.76 138 LEU B CA 1
ATOM 2109 C C . LEU B 1 136 ? -6.076 36.922 -17.462 1.00 11.67 138 LEU B C 1
ATOM 2110 O O . LEU B 1 136 ? -6.636 37.779 -16.769 1.00 16.71 138 LEU B O 1
ATOM 2115 N N . ASN B 1 137 ? -4.758 36.842 -17.623 1.00 14.91 139 ASN B N 1
ATOM 2116 C CA . ASN B 1 137 ? -3.836 37.861 -17.144 1.00 12.61 139 ASN B CA 1
ATOM 2117 C C . ASN B 1 137 ? -3.282 38.610 -18.335 1.00 14.09 139 ASN B C 1
ATOM 2118 O O . ASN B 1 137 ? -2.967 38.015 -19.368 1.00 14.35 139 ASN B O 1
ATOM 2123 N N . TYR B 1 138 ? -3.176 39.922 -18.203 1.00 13.67 140 TYR B N 1
ATOM 2124 C CA . TYR B 1 138 ? -2.649 40.709 -19.300 1.00 14.99 140 TYR B CA 1
ATOM 2125 C C . TYR B 1 138 ? -1.382 41.396 -18.850 1.00 15.02 140 TYR B C 1
ATOM 2126 O O . TYR B 1 138 ? -1.416 42.242 -17.960 1.00 19.23 140 TYR B O 1
ATOM 2135 N N . TYR B 1 139 ? -0.271 41.049 -19.494 1.00 16.16 141 TYR B N 1
ATOM 2136 C CA . TYR B 1 139 ? 1.051 41.545 -19.103 1.00 15.19 141 TYR B CA 1
ATOM 2137 C C . TYR B 1 139 ? 1.544 42.564 -20.130 1.00 18.70 141 TYR B C 1
ATOM 2138 O O . TYR B 1 139 ? 1.488 42.315 -21.336 1.00 18.58 141 TYR B O 1
ATOM 2147 N N . VAL B 1 140 ? 2.014 43.721 -19.662 1.00 17.78 142 VAL B N 1
ATOM 2148 C CA . VAL B 1 140 ? 2.479 44.763 -20.573 1.00 20.41 142 VAL B CA 1
ATOM 2149 C C . VAL B 1 140 ? 3.938 45.078 -20.303 1.00 20.88 142 VAL B C 1
ATOM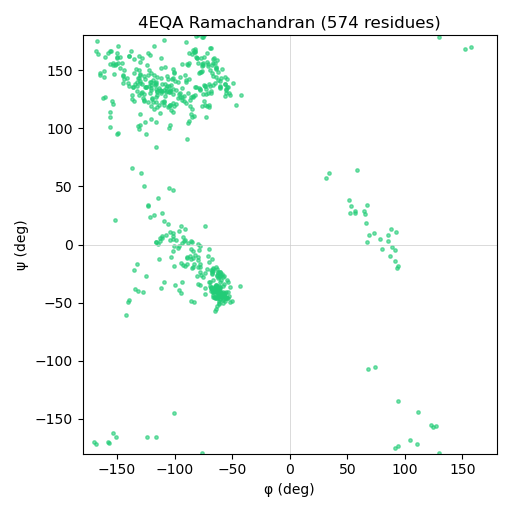 2150 O O . VAL B 1 140 ? 4.354 45.162 -19.144 1.00 20.83 142 VAL B O 1
ATOM 2154 N N . TYR B 1 141 ? 4.721 45.238 -21.368 1.00 21.23 143 TYR B N 1
ATOM 2155 C CA . TYR B 1 141 ? 6.145 45.494 -21.202 1.00 18.01 143 TYR B CA 1
ATOM 2156 C C . TYR B 1 141 ? 6.358 46.948 -20.760 1.00 21.30 143 TYR B C 1
ATOM 2157 O O . TYR B 1 141 ? 5.508 47.803 -21.007 1.00 25.23 143 TYR B O 1
ATOM 2166 N N . SER B 1 142 ? 7.485 47.212 -20.101 1.00 22.67 144 SER B N 1
ATOM 2167 C CA . SER B 1 142 ? 7.747 48.529 -19.516 1.00 25.87 144 SER B CA 1
ATOM 2168 C C . SER B 1 142 ? 8.009 49.626 -20.544 1.00 33.30 144 SER B C 1
ATOM 2169 O O . SER B 1 142 ? 7.680 50.789 -20.311 1.00 33.78 144 SER B O 1
ATOM 2172 N N . LEU B 1 143 ? 8.614 49.258 -21.669 1.00 29.45 145 LEU B N 1
ATOM 2173 C CA . LEU B 1 143 ? 8.869 50.192 -22.756 1.00 32.72 145 LEU B CA 1
ATOM 2174 C C . LEU B 1 143 ? 7.911 49.915 -23.904 1.00 31.25 145 LEU B C 1
ATOM 2175 O O . LEU B 1 143 ? 7.572 48.765 -24.162 1.00 29.29 145 LEU B O 1
ATOM 2180 N N . ALA B 1 144 ? 7.484 50.967 -24.595 1.00 31.73 146 ALA B N 1
ATOM 2181 C CA . ALA B 1 144 ? 6.721 50.814 -25.828 1.00 23.41 146 ALA B CA 1
ATOM 2182 C C . ALA B 1 144 ? 7.650 50.416 -26.976 1.00 31.56 146 ALA B C 1
ATOM 2183 O O . ALA B 1 144 ? 8.820 50.790 -26.990 1.00 36.32 146 ALA B O 1
ATOM 2185 N N . SER B 1 145 ? 7.128 49.662 -27.939 1.00 29.79 147 SER B N 1
ATOM 2186 C CA . SER B 1 145 ? 7.941 49.207 -29.067 1.00 31.63 147 SER B CA 1
ATOM 2187 C C . SER B 1 145 ? 7.888 50.178 -30.256 1.00 37.43 147 SER B C 1
ATOM 2188 O O . SER B 1 145 ? 8.747 50.139 -31.142 1.00 37.00 147 SER B O 1
ATOM 2191 N N . CYS B 1 146 ? 6.878 51.044 -30.273 1.00 36.93 148 CYS B N 1
ATOM 2192 C CA . CYS B 1 146 ? 6.789 52.099 -31.283 1.00 37.64 148 CYS B CA 1
ATOM 2193 C C . CYS B 1 146 ? 5.822 53.199 -30.862 1.00 44.90 148 CYS B C 1
ATOM 2194 O O . CYS B 1 146 ? 5.248 53.145 -29.777 1.00 36.48 148 CYS B O 1
ATOM 2197 N N . ALA C 2 1 ? -15.134 53.754 -6.272 1.00 72.40 20 ALA C N 1
ATOM 2198 C CA . ALA C 2 1 ? -15.884 52.741 -7.005 1.00 76.77 20 ALA C CA 1
ATOM 2199 C C . ALA C 2 1 ? -15.733 51.372 -6.345 1.00 76.85 20 ALA C C 1
ATOM 2200 O O . ALA C 2 1 ? -16.130 50.348 -6.904 1.00 77.61 20 ALA C O 1
ATOM 2202 N N . ASP C 2 2 ? -15.158 51.372 -5.147 1.00 73.90 21 ASP C N 1
ATOM 2203 C CA . ASP C 2 2 ? -14.892 50.146 -4.406 1.00 69.31 21 ASP C CA 1
ATOM 2204 C C . ASP C 2 2 ? -16.072 49.757 -3.524 1.00 59.74 21 ASP C C 1
ATOM 2205 O O . ASP C 2 2 ? -16.156 50.177 -2.370 1.00 60.88 21 ASP C O 1
ATOM 2210 N N . CYS C 2 3 ? -16.978 48.950 -4.068 1.00 49.88 22 CYS C N 1
ATOM 2211 C CA . CYS C 2 3 ? -18.165 48.538 -3.328 1.00 40.11 22 CYS C CA 1
ATOM 2212 C C . CYS C 2 3 ? -17.793 47.671 -2.133 1.00 31.49 22 CYS C C 1
ATOM 2213 O O . CYS C 2 3 ? -16.699 47.108 -2.075 1.00 31.46 22 CYS C O 1
ATOM 2216 N N . THR C 2 4 ? -18.711 47.576 -1.178 1.00 24.45 23 THR C N 1
ATOM 2217 C CA . THR C 2 4 ? -18.482 46.857 0.071 1.00 19.48 23 THR C CA 1
ATOM 2218 C C . THR C 2 4 ? -19.273 45.557 0.109 1.00 17.01 23 THR C C 1
ATOM 2219 O O . THR C 2 4 ? -20.479 45.559 -0.114 1.00 22.08 23 THR C O 1
ATOM 2223 N N . PHE C 2 5 ? -18.592 44.449 0.391 1.00 18.35 24 PHE C N 1
ATOM 2224 C CA . PHE C 2 5 ? -19.256 43.151 0.501 1.00 21.64 24 PHE C CA 1
ATOM 2225 C C . PHE C 2 5 ? -19.451 42.746 1.955 1.00 22.53 24 PHE C C 1
ATOM 2226 O O . PHE C 2 5 ? -18.597 42.989 2.804 1.00 24.89 24 PHE C O 1
ATOM 2234 N N . THR C 2 6 ? -20.588 42.122 2.233 1.00 20.74 25 THR C N 1
ATOM 2235 C CA . THR C 2 6 ? -20.906 41.636 3.562 1.00 19.02 25 THR C CA 1
ATOM 2236 C C . THR C 2 6 ? -21.224 40.154 3.494 1.00 17.55 25 THR C C 1
ATOM 2237 O O . THR C 2 6 ? -21.972 39.722 2.628 1.00 19.02 25 THR C O 1
ATOM 2241 N N . GLN C 2 7 ? -20.676 39.387 4.423 1.00 19.04 26 GLN C N 1
ATOM 2242 C CA . GLN C 2 7 ? -20.941 37.958 4.516 1.00 16.14 26 GLN C CA 1
ATOM 2243 C C . GLN C 2 7 ? -22.422 37.625 4.634 1.00 19.53 26 GLN C C 1
ATOM 2244 O O . GLN C 2 7 ? -23.134 38.210 5.452 1.00 20.64 26 GLN C O 1
ATOM 2250 N N . LEU C 2 8 ? -22.873 36.657 3.836 1.00 16.57 27 LEU C N 1
ATOM 2251 C CA . LEU C 2 8 ? -24.224 36.136 3.966 1.00 21.31 27 LEU C CA 1
ATOM 2252 C C . LEU C 2 8 ? -24.198 34.766 4.635 1.00 18.35 27 LEU C C 1
ATOM 2253 O O . LEU C 2 8 ? -23.590 33.826 4.121 1.00 20.47 27 LEU C O 1
ATOM 2258 N N . GLU C 2 9 ? -24.855 34.658 5.784 1.00 18.70 28 GLU C N 1
ATOM 2259 C CA . GLU C 2 9 ? -24.900 33.393 6.499 1.00 19.89 28 GLU C CA 1
ATOM 2260 C C . GLU C 2 9 ? -25.816 32.447 5.735 1.00 19.00 28 GLU C C 1
ATOM 2261 O O . GLU C 2 9 ? -26.905 32.834 5.314 1.00 21.49 28 GLU C O 1
ATOM 2267 N N . ILE C 2 10 ? -25.353 31.218 5.555 1.00 20.70 29 ILE C N 1
ATOM 2268 C CA . ILE C 2 10 ? -26.075 30.216 4.781 1.00 17.96 29 ILE C CA 1
ATOM 2269 C C . ILE C 2 10 ? -26.539 29.112 5.733 1.00 18.60 29 ILE C C 1
ATOM 2270 O O . ILE C 2 10 ? -25.714 28.398 6.308 1.00 21.12 29 ILE C O 1
ATOM 2275 N N . VAL C 2 11 ? -27.855 29.003 5.918 1.00 20.94 30 VAL C N 1
ATOM 2276 C CA . VAL C 2 11 ? -28.435 28.134 6.939 1.00 22.17 30 VAL C CA 1
ATOM 2277 C C . VAL C 2 11 ? -29.551 27.244 6.390 1.00 24.96 30 VAL C C 1
ATOM 2278 O O . VAL C 2 11 ? -30.110 27.518 5.320 1.00 20.90 30 VAL C O 1
ATOM 2282 N N . PRO C 2 12 ? -29.884 26.168 7.125 1.00 24.20 31 PRO C N 1
ATOM 2283 C CA . PRO C 2 12 ? -30.984 25.290 6.721 1.00 26.69 31 PRO C CA 1
ATOM 2284 C C . PRO C 2 12 ? -32.272 26.069 6.535 1.00 26.68 31 PRO C C 1
ATOM 2285 O O . PRO C 2 12 ? -32.631 26.893 7.377 1.00 27.95 31 PRO C O 1
ATOM 2289 N N . GLN C 2 13 ? -32.963 25.803 5.431 1.00 22.95 32 GLN C N 1
ATOM 2290 C CA . GLN C 2 13 ? -34.186 26.510 5.096 1.00 28.53 32 GLN C CA 1
ATOM 2291 C C . GLN C 2 13 ? -35.410 25.662 5.422 1.00 28.93 32 GLN C C 1
ATOM 2292 O O . GLN C 2 13 ? -35.341 24.427 5.393 1.00 31.16 32 GLN C O 1
ATOM 2298 N N . PHE C 2 14 ? -36.520 26.324 5.740 1.00 23.74 33 PHE C N 1
ATOM 2299 C CA . PHE C 2 14 ? -37.789 25.633 5.939 1.00 22.95 33 PHE C CA 1
ATOM 2300 C C . PHE C 2 14 ? -38.351 25.238 4.575 1.00 32.48 33 PHE C C 1
ATOM 2301 O O . PHE C 2 14 ? -38.037 25.870 3.566 1.00 32.15 33 PHE C O 1
ATOM 2309 N N . GLY C 2 15 ? -39.178 24.196 4.547 1.00 32.29 34 GLY C N 1
ATOM 2310 C CA . GLY C 2 15 ? -39.817 23.768 3.312 1.00 31.23 34 GLY C CA 1
ATOM 2311 C C . GLY C 2 15 ? -39.054 22.677 2.583 1.00 36.81 34 GLY C C 1
ATOM 2312 O O . GLY C 2 15 ? -38.606 21.706 3.197 1.00 31.22 34 GLY C O 1
ATOM 2313 N N . SER C 2 16 ? -38.905 22.840 1.269 1.00 40.09 35 SER C N 1
ATOM 2314 C CA . SER C 2 16 ? -38.210 21.856 0.443 1.00 36.95 35 SER C CA 1
ATOM 2315 C C . SER C 2 16 ? -36.952 21.356 1.137 1.00 30.08 35 SER C C 1
ATOM 2316 O O . SER C 2 16 ? -36.121 22.155 1.580 1.00 34.53 35 SER C O 1
ATOM 2319 N N . PRO C 2 17 ? -36.799 20.026 1.224 1.00 30.84 36 PRO C N 1
ATOM 2320 C CA . PRO C 2 17 ? -35.741 19.440 2.052 1.00 32.35 36 PRO C CA 1
ATOM 2321 C C . PRO C 2 17 ? -34.335 19.718 1.531 1.00 28.57 36 PRO C C 1
ATOM 2322 O O . PRO C 2 17 ? -34.149 19.977 0.339 1.00 31.41 36 PRO C O 1
ATOM 2326 N N . ASN C 2 18 ? -33.364 19.695 2.442 1.00 31.36 37 ASN C N 1
ATOM 2327 C CA . ASN C 2 18 ? -31.946 19.723 2.093 1.00 32.35 37 ASN C CA 1
ATOM 2328 C C . ASN C 2 18 ? -31.480 21.023 1.453 1.00 23.49 37 ASN C C 1
ATOM 2329 O O . ASN C 2 18 ? -30.431 21.052 0.808 1.00 25.58 37 ASN C O 1
ATOM 2334 N N . MET C 2 19 ? -32.261 22.084 1.635 1.00 23.11 38 MET C N 1
ATOM 2335 C CA . MET C 2 19 ? -31.917 23.392 1.089 1.00 20.28 38 MET C CA 1
ATOM 2336 C C . MET C 2 19 ? -31.245 24.255 2.140 1.00 26.64 38 MET C C 1
ATOM 2337 O O . MET C 2 19 ? -31.631 24.255 3.307 1.00 26.83 38 MET C O 1
ATOM 2342 N N . PHE C 2 20 ? -30.226 24.982 1.708 1.00 21.76 39 PHE C N 1
ATOM 2343 C CA . PHE C 2 20 ? -29.505 25.900 2.572 1.00 22.17 39 PHE C CA 1
ATOM 2344 C C . PHE C 2 20 ? -29.451 27.249 1.885 1.00 23.73 39 PHE C C 1
ATOM 2345 O O . PHE C 2 20 ? -29.205 27.326 0.685 1.00 23.83 39 PHE C O 1
ATOM 2353 N N . GLY C 2 21 ? -29.652 28.321 2.638 1.00 18.64 40 GLY C N 1
ATOM 2354 C CA . GLY C 2 21 ? -29.626 29.624 2.012 1.00 13.84 40 GLY C CA 1
ATOM 2355 C C . GLY C 2 21 ? -29.593 30.762 3.000 1.00 16.95 40 GLY C C 1
ATOM 2356 O O . GLY C 2 21 ? -29.416 30.565 4.204 1.00 22.81 40 GLY C O 1
ATOM 2357 N N . GLY C 2 22 ? -29.749 31.961 2.467 1.00 16.64 41 GLY C N 1
ATOM 2358 C CA . GLY C 2 22 ? -29.848 33.153 3.284 1.00 15.93 41 GLY C CA 1
ATOM 2359 C C . GLY C 2 22 ? -30.306 34.302 2.419 1.00 21.32 41 GLY C C 1
ATOM 2360 O O . GLY C 2 22 ? -30.312 34.216 1.197 1.00 18.57 41 GLY C O 1
ATOM 2361 N N . GLU C 2 23 ? -30.706 35.395 3.046 1.00 18.85 42 GLU C N 1
ATOM 2362 C CA . GLU C 2 23 ? -31.112 36.546 2.269 1.00 16.84 42 GLU C CA 1
ATOM 2363 C C . GLU C 2 23 ? -30.818 37.831 3.020 1.00 21.51 42 GLU C C 1
ATOM 2364 O O . GLU C 2 23 ? -30.689 37.839 4.245 1.00 29.40 42 GLU C O 1
ATOM 2370 N N . ASP C 2 24 ? -30.680 38.908 2.266 1.00 21.62 43 ASP C N 1
ATOM 2371 C CA . ASP C 2 24 ? -30.776 40.241 2.843 1.00 23.76 43 ASP C CA 1
ATOM 2372 C C . ASP C 2 24 ? -31.853 40.999 2.079 1.00 29.37 43 ASP C C 1
ATOM 2373 O O . ASP C 2 24 ? -32.655 40.401 1.348 1.00 25.38 43 ASP C O 1
ATOM 2378 N N . GLU C 2 25 ? -31.880 42.312 2.253 1.00 25.43 44 GLU C N 1
ATOM 2379 C CA . GLU C 2 25 ? -32.891 43.141 1.628 1.00 30.62 44 GLU C CA 1
ATOM 2380 C C . GLU C 2 25 ? -33.001 42.906 0.118 1.00 25.24 44 GLU C C 1
ATOM 2381 O O . GLU C 2 25 ? -34.096 42.933 -0.445 1.00 32.61 44 GLU C O 1
ATOM 2387 N N . HIS C 2 26 ? -31.861 42.672 -0.524 1.00 27.81 45 HIS C N 1
ATOM 2388 C CA . HIS C 2 26 ? -31.782 42.686 -1.980 1.00 22.41 45 HIS C CA 1
ATOM 2389 C C . HIS C 2 26 ? -31.804 41.317 -2.643 1.00 21.45 45 HIS C C 1
ATOM 2390 O O . HIS C 2 26 ? -32.340 41.179 -3.741 1.00 22.64 45 HIS C O 1
ATOM 2397 N N . VAL C 2 27 ? -31.199 40.319 -2.010 1.00 17.86 46 VAL C N 1
ATOM 2398 C CA . VAL C 2 27 ? -30.986 39.042 -2.678 1.00 15.54 46 VAL C CA 1
ATOM 2399 C C . VAL C 2 27 ? -31.132 37.847 -1.744 1.00 20.98 46 VAL C C 1
ATOM 2400 O O . VAL C 2 27 ? -30.767 37.913 -0.573 1.00 19.77 46 VAL C O 1
ATOM 2404 N N . ARG C 2 28 ? -31.711 36.766 -2.264 1.00 19.43 47 ARG C N 1
ATOM 2405 C CA . ARG C 2 28 ? -31.720 35.495 -1.558 1.00 18.93 47 ARG C CA 1
ATOM 2406 C C . ARG C 2 28 ? -30.881 34.509 -2.356 1.00 23.52 47 ARG C C 1
ATOM 2407 O O . ARG C 2 28 ? -31.005 34.449 -3.574 1.00 18.13 47 ARG C O 1
ATOM 2415 N N . VAL C 2 29 ? -30.013 33.766 -1.666 1.00 15.37 48 VAL C N 1
ATOM 2416 C CA . VAL C 2 29 ? -29.174 32.738 -2.277 1.00 15.32 48 VAL C CA 1
ATOM 2417 C C . VAL C 2 29 ? -29.592 31.384 -1.702 1.00 15.23 48 VAL C C 1
ATOM 2418 O O . VAL C 2 29 ? -29.734 31.257 -0.484 1.00 17.96 48 VAL C O 1
ATOM 2422 N N . MET C 2 30 ? -29.799 30.378 -2.560 1.00 14.22 49 MET C N 1
ATOM 2423 C CA . MET C 2 30 ? -30.084 29.017 -2.087 1.00 13.81 49 MET C CA 1
ATOM 2424 C C . MET C 2 30 ? -29.233 27.939 -2.749 1.00 18.05 49 MET C C 1
ATOM 2425 O O . MET C 2 30 ? -28.956 28.001 -3.945 1.00 16.55 49 MET C O 1
ATOM 2430 N N . PHE C 2 31 ? -28.859 26.943 -1.950 1.00 14.10 50 PHE C N 1
ATOM 2431 C CA . PHE C 2 31 ? -28.103 25.778 -2.399 1.00 18.60 50 PHE C CA 1
ATOM 2432 C C . PHE C 2 31 ? -28.876 24.519 -2.043 1.00 19.24 50 PHE C C 1
ATOM 2433 O O . PHE C 2 31 ? -29.646 24.512 -1.084 1.00 17.03 50 PHE C O 1
ATOM 2441 N N . SER C 2 32 ? -28.643 23.447 -2.796 1.00 17.98 51 SER C N 1
ATOM 2442 C CA . SER C 2 32 ? -29.124 22.122 -2.411 1.00 19.92 51 SER C CA 1
ATOM 2443 C C . SER C 2 32 ? -27.994 21.332 -1.781 1.00 20.27 51 SER C C 1
ATOM 2444 O O . SER C 2 32 ? -26.859 21.405 -2.235 1.00 21.85 51 SER C O 1
ATOM 2447 N N . ASN C 2 33 ? -28.302 20.577 -0.728 1.00 24.23 52 ASN C N 1
ATOM 2448 C CA . ASN C 2 33 ? -27.328 19.671 -0.140 1.00 23.50 52 ASN C CA 1
ATOM 2449 C C . ASN C 2 33 ? -27.621 18.262 -0.618 1.00 21.09 52 ASN C C 1
ATOM 2450 O O . ASN C 2 33 ? -28.661 17.706 -0.280 1.00 23.13 52 ASN C O 1
ATOM 2455 N N . GLU C 2 34 ? -26.707 17.693 -1.397 1.00 23.20 53 GLU C N 1
ATOM 2456 C CA . GLU C 2 34 ? -26.962 16.374 -1.984 1.00 30.56 53 GLU C CA 1
ATOM 2457 C C . GLU C 2 34 ? -26.065 15.283 -1.396 1.00 33.81 53 GLU C C 1
ATOM 2458 O O . GLU C 2 34 ? -26.064 14.144 -1.862 1.00 32.21 53 GLU C O 1
ATOM 2464 N N . ASP C 2 35 ? -25.316 15.635 -0.355 1.00 31.77 54 ASP C N 1
ATOM 2465 C CA . ASP C 2 35 ? -24.569 14.648 0.414 1.00 39.66 54 ASP C CA 1
ATOM 2466 C C . ASP C 2 35 ? -25.550 13.841 1.264 1.00 46.62 54 ASP C C 1
ATOM 2467 O O . ASP C 2 35 ? -26.104 14.357 2.235 1.00 37.81 54 ASP C O 1
ATOM 2472 N N . PRO C 2 36 ? -25.753 12.564 0.911 1.00 60.95 55 PRO C N 1
ATOM 2473 C CA . PRO C 2 36 ? -26.809 11.750 1.525 1.00 66.09 55 PRO C CA 1
ATOM 2474 C C . PRO C 2 36 ? -26.663 11.591 3.040 1.00 65.31 55 PRO C C 1
ATOM 2475 O O . PRO C 2 36 ? -27.674 11.469 3.735 1.00 67.83 55 PRO C O 1
ATOM 2479 N N . ASN C 2 37 ? -25.430 11.597 3.540 1.00 55.88 56 ASN C N 1
ATOM 2480 C CA . ASN C 2 37 ? -25.196 11.397 4.967 1.00 55.30 56 ASN C CA 1
ATOM 2481 C C . ASN C 2 37 ? -24.347 12.478 5.636 1.00 52.58 56 ASN C C 1
ATOM 2482 O O . ASN C 2 37 ? -23.381 12.180 6.335 1.00 54.32 56 ASN C O 1
ATOM 2487 N N . ASP C 2 38 ? -24.719 13.734 5.414 1.00 47.34 57 ASP C N 1
ATOM 2488 C CA . ASP C 2 38 ? -24.104 14.865 6.100 1.00 41.08 57 ASP C CA 1
ATOM 2489 C C . ASP C 2 38 ? -25.090 16.022 6.102 1.00 32.62 57 ASP C C 1
ATOM 2490 O O . ASP C 2 38 ? -25.246 16.709 5.095 1.00 29.82 57 ASP C O 1
ATOM 2495 N N . ASP C 2 39 ? -25.758 16.224 7.234 1.00 32.47 58 ASP C N 1
ATOM 2496 C CA . ASP C 2 39 ? -26.818 17.224 7.348 1.00 39.89 58 ASP C CA 1
ATOM 2497 C C . ASP C 2 39 ? -26.287 18.621 7.644 1.00 36.98 58 ASP C C 1
ATOM 2498 O O . ASP C 2 39 ? -27.050 19.586 7.673 1.00 36.56 58 ASP C O 1
ATOM 2503 N N . ASN C 2 40 ? -24.983 18.727 7.873 1.00 34.55 59 ASN C N 1
ATOM 2504 C CA . ASN C 2 40 ? -24.371 20.017 8.174 1.00 30.81 59 ASN C CA 1
ATOM 2505 C C . ASN C 2 40 ? -23.153 20.282 7.294 1.00 29.48 59 ASN C C 1
ATOM 2506 O O . ASN C 2 40 ? -22.032 20.432 7.787 1.00 23.59 59 ASN C O 1
ATOM 2511 N N . PRO C 2 41 ? -23.368 20.343 5.972 1.00 22.27 60 PRO C N 1
ATOM 2512 C CA . PRO C 2 41 ? -22.225 20.471 5.063 1.00 19.33 60 PRO C CA 1
ATOM 2513 C C . PRO C 2 41 ? -21.529 21.809 5.219 1.00 16.95 60 PRO C C 1
ATOM 2514 O O . PRO C 2 41 ? -22.141 22.785 5.669 1.00 20.72 60 PRO C O 1
ATOM 2518 N N . ASP C 2 42 ? -20.257 21.847 4.837 1.00 17.48 61 ASP C N 1
ATOM 2519 C CA . ASP C 2 42 ? -19.525 23.097 4.795 1.00 17.94 61 ASP C CA 1
ATOM 2520 C C . ASP C 2 42 ? -19.363 23.606 3.365 1.00 18.01 61 ASP C C 1
ATOM 2521 O O . ASP C 2 42 ? -18.725 24.633 3.147 1.00 14.79 61 ASP C O 1
ATOM 2526 N N . ALA C 2 43 ? -19.962 22.906 2.399 1.00 17.14 62 ALA C N 1
ATOM 2527 C CA . ALA C 2 43 ? -19.794 23.278 0.999 1.00 14.86 62 ALA C CA 1
ATOM 2528 C C . ALA C 2 43 ? -20.802 22.583 0.100 1.00 16.12 62 ALA C C 1
ATOM 2529 O O . ALA C 2 43 ? -21.415 21.590 0.493 1.00 17.13 62 ALA C O 1
ATOM 2531 N N . PHE C 2 44 ? -20.946 23.111 -1.114 1.00 15.06 63 PHE C N 1
ATOM 2532 C CA . PHE C 2 44 ? -21.976 22.658 -2.047 1.00 13.10 63 PHE C CA 1
ATOM 2533 C C . PHE C 2 44 ? -21.391 22.400 -3.428 1.00 15.89 63 PHE C C 1
ATOM 2534 O O . PHE C 2 44 ? -21.144 23.341 -4.186 1.00 14.79 63 PHE C O 1
ATOM 2542 N N . PRO C 2 45 ? -21.164 21.120 -3.770 1.00 13.10 64 PRO C N 1
ATOM 2543 C CA . PRO C 2 45 ? -20.513 20.821 -5.053 1.00 13.72 64 PRO C CA 1
ATOM 2544 C C . PRO C 2 45 ? -21.488 20.801 -6.230 1.00 13.36 64 PRO C C 1
ATOM 2545 O O . PRO C 2 45 ? -21.057 20.909 -7.379 1.00 15.73 64 PRO C O 1
ATOM 2549 N N . GLU C 2 46 ? -22.783 20.703 -5.959 1.00 12.85 65 GLU C N 1
ATOM 2550 C CA . GLU C 2 46 ? -23.724 20.529 -7.062 1.00 12.67 65 GLU C CA 1
ATOM 2551 C C . GLU C 2 46 ? -24.496 21.795 -7.408 1.00 16.68 65 GLU C C 1
ATOM 2552 O O . GLU C 2 46 ? -25.233 22.326 -6.576 1.00 19.32 65 GLU C O 1
ATOM 2558 N N . PRO C 2 47 ? -24.357 22.271 -8.648 1.00 16.95 66 PRO C N 1
ATOM 2559 C CA . PRO C 2 47 ? -25.259 23.343 -9.080 1.00 16.58 66 PRO C CA 1
ATOM 2560 C C . PRO C 2 47 ? -26.683 22.776 -9.196 1.00 16.88 66 PRO C C 1
ATOM 2561 O O . PRO C 2 47 ? -26.849 21.555 -9.148 1.00 17.74 66 PRO C O 1
ATOM 2565 N N . PRO C 2 48 ? -27.702 23.634 -9.357 1.00 16.38 67 PRO C N 1
ATOM 2566 C CA . PRO C 2 48 ? -27.600 25.088 -9.507 1.00 15.40 67 PRO C CA 1
ATOM 2567 C C . PRO C 2 48 ? -27.590 25.818 -8.176 1.00 18.16 67 PRO C C 1
ATOM 2568 O O . PRO C 2 48 ? -28.076 25.303 -7.163 1.00 18.94 67 PRO C O 1
ATOM 2572 N N . VAL C 2 49 ? -27.026 27.016 -8.192 1.00 17.21 68 VAL C N 1
ATOM 2573 C CA . VAL C 2 49 ? -27.232 27.960 -7.111 1.00 15.53 68 VAL C CA 1
ATOM 2574 C C . VAL C 2 49 ? -28.373 28.857 -7.538 1.00 18.60 68 VAL C C 1
ATOM 2575 O O . VAL C 2 49 ? -28.386 29.372 -8.663 1.00 16.96 68 VAL C O 1
ATOM 2579 N N . TYR C 2 50 ? -29.350 29.026 -6.657 1.00 14.26 69 TYR C N 1
ATOM 2580 C CA . TYR C 2 50 ? -30.498 29.861 -6.992 1.00 16.75 69 TYR C CA 1
ATOM 2581 C C . TYR C 2 50 ? -30.324 31.271 -6.437 1.00 16.79 69 TYR C C 1
ATOM 2582 O O . TYR C 2 50 ? -30.092 31.437 -5.237 1.00 20.83 69 TYR C O 1
ATOM 2591 N N . LEU C 2 51 ? -30.449 32.283 -7.297 1.00 12.86 70 LEU C N 1
ATOM 2592 C CA . LEU C 2 51 ? -30.449 33.683 -6.836 1.00 13.30 70 LEU C CA 1
ATOM 2593 C C . LEU C 2 51 ? -31.816 34.313 -7.054 1.00 18.56 70 LEU C C 1
ATOM 2594 O O . LEU C 2 51 ? -32.404 34.181 -8.126 1.00 19.64 70 LEU C O 1
ATOM 2599 N N . ALA C 2 52 ? -32.334 34.989 -6.035 1.00 18.87 71 ALA C N 1
ATOM 2600 C CA . ALA C 2 52 ? -33.557 35.756 -6.196 1.00 20.36 71 ALA C CA 1
ATOM 2601 C C . ALA C 2 52 ? -33.222 37.225 -6.030 1.00 19.34 71 ALA C C 1
ATOM 2602 O O . ALA C 2 52 ? -32.700 37.637 -4.997 1.00 20.05 71 ALA C O 1
ATOM 2604 N N . ASP C 2 53 ? -33.484 38.010 -7.070 1.00 17.45 72 ASP C N 1
ATOM 2605 C CA . ASP C 2 53 ? -33.337 39.450 -6.983 1.00 19.45 72 ASP C CA 1
ATOM 2606 C C . ASP C 2 53 ? -34.651 40.027 -6.474 1.00 22.03 72 ASP C C 1
ATOM 2607 O O . ASP C 2 53 ? -35.636 40.100 -7.209 1.00 22.66 72 ASP C O 1
ATOM 2612 N N . ARG C 2 54 ? -34.669 40.417 -5.204 1.00 19.20 73 ARG C N 1
ATOM 2613 C CA . ARG C 2 54 ? -35.907 40.785 -4.541 1.00 21.33 73 ARG C CA 1
ATOM 2614 C C . ARG C 2 54 ? -36.524 42.037 -5.161 1.00 24.49 73 ARG C C 1
ATOM 2615 O O . ARG C 2 54 ? -37.749 42.143 -5.313 1.00 26.22 73 ARG C O 1
ATOM 2623 N N . ASP C 2 55 ? -35.663 42.974 -5.547 1.00 24.39 74 ASP C N 1
ATOM 2624 C CA . ASP C 2 55 ? -36.086 44.239 -6.128 1.00 28.29 74 ASP C CA 1
ATOM 2625 C C . ASP C 2 55 ? -36.774 44.045 -7.479 1.00 24.78 74 ASP C C 1
ATOM 2626 O O . ASP C 2 55 ? -37.922 44.460 -7.667 1.00 28.63 74 ASP C O 1
ATOM 2631 N N . SER C 2 56 ? -36.074 43.421 -8.419 1.00 23.44 75 SER C N 1
ATOM 2632 C CA . SER C 2 56 ? -36.630 43.228 -9.753 1.00 24.09 75 SER C CA 1
ATOM 2633 C C . SER C 2 56 ? -37.646 42.093 -9.786 1.00 19.53 75 SER C C 1
ATOM 2634 O O . SER C 2 56 ? -38.540 42.085 -10.625 1.00 22.64 75 SER C O 1
ATOM 2637 N N . GLY C 2 57 ? -37.513 41.144 -8.866 1.00 18.09 76 GLY C N 1
ATOM 2638 C CA . GLY C 2 57 ? -38.344 39.955 -8.855 1.00 17.93 76 GLY C CA 1
ATOM 2639 C C . GLY C 2 57 ? -37.782 38.771 -9.623 1.00 18.30 76 GLY C C 1
ATOM 2640 O O . GLY C 2 57 ? -38.270 37.655 -9.476 1.00 21.41 76 GLY C O 1
ATOM 2641 N N . ASN C 2 58 ? -36.768 38.989 -10.448 1.00 20.61 77 ASN C N 1
ATOM 2642 C CA . ASN C 2 58 ? -36.227 37.877 -11.231 1.00 18.34 77 ASN C CA 1
ATOM 2643 C C . ASN C 2 58 ? -35.542 36.796 -10.401 1.00 20.97 77 ASN C C 1
ATOM 2644 O O . ASN C 2 58 ? -34.794 37.096 -9.477 1.00 19.30 77 ASN C O 1
ATOM 2649 N N . ASP C 2 59 ? -35.810 35.542 -10.746 1.00 19.70 78 ASP C N 1
ATOM 2650 C CA . ASP C 2 59 ? -35.106 34.396 -10.186 1.00 16.51 78 ASP C CA 1
ATOM 2651 C C . ASP C 2 59 ? -34.204 33.861 -11.291 1.00 20.13 78 ASP C C 1
ATOM 2652 O O . ASP C 2 59 ? -34.635 33.742 -12.436 1.00 21.05 78 ASP C O 1
ATOM 2657 N N . CYS C 2 60 ? -32.957 33.552 -10.963 1.00 16.94 79 CYS C N 1
ATOM 2658 C CA . CYS C 2 60 ? -32.081 32.910 -11.937 1.00 21.60 79 CYS C CA 1
ATOM 2659 C C . CYS C 2 60 ? -31.266 31.802 -11.287 1.00 18.17 79 CYS C C 1
ATOM 2660 O O . CYS C 2 60 ? -31.220 31.689 -10.062 1.00 18.03 79 CYS C O 1
ATOM 2663 N N . ARG C 2 61 ? -30.646 30.969 -12.120 1.00 17.06 80 ARG C N 1
ATOM 2664 C CA . ARG C 2 61 ? -29.825 29.856 -11.646 1.00 13.29 80 ARG C CA 1
ATOM 2665 C C . ARG C 2 61 ? -28.414 30.013 -12.170 1.00 18.48 80 ARG C C 1
ATOM 2666 O O . ARG C 2 61 ? -28.212 30.320 -13.345 1.00 18.09 80 ARG C O 1
ATOM 2674 N N . ILE C 2 62 ? -27.440 29.839 -11.279 1.00 15.16 81 ILE C N 1
ATOM 2675 C CA . ILE C 2 62 ? -26.044 29.674 -11.677 1.00 14.83 81 ILE C CA 1
ATOM 2676 C C . ILE C 2 62 ? -25.922 28.179 -11.970 1.00 16.73 81 ILE C C 1
ATOM 2677 O O . ILE C 2 62 ? -26.025 27.356 -11.058 1.00 17.42 81 ILE C O 1
ATOM 2682 N N . GLU C 2 63 ? -25.775 27.817 -13.251 1.00 16.65 82 GLU C N 1
ATOM 2683 C CA . GLU C 2 63 ? -25.841 26.409 -13.657 1.00 14.59 82 GLU C CA 1
ATOM 2684 C C . GLU C 2 63 ? -24.537 25.611 -13.578 1.00 15.57 82 GLU C C 1
ATOM 2685 O O . GLU C 2 63 ? -24.543 24.374 -13.726 1.00 17.86 82 GLU C O 1
ATOM 2691 N N . ASP C 2 64 ? -23.427 26.300 -13.353 1.00 15.42 83 ASP C N 1
ATOM 2692 C CA . ASP C 2 64 ? -22.116 25.667 -13.338 1.00 14.77 83 ASP C CA 1
ATOM 2693 C C . ASP C 2 64 ? -21.163 26.383 -12.401 1.00 15.89 83 ASP C C 1
ATOM 2694 O O . ASP C 2 64 ? -21.360 27.557 -12.079 1.00 17.34 83 ASP C O 1
ATOM 2699 N N . GLY C 2 65 ? -20.102 25.687 -11.998 1.00 16.14 84 GLY C N 1
ATOM 2700 C CA . GLY C 2 65 ? -19.119 26.266 -11.105 1.00 13.88 84 GLY C CA 1
ATOM 2701 C C . GLY C 2 65 ? -18.959 25.432 -9.847 1.00 13.50 84 GLY C C 1
ATOM 2702 O O . GLY C 2 65 ? -19.237 24.237 -9.854 1.00 16.86 84 GLY C O 1
ATOM 2703 N N . GLY C 2 66 ? -18.513 26.067 -8.769 1.00 13.00 85 GLY C N 1
ATOM 2704 C CA . GLY C 2 66 ? -18.254 25.373 -7.516 1.00 15.54 85 GLY C CA 1
ATOM 2705 C C . GLY C 2 66 ? -16.818 24.889 -7.421 1.00 11.25 85 GLY C C 1
ATOM 2706 O O . GLY C 2 66 ? -15.988 25.173 -8.303 1.00 12.01 85 GLY C O 1
ATOM 2707 N N . ILE C 2 67 ? -16.499 24.158 -6.351 1.00 11.03 86 ILE C N 1
ATOM 2708 C CA . ILE C 2 67 ? -17.433 23.871 -5.266 1.00 8.90 86 ILE C CA 1
ATOM 2709 C C . ILE C 2 67 ? -17.634 25.118 -4.416 1.00 11.93 86 ILE C C 1
ATOM 2710 O O . ILE C 2 67 ? -16.666 25.799 -4.101 1.00 12.87 86 ILE C O 1
ATOM 2715 N N . TRP C 2 68 ? -18.883 25.412 -4.040 1.00 13.13 87 TRP C N 1
ATOM 2716 C CA . TRP C 2 68 ? -19.195 26.650 -3.306 1.00 13.27 87 TRP C CA 1
ATOM 2717 C C . TRP C 2 68 ? -19.017 26.466 -1.810 1.00 15.12 87 TRP C C 1
ATOM 2718 O O . TRP C 2 68 ? -19.676 25.608 -1.228 1.00 15.62 87 TRP C O 1
ATOM 2729 N N . SER C 2 69 ? -18.115 27.243 -1.198 1.00 14.36 88 SER C N 1
ATOM 2730 C CA . SER C 2 69 ? -17.946 27.216 0.253 1.00 13.24 88 SER C CA 1
ATOM 2731 C C . SER C 2 69 ? -19.176 27.807 0.926 1.00 13.38 88 SER C C 1
ATOM 2732 O O . SER C 2 69 ? -19.641 28.867 0.528 1.00 15.13 88 SER C O 1
ATOM 2735 N N . ARG C 2 70 ? -19.696 27.116 1.935 1.00 12.37 89 ARG C N 1
ATOM 2736 C CA . ARG C 2 70 ? -20.896 27.558 2.639 1.00 12.34 89 ARG C CA 1
ATOM 2737 C C . ARG C 2 70 ? -20.656 28.883 3.349 1.00 15.64 89 ARG C C 1
ATOM 2738 O O . ARG C 2 70 ? -21.551 29.723 3.440 1.00 17.01 89 ARG C O 1
ATOM 2746 N N . GLY C 2 71 ? -19.443 29.073 3.843 1.00 15.78 90 GLY C N 1
ATOM 2747 C CA . GLY C 2 71 ? -19.109 30.286 4.561 1.00 17.07 90 GLY C CA 1
ATOM 2748 C C . GLY C 2 71 ? -18.476 31.359 3.687 1.00 20.74 90 GLY C C 1
ATOM 2749 O O . GLY C 2 71 ? -17.888 32.301 4.211 1.00 20.73 90 GLY C O 1
ATOM 2750 N N . GLY C 2 72 ? -18.602 31.224 2.367 1.00 17.09 91 GLY C N 1
ATOM 2751 C CA . GLY C 2 72 ? -17.875 32.077 1.434 1.00 16.17 91 GLY C CA 1
ATOM 2752 C C . GLY C 2 72 ? -18.751 32.834 0.450 1.00 13.04 91 GLY C C 1
ATOM 2753 O O . GLY C 2 72 ? -18.347 33.105 -0.685 1.00 14.56 91 GLY C O 1
ATOM 2754 N N . VAL C 2 73 ? -19.940 33.196 0.903 1.00 12.08 92 VAL C N 1
ATOM 2755 C CA . VAL C 2 73 ? -20.885 33.948 0.091 1.00 12.13 92 VAL C CA 1
ATOM 2756 C C . VAL C 2 73 ? -21.032 35.354 0.674 1.00 13.77 92 VAL C C 1
ATOM 2757 O O . VAL C 2 73 ? -21.240 35.505 1.882 1.00 15.56 92 VAL C O 1
ATOM 2761 N N . PHE C 2 74 ? -20.906 36.367 -0.182 1.00 13.00 93 PHE C N 1
ATOM 2762 C CA . PHE C 2 74 ? -20.955 37.773 0.232 1.00 12.76 93 PHE C CA 1
ATOM 2763 C C . PHE C 2 74 ? -21.835 38.564 -0.730 1.00 18.44 93 PHE C C 1
ATOM 2764 O O . PHE C 2 74 ? -21.876 38.281 -1.927 1.00 17.20 93 PHE C O 1
ATOM 2772 N N . LEU C 2 75 ? -22.508 39.578 -0.205 1.00 18.36 94 LEU C N 1
ATOM 2773 C CA . LEU C 2 75 ? -23.381 40.416 -1.022 1.00 16.75 94 LEU C CA 1
ATOM 2774 C C . LEU C 2 75 ? -22.863 41.841 -1.058 1.00 18.46 94 LEU C C 1
ATOM 2775 O O . LEU C 2 75 ? -22.441 42.372 -0.037 1.00 18.95 94 LEU C O 1
ATOM 2780 N N . SER C 2 76 ? -22.894 42.462 -2.233 1.00 16.41 95 SER C N 1
ATOM 2781 C CA . SER C 2 76 ? -22.519 43.872 -2.329 1.00 17.36 95 SER C CA 1
ATOM 2782 C C . SER C 2 76 ? -23.604 44.717 -1.674 1.00 19.64 95 SER C C 1
ATOM 2783 O O . SER C 2 76 ? -24.769 44.318 -1.605 1.00 20.71 95 SER C O 1
ATOM 2786 N N . GLN C 2 77 ? -23.229 45.894 -1.184 1.00 19.18 96 GLN C N 1
ATOM 2787 C CA . GLN C 2 77 ? -24.184 46.690 -0.432 1.00 23.13 96 GLN C CA 1
ATOM 2788 C C . GLN C 2 77 ? -25.412 47.058 -1.267 1.00 27.00 96 GLN C C 1
ATOM 2789 O O . GLN C 2 77 ? -26.516 47.152 -0.731 1.00 29.53 96 GLN C O 1
ATOM 2795 N N . ASP C 2 78 ? -25.221 47.243 -2.573 1.00 21.64 97 ASP C N 1
ATOM 2796 C CA . ASP C 2 78 ? -26.322 47.619 -3.464 1.00 27.61 97 ASP C CA 1
ATOM 2797 C C . ASP C 2 78 ? -27.117 46.420 -3.978 1.00 23.84 97 ASP C C 1
ATOM 2798 O O . ASP C 2 78 ? -28.114 46.588 -4.674 1.00 29.07 97 ASP C O 1
ATOM 2803 N N . GLY C 2 79 ? -26.667 45.216 -3.633 1.00 18.43 98 GLY C N 1
ATOM 2804 C CA . GLY C 2 79 ? -27.367 43.997 -4.006 1.00 23.51 98 GLY C CA 1
ATOM 2805 C C . GLY C 2 79 ? -27.129 43.510 -5.422 1.00 25.12 98 GLY C C 1
ATOM 2806 O O . GLY C 2 79 ? -27.618 42.449 -5.796 1.00 27.07 98 GLY C O 1
ATOM 2807 N N . ARG C 2 80 ? -26.371 44.269 -6.205 1.00 23.42 99 ARG C N 1
ATOM 2808 C CA . ARG C 2 80 ? -26.157 43.954 -7.615 1.00 21.79 99 ARG C CA 1
ATOM 2809 C C . ARG C 2 80 ? -25.142 42.839 -7.862 1.00 20.69 99 ARG C C 1
ATOM 2810 O O . ARG C 2 80 ? -25.083 42.287 -8.964 1.00 20.56 99 ARG C O 1
ATOM 2818 N N . ARG C 2 81 ? -24.337 42.520 -6.852 1.00 18.53 100 ARG C N 1
ATOM 2819 C CA . ARG C 2 81 ? -23.297 41.509 -7.012 1.00 17.65 100 ARG C CA 1
ATOM 2820 C C . ARG C 2 81 ? -23.286 40.493 -5.872 1.00 19.53 100 ARG C C 1
ATOM 2821 O O . ARG C 2 81 ? -23.459 40.841 -4.700 1.00 17.65 100 ARG C O 1
ATOM 2829 N N . VAL C 2 82 ? -23.070 39.232 -6.239 1.00 14.67 101 VAL C N 1
ATOM 2830 C CA . VAL C 2 82 ? -22.860 38.150 -5.290 1.00 16.02 101 VAL C CA 1
ATOM 2831 C C . VAL C 2 82 ? -21.441 37.625 -5.490 1.00 15.57 101 VAL C C 1
ATOM 2832 O O . VAL C 2 82 ? -21.105 37.160 -6.572 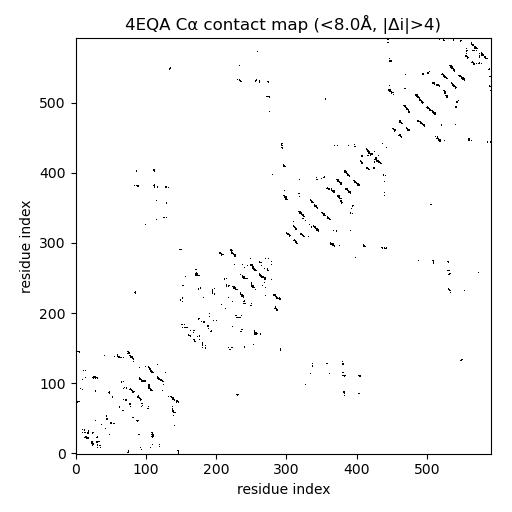1.00 17.25 101 VAL C O 1
ATOM 2836 N N . LEU C 2 83 ? -20.604 37.722 -4.456 1.00 13.81 102 LEU C N 1
ATOM 2837 C CA . LEU C 2 83 ? -19.221 37.256 -4.510 1.00 13.84 102 LEU C CA 1
ATOM 2838 C C . LEU C 2 83 ? -19.152 35.910 -3.810 1.00 12.32 102 LEU C C 1
ATOM 2839 O O . LEU C 2 83 ? -19.669 35.756 -2.702 1.00 14.61 102 LEU C O 1
ATOM 2844 N N . MET C 2 84 ? -18.552 34.923 -4.471 1.00 12.85 103 MET C N 1
ATOM 2845 C CA . MET C 2 84 ? -18.559 33.551 -3.956 1.00 13.43 103 MET C CA 1
ATOM 2846 C C . MET C 2 84 ? -17.188 32.932 -4.008 1.00 11.65 103 MET C C 1
ATOM 2847 O O . MET C 2 84 ? -16.477 33.037 -5.017 1.00 13.32 103 MET C O 1
ATOM 2852 N N . HIS C 2 85 ? -16.816 32.251 -2.924 1.00 13.08 104 HIS C N 1
ATOM 2853 C CA . HIS C 2 85 ? -15.596 31.463 -2.896 1.00 9.51 104 HIS C CA 1
ATOM 2854 C C . HIS C 2 85 ? -15.884 30.074 -3.456 1.00 9.83 104 HIS C C 1
ATOM 2855 O O . HIS C 2 85 ? -16.824 29.402 -3.027 1.00 13.48 104 HIS C O 1
ATOM 2862 N N . GLU C 2 86 ? -15.084 29.677 -4.432 1.00 11.11 105 GLU C N 1
ATOM 2863 C CA . GLU C 2 86 ? -15.275 28.395 -5.106 1.00 11.94 105 GLU C CA 1
ATOM 2864 C C . GLU C 2 86 ? -13.939 27.669 -5.133 1.00 12.87 105 GLU C C 1
ATOM 2865 O O . GLU C 2 86 ? -12.896 28.286 -5.316 1.00 14.83 105 GLU C O 1
ATOM 2871 N N . PHE C 2 87 ? -13.945 26.356 -4.932 1.00 10.71 106 PHE C N 1
ATOM 2872 C CA . PHE C 2 87 ? -12.674 25.649 -4.861 1.00 9.80 106 PHE C CA 1
ATOM 2873 C C . PHE C 2 87 ? -12.743 24.306 -5.574 1.00 11.83 106 PHE C C 1
ATOM 2874 O O . PHE C 2 87 ? -13.827 23.768 -5.861 1.00 13.03 106 PHE C O 1
ATOM 2882 N N . SER C 2 88 ? -11.572 23.774 -5.870 1.00 10.51 107 SER C N 1
ATOM 2883 C CA . SER C 2 88 ? -11.495 22.446 -6.460 1.00 12.91 107 SER C CA 1
ATOM 2884 C C . SER C 2 88 ? -10.131 21.841 -6.160 1.00 11.32 107 SER C C 1
ATOM 2885 O O . SER C 2 88 ? -9.106 22.272 -6.707 1.00 12.22 107 SER C O 1
ATOM 2888 N N . GLY C 2 89 ? -10.125 20.832 -5.292 1.00 11.27 108 GLY C N 1
ATOM 2889 C CA . GLY C 2 89 ? -8.889 20.165 -4.907 1.00 12.49 108 GLY C CA 1
ATOM 2890 C C . GLY C 2 89 ? -8.068 21.037 -3.984 1.00 14.31 108 GLY C C 1
ATOM 2891 O O . GLY C 2 89 ? -8.403 21.201 -2.814 1.00 14.01 108 GLY C O 1
ATOM 2892 N N . SER C 2 90 ? -6.999 21.604 -4.528 1.00 12.12 109 SER C N 1
ATOM 2893 C CA . SER C 2 90 ? -6.182 22.566 -3.805 1.00 12.15 109 SER C CA 1
ATOM 2894 C C . SER C 2 90 ? -6.265 23.952 -4.450 1.00 12.51 109 SER C C 1
ATOM 2895 O O . SER C 2 90 ? -5.625 24.887 -3.977 1.00 13.21 109 SER C O 1
ATOM 2898 N N . SER C 2 91 ? -7.051 24.074 -5.521 1.00 9.91 110 SER C N 1
ATOM 2899 C CA . SER C 2 91 ? -7.216 25.363 -6.196 1.00 12.72 110 SER C CA 1
ATOM 2900 C C . SER C 2 91 ? -8.443 26.110 -5.674 1.00 12.78 110 SER C C 1
ATOM 2901 O O . SER C 2 91 ? -9.358 25.507 -5.127 1.00 11.80 110 SER C O 1
ATOM 2904 N N . ALA C 2 92 ? -8.440 27.434 -5.808 1.00 12.16 111 ALA C N 1
ATOM 2905 C CA . ALA C 2 92 ? -9.599 28.221 -5.411 1.00 13.07 111 ALA C CA 1
ATOM 2906 C C . ALA C 2 92 ? -9.681 29.490 -6.241 1.00 10.63 111 ALA C C 1
ATOM 2907 O O . ALA C 2 92 ? -8.673 29.973 -6.762 1.00 12.71 111 ALA C O 1
ATOM 2909 N N . GLU C 2 93 ? -10.894 30.008 -6.378 1.00 11.21 112 GLU C N 1
ATOM 2910 C CA . GLU C 2 93 ? -11.090 31.303 -7.012 1.00 13.82 112 GLU C CA 1
ATOM 2911 C C . GLU C 2 93 ? -12.252 32.054 -6.367 1.00 11.72 112 GLU C C 1
ATOM 2912 O O . GLU C 2 93 ? -13.103 31.468 -5.687 1.00 13.84 112 GLU C O 1
ATOM 2918 N N . LEU C 2 94 ? -12.225 33.373 -6.503 1.00 10.53 113 LEU C N 1
ATOM 2919 C CA . LEU C 2 94 ? -13.341 34.207 -6.097 1.00 12.01 113 LEU C CA 1
ATOM 2920 C C . LEU C 2 94 ? -14.076 34.626 -7.355 1.00 11.19 113 LEU C C 1
ATOM 2921 O O . LEU C 2 94 ? -13.453 35.034 -8.339 1.00 13.62 113 LEU C O 1
ATOM 2926 N N . VAL C 2 95 ? -15.389 34.479 -7.332 1.00 10.57 114 VAL C N 1
ATOM 2927 C CA . VAL C 2 95 ? -16.201 34.763 -8.510 1.00 11.12 114 VAL C CA 1
ATOM 2928 C C . VAL C 2 95 ? -17.322 35.715 -8.135 1.00 14.56 114 VAL C C 1
ATOM 2929 O O . VAL C 2 95 ? -18.022 35.522 -7.148 1.00 12.98 114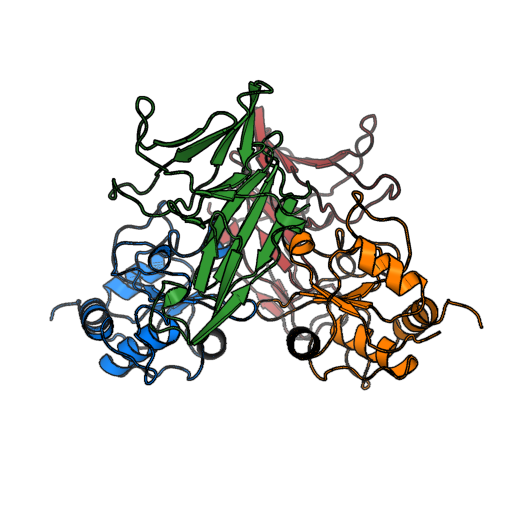 VAL C O 1
ATOM 2933 N N . SER C 2 96 ? -17.478 36.765 -8.931 1.00 13.77 115 SER C N 1
ATOM 2934 C CA . SER C 2 96 ? -18.572 37.697 -8.749 1.00 14.22 115 SER C CA 1
ATOM 2935 C C . SER C 2 96 ? -19.665 37.478 -9.792 1.00 15.51 115 SER C C 1
ATOM 2936 O O . SER C 2 96 ? -19.369 37.336 -10.974 1.00 15.56 115 SER C O 1
ATOM 2939 N N . TYR C 2 97 ? -20.914 37.435 -9.339 1.00 14.33 116 TYR C N 1
ATOM 2940 C CA . TYR C 2 97 ? -22.075 37.239 -10.219 1.00 14.92 116 TYR C CA 1
ATOM 2941 C C . TYR C 2 97 ? -23.029 38.428 -10.184 1.00 18.28 116 TYR C C 1
ATOM 2942 O O . TYR C 2 97 ? -23.222 39.048 -9.133 1.00 16.38 116 TYR C O 1
ATOM 2951 N N . ASP C 2 98 ? -23.648 38.719 -11.329 1.00 16.36 117 ASP C N 1
ATOM 2952 C CA . ASP C 2 98 ? -24.707 39.728 -11.409 1.00 19.20 117 ASP C CA 1
ATOM 2953 C C . ASP C 2 98 ? -25.984 39.118 -10.831 1.00 20.30 117 ASP C C 1
ATOM 2954 O O . ASP C 2 98 ? -26.464 38.094 -11.319 1.00 15.57 117 ASP C O 1
ATOM 2959 N N . SER C 2 99 ? -26.505 39.713 -9.763 1.00 18.15 118 SER C N 1
ATOM 2960 C CA . SER C 2 99 ? -27.634 39.122 -9.055 1.00 18.26 118 SER C CA 1
ATOM 2961 C C . SER C 2 99 ? -28.907 39.102 -9.893 1.00 21.53 118 SER C C 1
ATOM 2962 O O . SER C 2 99 ? -29.822 38.332 -9.606 1.00 20.03 118 SER C O 1
ATOM 2965 N N . ALA C 2 100 ? -28.961 39.949 -10.916 1.00 21.27 119 ALA C N 1
ATOM 2966 C CA . ALA C 2 100 ? -30.152 40.045 -11.755 1.00 23.09 119 ALA C CA 1
ATOM 2967 C C . ALA C 2 100 ? -30.177 39.017 -12.881 1.00 24.07 119 ALA C C 1
ATOM 2968 O O . ALA C 2 100 ? -31.236 38.727 -13.416 1.00 24.51 119 ALA C O 1
ATOM 2970 N N . THR C 2 101 ? -29.022 38.466 -13.237 1.00 20.40 120 THR C N 1
ATOM 2971 C CA . THR C 2 101 ? -28.933 37.604 -14.415 1.00 21.82 120 THR C CA 1
ATOM 2972 C C . THR C 2 101 ? -28.186 36.296 -14.165 1.00 20.20 120 THR C C 1
ATOM 2973 O O . THR C 2 101 ? -28.265 35.375 -14.977 1.00 19.84 120 THR C O 1
ATOM 2977 N N . CYS C 2 102 ? -27.431 36.243 -13.068 1.00 19.56 121 CYS C N 1
ATOM 2978 C CA . CYS C 2 102 ? -26.605 35.077 -12.716 1.00 14.66 121 CYS C CA 1
ATOM 2979 C C . CYS C 2 102 ? -25.352 34.919 -13.586 1.00 17.85 121 CYS C C 1
ATOM 2980 O O . CYS C 2 102 ? -24.661 33.909 -13.497 1.00 18.77 121 CYS C O 1
ATOM 2983 N N . LYS C 2 103 ? -25.053 35.930 -14.396 1.00 16.99 122 LYS C N 1
ATOM 2984 C CA . LYS C 2 103 ? -23.876 35.905 -15.255 1.00 17.07 122 LYS C CA 1
ATOM 2985 C C . LYS C 2 103 ? -22.649 36.247 -14.447 1.00 16.76 122 LYS C C 1
ATOM 2986 O O . LYS C 2 103 ? -22.724 37.017 -13.497 1.00 17.33 122 LYS C O 1
ATOM 2992 N N . VAL C 2 104 ? -21.529 35.654 -14.833 1.00 16.20 123 VAL C N 1
ATOM 2993 C CA . VAL C 2 104 ? -20.247 35.944 -14.215 1.00 14.71 123 VAL C CA 1
ATOM 2994 C C . VAL C 2 104 ? -19.746 37.325 -14.627 1.00 18.32 123 VAL C C 1
ATOM 2995 O O . VAL C 2 104 ? -19.702 37.660 -15.813 1.00 21.90 123 VAL C O 1
ATOM 2999 N N . VAL C 2 105 ? -19.372 38.117 -13.632 1.00 14.58 124 VAL C N 1
ATOM 3000 C CA . VAL C 2 105 ? -18.836 39.451 -13.827 1.00 21.12 124 VAL C CA 1
ATOM 3001 C C . VAL C 2 105 ? -17.296 39.432 -13.823 1.00 20.59 124 VAL C C 1
ATOM 3002 O O . VAL C 2 105 ? -16.653 40.121 -14.620 1.00 20.98 124 VAL C O 1
ATOM 3006 N N . HIS C 2 106 ? -16.715 38.614 -12.942 1.00 19.24 125 HIS C N 1
ATOM 3007 C CA . HIS C 2 106 ? -15.272 38.588 -12.754 1.00 14.73 125 HIS C CA 1
ATOM 3008 C C . HIS C 2 106 ? -14.859 37.335 -11.994 1.00 18.07 125 HIS C C 1
ATOM 3009 O O . HIS C 2 106 ? -15.603 36.857 -11.142 1.00 18.96 125 HIS C O 1
ATOM 3016 N N . ARG C 2 107 ? -13.680 36.817 -12.327 1.00 16.61 126 ARG C N 1
ATOM 3017 C CA . ARG C 2 107 ? -13.048 35.712 -11.605 1.00 15.78 126 ARG C CA 1
ATOM 3018 C C . ARG C 2 107 ? -11.652 36.136 -11.213 1.00 14.21 126 ARG C C 1
ATOM 3019 O O . ARG C 2 107 ? -10.972 36.812 -11.982 1.00 16.70 126 ARG C O 1
ATOM 3027 N N . GLU C 2 108 ? -11.189 35.694 -10.046 1.00 11.63 127 GLU C N 1
ATOM 3028 C CA . GLU C 2 108 ? -9.768 35.789 -9.735 1.00 11.74 127 GLU C CA 1
ATOM 3029 C C . GLU C 2 108 ? -9.268 34.506 -9.091 1.00 13.64 127 GLU C C 1
ATOM 3030 O O . GLU C 2 108 ? -9.814 34.055 -8.097 1.00 12.86 127 GLU C O 1
ATOM 3036 N N . ASP C 2 109 ? -8.230 33.941 -9.698 1.00 14.65 128 ASP C N 1
ATOM 3037 C CA . ASP C 2 109 ? -7.557 32.752 -9.177 1.00 15.46 128 ASP C CA 1
ATOM 3038 C C . ASP C 2 109 ? -6.798 33.135 -7.913 1.00 17.28 128 ASP C C 1
ATOM 3039 O O . ASP C 2 109 ? -5.913 33.993 -7.952 1.00 19.61 128 ASP C O 1
ATOM 3044 N N . ILE C 2 110 ? -7.138 32.498 -6.789 1.00 12.71 129 ILE C N 1
ATOM 3045 C CA . ILE C 2 110 ? -6.434 32.778 -5.540 1.00 11.59 129 ILE C CA 1
ATOM 3046 C C . ILE C 2 110 ? -5.792 31.513 -4.982 1.00 12.90 129 ILE C C 1
ATOM 3047 O O . ILE C 2 110 ? -5.517 31.428 -3.782 1.00 14.16 129 ILE C O 1
ATOM 3052 N N . SER C 2 111 ? -5.539 30.546 -5.856 1.00 13.10 130 SER C N 1
ATOM 3053 C CA . SER C 2 111 ? -4.942 29.278 -5.420 1.00 10.99 130 SER C CA 1
ATOM 3054 C C . SER C 2 111 ? -3.652 29.496 -4.629 1.00 11.70 130 SER C C 1
ATOM 3055 O O . SER C 2 111 ? -2.791 30.296 -5.009 1.00 13.92 130 SER C O 1
ATOM 3058 N N . GLY C 2 112 ? -3.539 28.770 -3.521 1.00 12.62 131 GLY C N 1
ATOM 3059 C CA . GLY C 2 112 ? -2.359 28.839 -2.680 1.00 13.83 131 GLY C CA 1
ATOM 3060 C C . GLY C 2 112 ? -2.388 29.928 -1.622 1.00 15.24 131 GLY C C 1
ATOM 3061 O O . GLY C 2 112 ? -1.513 29.953 -0.752 1.00 20.27 131 GLY C O 1
ATOM 3062 N N . GLN C 2 113 ? -3.376 30.821 -1.689 1.00 13.10 132 GLN C N 1
ATOM 3063 C CA . GLN C 2 113 ? -3.437 31.977 -0.794 1.00 10.80 132 GLN C CA 1
ATOM 3064 C C . GLN C 2 113 ? -4.509 31.790 0.257 1.00 15.63 132 GLN C C 1
ATOM 3065 O O . GLN C 2 113 ? -5.565 31.225 -0.031 1.00 21.81 132 GLN C O 1
ATOM 3071 N N . ARG C 2 114 ? -4.232 32.238 1.478 1.00 13.35 133 ARG C N 1
ATOM 3072 C CA . ARG C 2 114 ? -5.289 32.392 2.475 1.00 13.84 133 ARG C CA 1
ATOM 3073 C C . ARG C 2 114 ? -5.989 33.701 2.154 1.00 14.54 133 ARG C C 1
ATOM 3074 O O . ARG C 2 114 ? -5.404 34.576 1.518 1.00 14.81 133 ARG C O 1
ATOM 3082 N N . TRP C 2 115 ? -7.242 33.836 2.570 1.00 15.41 134 TRP C N 1
ATOM 3083 C CA . TRP C 2 115 ? -8.051 34.955 2.105 1.00 12.40 134 TRP C CA 1
ATOM 3084 C C . TRP C 2 115 ? -9.139 35.315 3.119 1.00 14.57 134 TRP C C 1
ATOM 3085 O O . TRP C 2 115 ? -9.555 34.484 3.944 1.00 14.90 134 TRP C O 1
ATOM 3096 N N . ALA C 2 116 ? -9.588 36.566 3.055 1.00 12.16 135 ALA C N 1
ATOM 3097 C CA . ALA C 2 116 ? -10.741 37.011 3.827 1.00 13.42 135 ALA C CA 1
ATOM 3098 C C . ALA C 2 116 ? -11.412 38.171 3.111 1.00 15.43 135 ALA C C 1
ATOM 3099 O O . ALA C 2 116 ? -10.755 38.983 2.467 1.00 15.24 135 ALA C O 1
ATOM 3101 N N . VAL C 2 117 ? -12.730 38.252 3.229 1.00 15.31 136 VAL C N 1
ATOM 3102 C CA . VAL C 2 117 ? -13.462 39.395 2.711 1.00 14.90 136 VAL C CA 1
ATOM 3103 C C . VAL C 2 117 ? -14.297 39.959 3.846 1.00 22.55 136 VAL C C 1
ATOM 3104 O O . VAL C 2 117 ? -14.907 39.204 4.597 1.00 22.80 136 VAL C O 1
ATOM 3108 N N . ASP C 2 118 ? -14.304 41.282 3.984 1.00 21.73 137 ASP C N 1
ATOM 3109 C CA . ASP C 2 118 ? -15.142 41.942 4.988 1.00 24.16 137 ASP C CA 1
ATOM 3110 C C . ASP C 2 118 ? -15.386 43.401 4.603 1.00 26.22 137 ASP C C 1
ATOM 3111 O O . ASP C 2 118 ? -15.058 43.803 3.490 1.00 25.58 137 ASP C O 1
ATOM 3116 N N . LYS C 2 119 ? -15.965 44.173 5.524 1.00 33.91 138 LYS C N 1
ATOM 3117 C CA . LYS C 2 119 ? -16.239 45.601 5.332 1.00 45.24 138 LYS C CA 1
ATOM 3118 C C . LYS C 2 119 ? -15.081 46.351 4.685 1.00 37.76 138 LYS C C 1
ATOM 3119 O O . LYS C 2 119 ? -15.283 47.289 3.901 1.00 30.28 138 LYS C O 1
ATOM 3125 N N . ASP C 2 120 ? -13.868 45.947 5.044 1.00 27.31 139 ASP C N 1
ATOM 3126 C CA . ASP C 2 120 ? -12.660 46.652 4.633 1.00 30.88 139 ASP C CA 1
ATOM 3127 C C . ASP C 2 120 ? -12.074 46.177 3.306 1.00 26.47 139 ASP C C 1
ATOM 3128 O O . ASP C 2 120 ? -11.175 46.817 2.756 1.00 29.80 139 ASP C O 1
ATOM 3133 N N . GLY C 2 121 ? -12.570 45.060 2.785 1.00 18.86 140 GLY C N 1
ATOM 3134 C CA . GLY C 2 121 ? -12.140 44.632 1.470 1.00 20.31 140 GLY C CA 1
ATOM 3135 C C . GLY C 2 121 ? -11.642 43.205 1.442 1.00 16.46 140 GLY C C 1
ATOM 3136 O O . GLY C 2 121 ? -11.992 42.399 2.303 1.00 18.45 140 GLY C O 1
ATOM 3137 N N . LEU C 2 122 ? -10.805 42.908 0.454 1.00 15.91 141 LEU C N 1
ATOM 3138 C CA . LEU C 2 122 ? -10.259 41.570 0.260 1.00 17.14 141 LEU C CA 1
ATOM 3139 C C . LEU C 2 122 ? -8.799 41.528 0.675 1.00 15.92 141 LEU C C 1
ATOM 3140 O O . LEU C 2 122 ? -8.017 42.401 0.296 1.00 17.20 141 LEU C O 1
ATOM 3145 N N . ARG C 2 123 ? -8.443 40.524 1.468 1.00 13.71 142 ARG C N 1
ATOM 3146 C CA . ARG C 2 123 ? -7.073 40.319 1.907 1.00 15.12 142 ARG C CA 1
ATOM 3147 C C . ARG C 2 123 ? -6.592 38.936 1.460 1.00 13.88 142 ARG C C 1
ATOM 3148 O O . ARG C 2 123 ? -7.355 37.970 1.505 1.00 16.66 142 ARG C O 1
ATOM 3156 N N . LEU C 2 124 ? -5.337 38.865 1.014 1.00 13.77 143 LEU C N 1
ATOM 3157 C CA . LEU C 2 124 ? -4.699 37.617 0.569 1.00 15.39 143 LEU C CA 1
ATOM 3158 C C . LEU C 2 124 ? -3.380 37.403 1.307 1.00 15.06 143 LEU C C 1
ATOM 3159 O O . LEU C 2 124 ? -2.529 38.290 1.334 1.00 17.47 143 LEU C O 1
ATOM 3164 N N . GLY C 2 125 ? -3.194 36.216 1.873 1.00 14.15 144 GLY C N 1
ATOM 3165 C CA . GLY C 2 125 ? -2.058 35.987 2.755 1.00 15.57 144 GLY C CA 1
ATOM 3166 C C . GLY C 2 125 ? -1.112 34.891 2.326 1.00 18.69 144 GLY C C 1
ATOM 3167 O O . GLY C 2 125 ? -1.522 33.887 1.744 1.00 20.27 144 GLY C O 1
ATOM 3168 N N . GLN C 2 126 ? 0.165 35.082 2.650 1.00 20.50 145 GLN C N 1
ATOM 3169 C CA . GLN C 2 126 ? 1.185 34.093 2.350 1.00 31.89 145 GLN C CA 1
ATOM 3170 C C . GLN C 2 126 ? 2.014 33.811 3.608 1.00 19.02 145 GLN C C 1
ATOM 3171 O O . GLN C 2 126 ? 2.050 34.631 4.531 1.00 24.03 145 GLN C O 1
ATOM 3177 N N . LYS C 2 127 ? 2.640 32.637 3.640 1.00 24.43 146 LYS C N 1
ATOM 3178 C CA . LYS C 2 127 ? 3.429 32.189 4.795 1.00 24.81 146 LYS C CA 1
ATOM 3179 C C . LYS C 2 127 ? 2.580 32.145 6.065 1.00 20.66 146 LYS C C 1
ATOM 3180 O O . LYS C 2 127 ? 2.828 32.881 7.022 1.00 26.90 146 LYS C O 1
ATOM 3186 N N . CYS C 2 128 ? 1.583 31.264 6.056 1.00 24.59 147 CYS C N 1
ATOM 3187 C CA . CYS C 2 128 ? 0.551 31.239 7.088 1.00 24.44 147 CYS C CA 1
ATOM 3188 C C . CYS C 2 128 ? 0.630 30.000 7.976 1.00 26.13 147 CYS C C 1
ATOM 3189 O O . CYS C 2 128 ? 0.922 28.909 7.497 1.00 28.24 147 CYS C O 1
ATOM 3192 N N . SER C 2 129 ? 0.350 30.180 9.264 1.00 28.77 148 SER C N 1
ATOM 3193 C CA . SER C 2 129 ? 0.320 29.075 10.221 1.00 32.16 148 SER C CA 1
ATOM 3194 C C . SER C 2 129 ? -0.864 28.164 9.942 1.00 39.04 148 SER C C 1
ATOM 3195 O O . SER C 2 129 ? -0.781 26.944 10.111 1.00 40.77 148 SER C O 1
ATOM 3198 N N . GLY C 2 130 ? -1.971 28.769 9.522 1.00 32.24 149 GLY C N 1
ATOM 3199 C CA . GLY C 2 130 ? -3.205 28.037 9.301 1.00 30.85 149 GLY C CA 1
ATOM 3200 C C . GLY C 2 130 ? -4.099 28.699 8.277 1.00 31.58 149 GLY C C 1
ATOM 3201 O O . GLY C 2 130 ? -3.645 29.534 7.498 1.00 23.92 149 GLY C O 1
ATOM 3202 N N . GLU C 2 131 ? -5.373 28.323 8.284 1.00 25.16 150 GLU C N 1
ATOM 3203 C CA . GLU C 2 131 ? -6.320 28.795 7.282 1.00 20.64 150 GLU C CA 1
ATOM 3204 C C . GLU C 2 131 ? -6.653 30.281 7.373 1.00 22.57 150 GLU C C 1
ATOM 3205 O O . GLU C 2 131 ? -6.820 30.943 6.343 1.00 20.91 150 GLU C O 1
ATOM 3211 N N . SER C 2 132 ? -6.759 30.822 8.587 1.00 21.59 151 SER C N 1
ATOM 3212 C CA . SER C 2 132 ? -7.103 32.235 8.710 1.00 22.69 151 SER C CA 1
ATOM 3213 C C . SER C 2 132 ? -6.009 33.121 8.132 1.00 23.58 151 SER C C 1
ATOM 3214 O O . SER C 2 132 ? -4.816 32.882 8.330 1.00 20.32 151 SER C O 1
ATOM 3217 N N . VAL C 2 133 ? -6.425 34.157 7.423 1.00 21.19 152 VAL C N 1
ATOM 3218 C CA . VAL C 2 133 ? -5.474 35.076 6.834 1.00 20.66 152 VAL C CA 1
ATOM 3219 C C . VAL C 2 133 ? -4.623 35.782 7.909 1.00 25.92 152 VAL C C 1
ATOM 3220 O O . VAL C 2 133 ? -3.495 36.171 7.640 1.00 27.02 152 VAL C O 1
ATOM 3224 N N . ASP C 2 134 ? -5.136 35.897 9.136 1.00 19.47 153 ASP C N 1
ATOM 3225 C CA . ASP C 2 134 ? -4.380 36.532 10.217 1.00 20.50 153 ASP C CA 1
ATOM 3226 C C . ASP C 2 134 ? -3.197 35.680 10.701 1.00 19.91 153 ASP C C 1
ATOM 3227 O O . ASP C 2 134 ? -2.359 36.148 11.484 1.00 21.73 153 ASP C O 1
ATOM 3232 N N . SER C 2 135 ? -3.134 34.434 10.252 1.00 22.51 154 SER C N 1
ATOM 3233 C CA . SER C 2 135 ? -2.033 33.554 10.623 1.00 23.39 154 SER C CA 1
ATOM 3234 C C . SER C 2 135 ? -0.860 33.758 9.672 1.00 27.67 154 SER C C 1
ATOM 3235 O O . SER C 2 135 ? 0.156 33.076 9.772 1.00 23.74 154 SER C O 1
ATOM 3238 N N . CYS C 2 136 ? -1.002 34.699 8.740 1.00 24.24 155 CYS C N 1
ATOM 3239 C CA . CYS C 2 136 ? 0.003 34.843 7.691 1.00 28.13 155 CYS C CA 1
ATOM 3240 C C . CYS C 2 136 ? 1.065 35.895 7.994 1.00 22.20 155 CYS C C 1
ATOM 3241 O O . CYS C 2 136 ? 0.777 36.944 8.580 1.00 25.08 155 CYS C O 1
ATOM 3244 N N . ALA C 2 137 ? 2.295 35.600 7.575 1.00 24.98 156 ALA C N 1
ATOM 3245 C CA . ALA C 2 137 ? 3.414 36.512 7.746 1.00 27.28 156 ALA C CA 1
ATOM 3246 C C . ALA C 2 137 ? 3.197 37.762 6.916 1.00 28.73 156 ALA C C 1
ATOM 3247 O O . ALA C 2 137 ? 3.510 38.867 7.349 1.00 35.77 156 ALA C O 1
ATOM 3249 N N . LYS C 2 138 ? 2.656 37.587 5.714 1.00 22.29 157 LYS C N 1
ATOM 3250 C CA . LYS C 2 138 ? 2.342 38.749 4.895 1.00 26.37 157 LYS C CA 1
ATOM 3251 C C . LYS C 2 138 ? 0.923 38.694 4.338 1.00 17.81 157 LYS C C 1
ATOM 3252 O O . LYS C 2 138 ? 0.506 37.693 3.757 1.00 21.19 157 LYS C O 1
ATOM 3258 N N . ILE C 2 139 ? 0.193 39.782 4.554 1.00 20.64 158 ILE C N 1
ATOM 3259 C CA . ILE C 2 139 ? -1.163 39.942 4.035 1.00 15.70 158 ILE C CA 1
ATOM 3260 C C . ILE C 2 139 ? -1.232 41.156 3.118 1.00 17.11 158 ILE C C 1
ATOM 3261 O O . ILE C 2 139 ? -0.868 42.274 3.506 1.00 18.82 158 ILE C O 1
ATOM 3266 N N . VAL C 2 140 ? -1.721 40.929 1.906 1.00 15.04 159 VAL C N 1
ATOM 3267 C CA . VAL C 2 140 ? -1.828 41.975 0.904 1.00 14.98 159 VAL C CA 1
ATOM 3268 C C . VAL C 2 140 ? -3.283 42.328 0.627 1.00 15.19 159 VAL C C 1
ATOM 3269 O O . VAL C 2 140 ? -4.139 41.446 0.524 1.00 19.99 159 VAL C O 1
ATOM 3273 N N . LYS C 2 141 ? -3.568 43.622 0.501 1.00 15.96 160 LYS C N 1
ATOM 3274 C CA . LYS C 2 141 ? -4.891 44.054 0.081 1.00 18.21 160 LYS C CA 1
ATOM 3275 C C . LYS C 2 141 ? -5.044 43.785 -1.417 1.00 19.34 160 LYS C C 1
ATOM 3276 O O . LYS C 2 141 ? -4.121 44.018 -2.204 1.00 23.46 160 LYS C O 1
ATOM 3282 N N . ARG C 2 142 ? -6.198 43.272 -1.813 1.00 18.13 161 ARG C N 1
ATOM 3283 C CA . ARG C 2 142 ? -6.472 43.063 -3.229 1.00 19.14 161 ARG C CA 1
ATOM 3284 C C . ARG C 2 142 ? -7.722 43.851 -3.593 1.00 22.17 161 ARG C C 1
ATOM 3285 O O . ARG C 2 142 ? -8.727 43.767 -2.892 1.00 19.61 161 ARG C O 1
ATOM 3293 N N . SER C 2 143 ? -7.641 44.632 -4.672 1.00 19.02 162 SER C N 1
ATOM 3294 C CA . SER C 2 143 ? -8.771 45.426 -5.152 1.00 18.85 162 SER C CA 1
ATOM 3295 C C . SER C 2 143 ? -10.008 44.566 -5.427 1.00 21.13 162 SER C C 1
ATOM 3296 O O . SER C 2 143 ? -9.919 43.473 -6.000 1.00 20.46 162 SER C O 1
ATOM 3299 N N . LEU C 2 144 ? -11.161 45.077 -5.023 1.00 20.11 163 LEU C N 1
ATOM 3300 C CA . LEU C 2 144 ? -12.424 44.414 -5.328 1.00 18.27 163 LEU C CA 1
ATOM 3301 C C . LEU C 2 144 ? -13.143 45.080 -6.493 1.00 20.58 163 LEU C C 1
ATOM 3302 O O . LEU C 2 144 ? -14.267 44.700 -6.825 1.00 21.29 163 LEU C O 1
ATOM 3307 N N . ALA C 2 145 ? -12.499 46.067 -7.115 1.00 19.85 164 ALA C N 1
ATOM 3308 C CA . ALA C 2 145 ? -13.161 46.881 -8.137 1.00 21.50 164 ALA C CA 1
ATOM 3309 C C . ALA C 2 145 ? -13.734 46.073 -9.302 1.00 20.79 164 ALA C C 1
ATOM 3310 O O . ALA C 2 145 ? -14.886 46.298 -9.713 1.00 21.48 164 ALA C O 1
ATOM 3312 N N . PRO C 2 146 ? -12.946 45.131 -9.850 1.00 22.77 165 PRO C N 1
ATOM 3313 C CA . PRO C 2 146 ? -13.494 44.348 -10.966 1.00 19.30 165 PRO C CA 1
ATOM 3314 C C . PRO C 2 146 ? -14.641 43.454 -10.526 1.00 18.88 165 PRO C C 1
ATOM 3315 O O . PRO C 2 146 ? -15.421 43.047 -11.372 1.00 21.93 165 PRO C O 1
ATOM 3319 N N . PHE C 2 147 ? -14.740 43.144 -9.235 1.00 19.82 166 PHE C N 1
ATOM 3320 C CA . PHE C 2 147 ? -15.836 42.303 -8.749 1.00 19.49 166 PHE C CA 1
ATOM 3321 C C . PHE C 2 147 ? -17.111 43.112 -8.594 1.00 23.20 166 PHE C C 1
ATOM 3322 O O . PHE C 2 147 ? -18.220 42.608 -8.814 1.00 20.45 166 PHE C O 1
ATOM 3330 N N . CYS C 2 148 ? -16.944 44.376 -8.211 1.00 26.30 167 CYS C N 1
ATOM 3331 C CA . CYS C 2 148 ? -18.065 45.278 -7.988 1.00 26.53 167 CYS C CA 1
ATOM 3332 C C . CYS C 2 148 ? -18.660 45.702 -9.314 1.00 32.17 167 CYS C C 1
ATOM 3333 O O . CYS C 2 148 ? -19.882 45.734 -9.469 1.00 49.65 167 CYS C O 1
ATOM 3336 N N . GLN C 2 149 ? -17.789 46.011 -10.274 1.00 38.58 168 GLN C N 1
ATOM 3337 C CA . GLN C 2 149 ? -18.192 46.695 -11.502 1.00 50.82 168 GLN C CA 1
ATOM 3338 C C . GLN C 2 149 ? -19.320 47.663 -11.160 1.00 56.94 168 GLN C C 1
ATOM 3339 O O . GLN C 2 149 ? -20.440 47.538 -11.659 1.00 56.46 168 GLN C O 1
ATOM 3345 N N . THR C 2 150 ? -19.009 48.618 -10.288 1.00 62.25 169 THR C N 1
ATOM 3346 C CA . THR C 2 150 ? -20.006 49.518 -9.722 1.00 68.98 169 THR C CA 1
ATOM 3347 C C . THR C 2 150 ? -20.691 50.349 -10.802 1.00 76.00 169 THR C C 1
ATOM 3348 O O . THR C 2 150 ? -21.899 50.579 -10.748 1.00 79.94 169 THR C O 1
ATOM 3352 N N . ALA D 2 1 ? -15.115 1.357 -26.346 1.00 80.82 20 ALA D N 1
ATOM 3353 C CA . ALA D 2 1 ? -14.401 0.133 -26.669 1.00 79.28 20 ALA D CA 1
ATOM 3354 C C . ALA D 2 1 ? -15.360 -0.889 -27.258 1.00 81.15 20 ALA D C 1
ATOM 3355 O O . ALA D 2 1 ? -14.963 -2.002 -27.603 1.00 85.88 20 ALA D O 1
ATOM 3357 N N . ASP D 2 2 ? -16.627 -0.507 -27.370 1.00 75.47 21 ASP D N 1
ATOM 3358 C CA . ASP D 2 2 ? -17.627 -1.382 -27.969 1.00 69.24 21 ASP D CA 1
ATOM 3359 C C . ASP D 2 2 ? -18.548 -0.479 -28.785 1.00 52.75 21 ASP D C 1
ATOM 3360 O O . ASP D 2 2 ? -18.657 -0.642 -29.995 1.00 54.81 21 ASP D O 1
ATOM 3365 N N . CYS D 2 3 ? -19.206 0.472 -28.127 1.00 39.46 22 CYS D N 1
ATOM 3366 C CA . CYS D 2 3 ? -20.233 1.275 -28.790 1.00 42.96 22 CYS D CA 1
ATOM 3367 C C . CYS D 2 3 ? -19.619 2.110 -29.912 1.00 43.75 22 CYS D C 1
ATOM 3368 O O . CYS D 2 3 ? -18.440 2.461 -29.859 1.00 47.59 22 CYS D O 1
ATOM 3371 N N . THR D 2 4 ? -20.425 2.419 -30.924 1.00 40.99 23 THR D N 1
ATOM 3372 C CA . THR D 2 4 ? -19.946 3.122 -32.112 1.00 33.58 23 THR D CA 1
ATOM 3373 C C . THR D 2 4 ? -20.467 4.555 -32.183 1.00 25.88 23 THR D C 1
ATOM 3374 O O . THR D 2 4 ? -21.680 4.789 -32.191 1.00 30.11 23 THR D O 1
ATOM 3378 N N . PHE D 2 5 ? -19.539 5.505 -32.253 1.00 27.97 24 PHE D N 1
ATOM 3379 C CA . PHE D 2 5 ? -19.871 6.919 -32.428 1.00 26.71 24 PHE D CA 1
ATOM 3380 C C . PHE D 2 5 ? -19.728 7.353 -33.882 1.00 32.11 24 PHE D C 1
ATOM 3381 O O . PHE D 2 5 ? -18.713 7.079 -34.522 1.00 33.39 24 PHE D O 1
ATOM 3389 N N . THR D 2 6 ? -20.738 8.055 -34.389 1.00 28.12 25 THR D N 1
ATOM 3390 C CA . THR D 2 6 ? -20.747 8.498 -35.781 1.00 25.83 25 THR D CA 1
ATOM 3391 C C . THR D 2 6 ? -20.699 10.022 -35.861 1.00 23.83 25 THR D C 1
ATOM 3392 O O . THR D 2 6 ? -21.454 10.717 -35.186 1.00 24.68 25 THR D O 1
ATOM 3396 N N . GLN D 2 7 ? -19.794 10.532 -36.688 1.00 27.28 26 GLN D N 1
ATOM 3397 C CA . GLN D 2 7 ? -19.669 11.959 -36.929 1.00 25.12 26 GLN D CA 1
ATOM 3398 C C . GLN D 2 7 ? -20.996 12.600 -37.339 1.00 24.76 26 GLN D C 1
ATOM 3399 O O . GLN D 2 7 ? -21.684 12.110 -38.249 1.00 24.77 26 GLN D O 1
ATOM 3405 N N . LEU D 2 8 ? -21.351 13.699 -36.677 1.00 24.37 27 LEU D N 1
ATOM 3406 C CA . LEU D 2 8 ? -22.548 14.464 -37.038 1.00 22.73 27 LEU D CA 1
ATOM 3407 C C . LEU D 2 8 ? -22.145 15.787 -37.677 1.00 23.27 27 LEU D C 1
ATOM 3408 O O . LEU D 2 8 ? -21.451 16.603 -37.062 1.00 25.47 27 LEU D O 1
ATOM 3413 N N . GLU D 2 9 ? -22.571 16.003 -38.918 1.00 27.42 28 GLU D N 1
ATOM 3414 C CA . GLU D 2 9 ? -22.251 17.247 -39.599 1.00 26.28 28 GLU D CA 1
ATOM 3415 C C . GLU D 2 9 ? -23.109 18.386 -39.063 1.00 23.62 28 GLU D C 1
ATOM 3416 O O . GLU D 2 9 ? -24.331 18.269 -38.973 1.00 28.45 28 GLU D O 1
ATOM 3422 N N . ILE D 2 10 ? -22.461 19.487 -38.700 1.00 25.00 29 ILE D N 1
ATOM 3423 C CA . ILE D 2 10 ? -23.152 20.637 -38.135 1.00 23.00 29 ILE D CA 1
ATOM 3424 C C . ILE D 2 10 ? -23.279 21.717 -39.204 1.00 23.10 29 ILE D C 1
ATOM 3425 O O . ILE D 2 10 ? -22.281 22.237 -39.691 1.00 27.10 29 ILE D O 1
ATOM 3430 N N . VAL D 2 11 ? -24.519 22.029 -39.585 1.00 22.21 30 VAL D N 1
ATOM 3431 C CA . VAL D 2 11 ? -24.792 22.895 -40.733 1.00 26.26 30 VAL D CA 1
ATOM 3432 C C . VAL D 2 11 ? -25.741 24.057 -40.422 1.00 24.36 30 VAL D C 1
ATOM 3433 O O . VAL D 2 11 ? -26.493 24.019 -39.445 1.00 23.63 30 VAL D O 1
ATOM 3437 N N . PRO D 2 12 ? -25.722 25.102 -41.267 1.00 25.57 31 PRO D N 1
ATOM 3438 C CA . PRO D 2 12 ? -26.681 26.199 -41.087 1.00 25.25 31 PRO D CA 1
ATOM 3439 C C . PRO D 2 12 ? -28.114 25.696 -41.267 1.00 21.17 31 PRO D C 1
ATOM 3440 O O . PRO D 2 12 ? -28.325 24.658 -41.900 1.00 26.55 31 PRO D O 1
ATOM 3444 N N . GLN D 2 13 ? -29.077 26.434 -40.719 1.00 22.65 32 GLN D N 1
ATOM 3445 C CA . GLN D 2 13 ? -30.481 26.040 -40.751 1.00 24.77 32 GLN D CA 1
ATOM 3446 C C . GLN D 2 13 ? -31.304 27.104 -41.463 1.00 28.00 32 GLN D C 1
ATOM 3447 O O . GLN D 2 13 ? -31.526 28.194 -40.931 1.00 30.07 32 GLN D O 1
ATOM 3453 N N . PHE D 2 14 ? -31.747 26.786 -42.670 1.00 26.24 33 PHE D N 1
ATOM 3454 C CA . PHE D 2 14 ? -32.453 27.753 -43.486 1.00 28.14 33 PHE D CA 1
ATOM 3455 C C . PHE D 2 14 ? -33.663 28.335 -42.760 1.00 30.13 33 PHE D C 1
ATOM 3456 O O . PHE D 2 14 ? -34.489 27.601 -42.211 1.00 36.52 33 PHE D O 1
ATOM 3464 N N . GLY D 2 15 ? -33.761 29.661 -42.766 1.00 36.90 34 GLY D N 1
ATOM 3465 C CA . GLY D 2 15 ? -34.851 30.346 -42.100 1.00 48.46 34 GLY D CA 1
ATOM 3466 C C . GLY D 2 15 ? -34.495 30.743 -40.681 1.00 49.24 34 GLY D C 1
ATOM 3467 O O . GLY D 2 15 ? -35.117 31.636 -40.103 1.00 54.20 34 GLY D O 1
ATOM 3468 N N . SER D 2 16 ? -33.489 30.078 -40.118 1.00 39.49 35 SER D N 1
ATOM 3469 C CA . SER D 2 16 ? -33.070 30.346 -38.747 1.00 37.23 35 SER D CA 1
ATOM 3470 C C . SER D 2 16 ? -31.650 30.887 -38.685 1.00 36.17 35 SER D C 1
ATOM 3471 O O . SER D 2 16 ? -30.699 30.132 -38.467 1.00 31.07 35 SER D O 1
ATOM 3474 N N . PRO D 2 17 ? -31.506 32.206 -38.868 1.00 34.54 36 PRO D N 1
ATOM 3475 C CA . PRO D 2 17 ? -30.206 32.877 -38.821 1.00 31.15 36 PRO D CA 1
ATOM 3476 C C . PRO D 2 17 ? -29.416 32.482 -37.582 1.00 33.06 36 PRO D C 1
ATOM 3477 O O . PRO D 2 17 ? -29.979 32.367 -36.490 1.00 29.96 36 PRO D O 1
ATOM 3481 N N . ASN D 2 18 ? -28.121 32.271 -37.766 1.00 31.97 37 ASN D N 1
ATOM 3482 C CA . ASN D 2 18 ? -27.218 31.990 -36.656 1.00 31.19 37 ASN D CA 1
ATOM 3483 C C . ASN D 2 18 ? -27.440 30.649 -35.935 1.00 23.52 37 ASN D C 1
ATOM 3484 O O . ASN D 2 18 ? -26.753 30.367 -34.966 1.00 24.84 37 ASN D O 1
ATOM 3489 N N . MET D 2 19 ? -28.392 29.833 -36.391 1.00 26.04 38 MET D N 1
ATOM 3490 C CA . MET D 2 19 ? -28.528 28.477 -35.834 1.00 24.03 38 MET D CA 1
ATOM 3491 C C . MET D 2 19 ? -27.742 27.466 -36.663 1.00 23.97 38 MET D C 1
ATOM 3492 O O . MET D 2 19 ? -27.889 27.399 -37.883 1.00 23.67 38 MET D O 1
ATOM 3497 N N . PHE D 2 20 ? -26.890 26.700 -35.986 1.00 23.76 39 PHE D N 1
ATOM 3498 C CA . PHE D 2 20 ? -26.087 25.655 -36.619 1.00 23.08 39 PHE D CA 1
ATOM 3499 C C . PHE D 2 20 ? -26.262 24.332 -35.891 1.00 19.95 39 PHE D C 1
ATOM 3500 O O . PHE D 2 20 ? -26.064 24.245 -34.685 1.00 21.38 39 PHE D O 1
ATOM 3508 N N . GLY D 2 21 ? -26.621 23.287 -36.627 1.00 18.92 40 GLY D N 1
ATOM 3509 C CA . GLY D 2 21 ? -26.878 22.018 -35.981 1.00 21.08 40 GLY D CA 1
ATOM 3510 C C . GLY D 2 21 ? -27.032 20.873 -36.953 1.00 19.84 40 GLY D C 1
ATOM 3511 O O . GLY D 2 21 ? -26.742 21.010 -38.141 1.00 23.21 40 GLY D O 1
ATOM 3512 N N . GLY D 2 22 ? -27.471 19.733 -36.434 1.00 17.22 41 GLY D N 1
ATOM 3513 C CA . GLY D 2 22 ? -27.715 18.571 -37.266 1.00 21.40 41 GLY D CA 1
ATOM 3514 C C . GLY D 2 22 ? -28.492 17.549 -36.474 1.00 25.67 41 GLY D C 1
ATOM 3515 O O . GLY D 2 22 ? -28.753 17.727 -35.283 1.00 22.97 41 GLY D O 1
ATOM 3516 N N . GLU D 2 23 ? -28.885 16.467 -37.132 1.00 24.90 42 GLU D N 1
ATOM 3517 C CA . GLU D 2 23 ? -29.607 15.436 -36.430 1.00 25.24 42 GLU D CA 1
ATOM 3518 C C . GLU D 2 23 ? -29.429 14.127 -37.157 1.00 24.85 42 GLU D C 1
ATOM 3519 O O . GLU D 2 23 ? -29.144 14.103 -38.356 1.00 29.55 42 GLU D O 1
ATOM 3525 N N . ASP D 2 24 ? -29.572 13.040 -36.414 1.00 26.00 43 ASP D N 1
ATOM 3526 C CA . ASP D 2 24 ? -29.775 11.739 -37.026 1.00 23.63 43 ASP D CA 1
ATOM 3527 C C . ASP D 2 24 ? -31.156 11.282 -36.579 1.00 30.53 43 ASP D C 1
ATOM 3528 O O . ASP D 2 24 ? -31.940 12.090 -36.077 1.00 34.38 43 ASP D O 1
ATOM 3533 N N . GLU D 2 25 ? -31.468 10.006 -36.767 1.00 31.14 44 GLU D N 1
ATOM 3534 C CA . GLU D 2 25 ? -32.790 9.509 -36.414 1.00 32.28 44 GLU D CA 1
ATOM 3535 C C . GLU D 2 25 ? -33.129 9.715 -34.933 1.00 26.52 44 GLU D C 1
ATOM 3536 O O . GLU D 2 25 ? -34.304 9.830 -34.570 1.00 31.88 44 GLU D O 1
ATOM 3542 N N . HIS D 2 26 ? -32.108 9.799 -34.083 1.00 27.31 45 HIS D N 1
ATOM 3543 C CA . HIS D 2 26 ? -32.326 9.731 -32.637 1.00 33.74 45 HIS D CA 1
ATOM 3544 C C . HIS D 2 26 ? -32.114 11.041 -31.866 1.00 32.46 45 HIS D C 1
ATOM 3545 O O . HIS D 2 26 ? -32.769 11.282 -30.847 1.00 31.34 45 HIS D O 1
ATOM 3552 N N . VAL D 2 27 ? -31.197 11.878 -32.333 1.00 28.44 46 VAL D N 1
ATOM 3553 C CA . VAL D 2 27 ? -30.890 13.107 -31.606 1.00 27.53 46 VAL D CA 1
ATOM 3554 C C . VAL D 2 27 ? -30.645 14.301 -32.525 1.00 28.63 46 VAL D C 1
ATOM 3555 O O . VAL D 2 27 ? -30.062 14.162 -33.601 1.00 22.99 46 VAL D O 1
ATOM 3559 N N . ARG D 2 28 ? -31.097 15.470 -32.083 1.00 22.33 47 ARG D N 1
ATOM 3560 C CA . ARG D 2 28 ? -30.853 16.722 -32.792 1.00 19.29 47 ARG D CA 1
ATOM 3561 C C . ARG D 2 28 ? -30.008 17.612 -31.884 1.00 26.54 47 ARG D C 1
ATOM 3562 O O . ARG D 2 28 ? -30.362 17.823 -30.723 1.00 23.79 47 ARG D O 1
ATOM 3570 N N . VAL D 2 29 ? -28.892 18.104 -32.417 1.00 20.02 48 VAL D N 1
ATOM 3571 C CA . VAL D 2 29 ? -27.992 19.008 -31.700 1.00 20.55 48 VAL D CA 1
ATOM 3572 C C . VAL D 2 29 ? -28.050 20.400 -32.329 1.00 21.75 48 VAL D C 1
ATOM 3573 O O . VAL D 2 29 ? -27.937 20.527 -33.539 1.00 21.51 48 VAL D O 1
ATOM 3577 N N . MET D 2 30 ? -28.193 21.447 -31.513 1.00 20.30 49 MET D N 1
ATOM 3578 C CA . MET D 2 30 ? -28.228 22.805 -32.044 1.00 20.14 49 MET D CA 1
ATOM 3579 C C . MET D 2 30 ? -27.323 23.769 -31.279 1.00 18.12 49 MET D C 1
ATOM 3580 O O . MET D 2 30 ? -27.334 23.790 -30.043 1.00 19.12 49 MET D O 1
ATOM 3585 N N . PHE D 2 31 ? -26.531 24.539 -32.024 1.00 18.95 50 PHE D N 1
ATOM 3586 C CA . PHE D 2 31 ? -25.745 25.644 -31.472 1.00 17.71 50 PHE D CA 1
ATOM 3587 C C . PHE D 2 31 ? -26.283 26.990 -31.975 1.00 19.10 50 PHE D C 1
ATOM 3588 O O . PHE D 2 31 ? -26.956 27.064 -33.004 1.00 19.75 50 PHE D O 1
ATOM 3596 N N . SER D 2 32 ? -25.938 28.063 -31.264 1.00 17.78 51 SER D N 1
ATOM 3597 C CA . SER D 2 32 ? -26.208 29.425 -31.716 1.00 25.72 51 SER D CA 1
ATOM 3598 C C . SER D 2 32 ? -24.896 30.146 -31.972 1.00 23.65 51 SER D C 1
ATOM 3599 O O . SER D 2 32 ? -24.012 30.171 -31.108 1.00 27.37 51 SER D O 1
ATOM 3602 N N . ASN D 2 33 ? -24.771 30.747 -33.150 1.00 27.60 52 ASN D N 1
ATOM 3603 C CA . ASN D 2 33 ? -23.627 31.601 -33.451 1.00 26.41 52 ASN D CA 1
ATOM 3604 C C . ASN D 2 33 ? -23.854 33.026 -32.945 1.00 21.62 52 ASN D C 1
ATOM 3605 O O . ASN D 2 33 ? -24.772 33.715 -33.393 1.00 28.01 52 ASN D O 1
ATOM 3610 N N . GLU D 2 34 ? -23.019 33.464 -32.006 1.00 25.61 53 GLU D N 1
ATOM 3611 C CA . GLU D 2 34 ? -23.185 34.783 -31.407 1.00 34.85 53 GLU D CA 1
ATOM 3612 C C . GLU D 2 34 ? -22.129 35.772 -31.882 1.00 39.80 53 GLU D C 1
ATOM 3613 O O . GLU D 2 34 ? -22.021 36.880 -31.359 1.00 45.31 53 GLU D O 1
ATOM 3619 N N . ASP D 2 35 ? -21.347 35.365 -32.873 1.00 36.87 54 ASP D N 1
ATOM 3620 C CA . ASP D 2 35 ? -20.402 36.270 -33.500 1.00 37.71 54 ASP D CA 1
ATOM 3621 C C . ASP D 2 35 ? -21.094 37.021 -34.639 1.00 48.69 54 ASP D C 1
ATOM 3622 O O . ASP D 2 35 ? -21.366 36.444 -35.694 1.00 46.22 54 ASP D O 1
ATOM 3627 N N . PRO D 2 36 ? -21.388 38.313 -34.421 1.00 59.58 55 PRO D N 1
ATOM 3628 C CA . PRO D 2 36 ? -22.120 39.142 -35.384 1.00 64.40 55 PRO D CA 1
ATOM 3629 C C . PRO D 2 36 ? -21.292 39.546 -36.603 1.00 68.64 55 PRO D C 1
ATOM 3630 O O . PRO D 2 36 ? -21.692 40.464 -37.317 1.00 74.97 55 PRO D O 1
ATOM 3634 N N . ASN D 2 37 ? -20.164 38.884 -36.841 1.00 67.18 56 ASN D N 1
ATOM 3635 C CA . ASN D 2 37 ? -19.359 39.189 -38.024 1.00 72.91 56 ASN D CA 1
ATOM 3636 C C . ASN D 2 37 ? -18.538 38.014 -38.561 1.00 70.80 56 ASN D C 1
ATOM 3637 O O . ASN D 2 37 ? -17.552 38.204 -39.275 1.00 73.47 56 ASN D O 1
ATOM 3642 N N . ASP D 2 38 ? -18.948 36.801 -38.205 1.00 62.40 57 ASP D N 1
ATOM 3643 C CA . ASP D 2 38 ? -18.446 35.597 -38.855 1.00 53.47 57 ASP D CA 1
ATOM 3644 C C . ASP D 2 38 ? -19.649 34.756 -39.247 1.00 49.55 57 ASP D C 1
ATOM 3645 O O . ASP D 2 38 ? -20.352 34.237 -38.382 1.00 45.17 57 ASP D O 1
ATOM 3650 N N . ASP D 2 39 ? -19.884 34.630 -40.550 1.00 46.64 58 ASP D N 1
ATOM 3651 C CA . ASP D 2 39 ? -21.060 33.928 -41.056 1.00 51.75 58 ASP D CA 1
ATOM 3652 C C . ASP D 2 39 ? -20.863 32.419 -41.176 1.00 44.44 58 ASP D C 1
ATOM 3653 O O . ASP D 2 39 ? -21.827 31.683 -41.382 1.00 41.82 58 ASP D O 1
ATOM 3658 N N . ASN D 2 40 ? -19.617 31.967 -41.059 1.00 40.92 59 ASN D N 1
ATOM 3659 C CA . ASN D 2 40 ? -19.294 30.550 -41.226 1.00 45.22 59 ASN D CA 1
ATOM 3660 C C . ASN D 2 40 ? -18.299 30.057 -4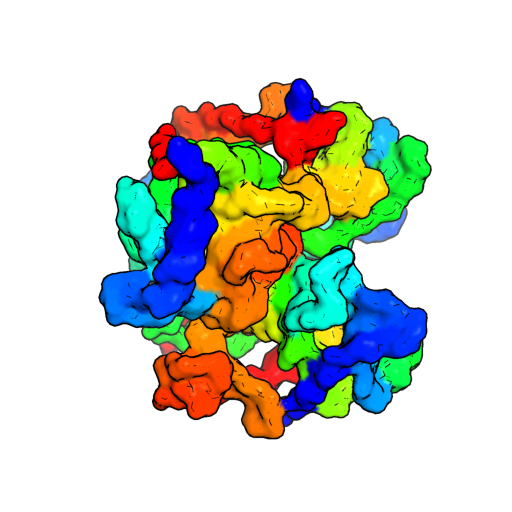0.169 1.00 33.50 59 ASN D C 1
ATOM 3661 O O . ASN D 2 40 ? -17.168 29.687 -40.488 1.00 35.89 59 ASN D O 1
ATOM 3666 N N . PRO D 2 41 ? -18.725 30.048 -38.899 1.00 30.76 60 PRO D N 1
ATOM 3667 C CA . PRO D 2 41 ? -17.807 29.736 -37.796 1.00 22.09 60 PRO D CA 1
ATOM 3668 C C . PRO D 2 41 ? -17.326 28.284 -37.745 1.00 26.94 60 PRO D C 1
ATOM 3669 O O . PRO D 2 41 ? -18.056 27.387 -38.166 1.00 28.58 60 PRO D O 1
ATOM 3673 N N . ASP D 2 42 ? -16.115 28.058 -37.225 1.00 22.76 61 ASP D N 1
ATOM 3674 C CA . ASP D 2 42 ? -15.597 26.700 -37.060 1.00 22.60 61 ASP D CA 1
ATOM 3675 C C . ASP D 2 42 ? -15.727 26.205 -35.617 1.00 20.75 61 ASP D C 1
ATOM 3676 O O . ASP D 2 42 ? -15.360 25.070 -35.312 1.00 21.04 61 ASP D O 1
ATOM 3681 N N . ALA D 2 43 ? -16.253 27.062 -34.747 1.00 23.21 62 ALA D N 1
ATOM 3682 C CA . ALA D 2 43 ? -16.391 26.737 -33.328 1.00 17.29 62 ALA D CA 1
ATOM 3683 C C . ALA D 2 43 ? -17.425 27.631 -32.660 1.00 20.82 62 ALA D C 1
ATOM 3684 O O . ALA D 2 43 ? -17.752 28.697 -33.169 1.00 21.83 62 ALA D O 1
ATOM 3686 N N . PHE D 2 44 ? -17.915 27.186 -31.506 1.00 17.79 63 PHE D N 1
ATOM 3687 C CA . PHE D 2 44 ? -18.975 27.869 -30.775 1.00 18.27 63 PHE D CA 1
ATOM 3688 C C . PHE D 2 44 ? -18.585 28.059 -29.313 1.00 13.92 63 PHE D C 1
ATOM 3689 O O . PHE D 2 44 ? -18.630 27.117 -28.511 1.00 15.77 63 PHE D O 1
ATOM 3697 N N . PRO D 2 45 ? -18.185 29.280 -28.960 1.00 16.59 64 PRO D N 1
ATOM 3698 C CA . PRO D 2 45 ? -17.757 29.514 -27.579 1.00 16.27 64 PRO D CA 1
ATOM 3699 C C . PRO D 2 45 ? -18.914 29.696 -26.594 1.00 18.34 64 PRO D C 1
ATOM 3700 O O . PRO D 2 45 ? -18.692 29.540 -25.398 1.00 18.02 64 PRO D O 1
ATOM 3704 N N . GLU D 2 46 ? -20.115 30.024 -27.073 1.00 15.46 65 GLU D N 1
ATOM 3705 C CA . GLU D 2 46 ? -21.202 30.391 -26.158 1.00 14.52 65 GLU D CA 1
ATOM 3706 C C . GLU D 2 46 ? -22.228 29.278 -25.996 1.00 19.09 65 GLU D C 1
ATOM 3707 O O . GLU D 2 46 ? -22.863 28.876 -26.969 1.00 19.60 65 GLU D O 1
ATOM 3713 N N . PRO D 2 47 ? -22.413 28.791 -24.761 1.00 17.45 66 PRO D N 1
ATOM 3714 C CA . PRO D 2 47 ? -23.557 27.914 -24.475 1.00 17.22 66 PRO D CA 1
ATOM 3715 C C . PRO D 2 47 ? -24.841 28.741 -24.560 1.00 19.62 66 PRO D C 1
ATOM 3716 O O . PRO D 2 47 ? -24.773 29.976 -24.624 1.00 20.01 66 PRO D O 1
ATOM 3720 N N . PRO D 2 48 ? -26.009 28.083 -24.549 1.00 21.39 67 PRO D N 1
ATOM 3721 C CA . PRO D 2 48 ? -26.185 26.639 -24.400 1.00 20.20 67 PRO D CA 1
ATOM 3722 C C . PRO D 2 48 ? -26.069 25.881 -25.712 1.00 19.40 67 PRO D C 1
ATOM 3723 O O . PRO D 2 48 ? -26.128 26.470 -26.796 1.00 22.01 67 PRO D O 1
ATOM 3727 N N . VAL D 2 49 ? -25.888 24.571 -25.601 1.00 19.17 68 VAL D N 1
ATOM 3728 C CA . VAL D 2 49 ? -26.063 23.679 -26.735 1.00 19.34 68 VAL D CA 1
ATOM 3729 C C . VAL D 2 49 ? -27.401 23.004 -26.492 1.00 18.90 68 VAL D C 1
ATOM 3730 O O . VAL D 2 49 ? -27.656 22.530 -25.385 1.00 18.49 68 VAL D O 1
ATOM 3734 N N . TYR D 2 50 ? -28.270 22.983 -27.502 1.00 17.31 69 TYR D N 1
ATOM 3735 C CA . TYR D 2 50 ? -29.580 22.354 -27.347 1.00 18.50 69 TYR D CA 1
ATOM 3736 C C . TYR D 2 50 ? -29.564 20.915 -27.849 1.00 21.34 69 TYR D C 1
ATOM 3737 O O . TYR D 2 50 ? -29.146 20.650 -28.973 1.00 23.51 69 TYR D O 1
ATOM 3746 N N . LEU D 2 51 ? -29.996 19.988 -26.997 1.00 21.14 70 LEU D N 1
ATOM 3747 C CA . LEU D 2 51 ? -30.148 18.598 -27.401 1.00 21.54 70 LEU D CA 1
ATOM 3748 C C . LEU D 2 51 ? -31.624 18.245 -27.413 1.00 23.12 70 LEU D C 1
ATOM 3749 O O . LEU D 2 51 ? -32.356 18.541 -26.464 1.00 25.38 70 LEU D O 1
ATOM 3754 N N . ALA D 2 52 ? -32.057 17.627 -28.500 1.00 23.96 71 ALA D N 1
ATOM 3755 C CA . ALA D 2 52 ? -33.413 17.113 -28.585 1.00 28.26 71 ALA D CA 1
ATOM 3756 C C . ALA D 2 52 ? -33.358 15.615 -28.825 1.00 30.58 71 ALA D C 1
ATOM 3757 O O . ALA D 2 52 ? -32.782 15.157 -29.813 1.00 30.45 71 ALA D O 1
ATOM 3759 N N . ASP D 2 53 ? -33.928 14.856 -27.896 1.00 35.29 72 ASP D N 1
ATOM 3760 C CA . ASP D 2 53 ? -34.013 13.412 -28.033 1.00 35.51 72 ASP D CA 1
ATOM 3761 C C . ASP D 2 53 ? -35.230 13.101 -28.893 1.00 35.71 72 ASP D C 1
ATOM 3762 O O . ASP D 2 53 ? -36.366 13.303 -28.465 1.00 35.03 72 ASP D O 1
ATOM 3767 N N . ARG D 2 54 ? -34.988 12.624 -30.107 1.00 29.22 73 ARG D N 1
ATOM 3768 C CA . ARG D 2 54 ? -36.063 12.462 -31.077 1.00 32.95 73 ARG D CA 1
ATOM 3769 C C . ARG D 2 54 ? -36.852 11.188 -30.818 1.00 45.27 73 ARG D C 1
ATOM 3770 O O . ARG D 2 54 ? -38.031 11.099 -31.160 1.00 51.43 73 ARG D O 1
ATOM 3778 N N . ASP D 2 55 ? -36.200 10.201 -30.216 1.00 49.87 74 ASP D N 1
ATOM 3779 C CA . ASP D 2 55 ? -36.867 8.940 -29.921 1.00 57.48 74 ASP D CA 1
ATOM 3780 C C . ASP D 2 55 ? -37.748 9.068 -28.684 1.00 64.54 74 ASP D C 1
ATOM 3781 O O . ASP D 2 55 ? -38.476 8.139 -28.335 1.00 72.02 74 ASP D O 1
ATOM 3786 N N . SER D 2 56 ? -37.689 10.228 -28.033 1.00 59.35 75 SER D N 1
ATOM 3787 C CA . SER D 2 56 ? -38.436 10.456 -26.798 1.00 59.67 75 SER D CA 1
ATOM 3788 C C . SER D 2 56 ? -39.345 11.681 -26.873 1.00 60.96 75 SER D C 1
ATOM 3789 O O . SER D 2 56 ? -40.356 11.753 -26.175 1.00 65.92 75 SER D O 1
ATOM 3792 N N . GLY D 2 57 ? -38.974 12.649 -27.705 1.00 56.84 76 GLY D N 1
ATOM 3793 C CA . GLY D 2 57 ? -39.761 13.859 -27.863 1.00 57.73 76 GLY D CA 1
ATOM 3794 C C . GLY D 2 57 ? -39.344 15.027 -26.982 1.00 59.38 76 GLY D C 1
ATOM 3795 O O . GLY D 2 57 ? -39.695 16.175 -27.260 1.00 60.60 76 GLY D O 1
ATOM 3796 N N . ASN D 2 58 ? -38.595 14.745 -25.920 1.00 52.19 77 ASN D N 1
ATOM 3797 C CA . ASN D 2 58 ? -38.164 15.788 -24.992 1.00 51.38 77 ASN D CA 1
ATOM 3798 C C . ASN D 2 58 ? -36.816 16.411 -25.375 1.00 36.03 77 ASN D C 1
ATOM 3799 O O . ASN D 2 58 ? -36.157 15.962 -26.314 1.00 36.98 77 ASN D O 1
ATOM 3804 N N . ASP D 2 59 ? -36.413 17.444 -24.640 1.00 35.18 78 ASP D N 1
ATOM 3805 C CA . ASP D 2 59 ? -35.139 18.118 -24.894 1.00 31.13 78 ASP D CA 1
ATOM 3806 C C . ASP D 2 59 ? -34.532 18.714 -23.631 1.00 33.94 78 ASP D C 1
ATOM 3807 O O . ASP D 2 59 ? -35.210 18.859 -22.611 1.00 33.36 78 ASP D O 1
ATOM 3812 N N . CYS D 2 60 ? -33.249 19.066 -23.721 1.00 31.52 79 CYS D N 1
ATOM 3813 C CA . CYS D 2 60 ? -32.495 19.658 -22.613 1.00 26.57 79 CYS D CA 1
ATOM 3814 C C . CYS D 2 60 ? -31.419 20.593 -23.160 1.00 23.69 79 CYS D C 1
ATOM 3815 O O . CYS D 2 60 ? -31.170 20.619 -24.368 1.00 22.81 79 CYS D O 1
ATOM 3818 N N . ARG D 2 61 ? -30.785 21.352 -22.267 1.00 20.99 80 ARG D N 1
ATOM 3819 C CA . ARG D 2 61 ? -29.736 22.293 -22.638 1.00 20.15 80 ARG D CA 1
ATOM 3820 C C . ARG D 2 61 ? -28.447 21.937 -21.912 1.00 20.37 80 ARG D C 1
ATOM 3821 O O . ARG D 2 61 ? -28.470 21.645 -20.720 1.00 22.05 80 ARG D O 1
ATOM 3829 N N . ILE D 2 62 ? -27.333 21.940 -22.639 1.00 17.76 81 ILE D N 1
ATOM 3830 C CA . ILE D 2 62 ? -26.021 21.906 -22.007 1.00 14.39 81 ILE D CA 1
ATOM 3831 C C . ILE D 2 62 ? -25.698 23.364 -21.701 1.00 14.42 81 ILE D C 1
ATOM 3832 O O . ILE D 2 62 ? -25.502 24.168 -22.610 1.00 19.63 81 ILE D O 1
ATOM 3837 N N . GLU D 2 63 ? -25.645 23.712 -20.415 1.00 16.98 82 GLU D N 1
ATOM 3838 C CA . GLU D 2 63 ? -25.587 25.117 -20.009 1.00 19.01 82 GLU D CA 1
ATOM 3839 C C . GLU D 2 63 ? -24.168 25.677 -19.907 1.00 18.09 82 GLU D C 1
ATOM 3840 O O . GLU D 2 63 ? -23.976 26.895 -19.789 1.00 21.71 82 GLU D O 1
ATOM 3846 N N . ASP D 2 64 ? -23.175 24.801 -19.954 1.00 20.50 83 ASP D N 1
ATOM 3847 C CA . ASP D 2 64 ? -21.801 25.238 -19.752 1.00 16.81 83 ASP D CA 1
ATOM 3848 C C . ASP D 2 64 ? -20.830 24.367 -20.529 1.00 15.57 83 ASP D C 1
ATOM 3849 O O . ASP D 2 64 ? -21.168 23.237 -20.912 1.00 16.57 83 ASP D O 1
ATOM 3854 N N . GLY D 2 65 ? -19.620 24.887 -20.740 1.00 16.03 84 GLY D N 1
ATOM 3855 C CA . GLY D 2 65 ? -18.575 24.146 -21.429 1.00 16.09 84 GLY D CA 1
ATOM 3856 C C . GLY D 2 65 ? -17.989 24.860 -22.633 1.00 14.50 84 GLY D C 1
ATOM 3857 O O . GLY D 2 65 ? -18.064 26.083 -22.737 1.00 17.95 84 GLY D O 1
ATOM 3858 N N . GLY D 2 66 ? -17.416 24.090 -23.550 1.00 14.94 85 GLY D N 1
ATOM 3859 C CA . GLY D 2 66 ? -16.788 24.659 -24.726 1.00 17.66 85 GLY D CA 1
ATOM 3860 C C . GLY D 2 66 ? -15.296 24.887 -24.570 1.00 13.97 85 GLY D C 1
ATOM 3861 O O . GLY D 2 66 ? -14.686 24.476 -23.569 1.00 15.59 85 GLY D O 1
ATOM 3862 N N . ILE D 2 67 ? -14.679 25.529 -25.557 1.00 12.56 86 ILE D N 1
ATOM 3863 C CA . ILE D 2 67 ? -15.335 25.961 -26.790 1.00 14.74 86 ILE D CA 1
ATOM 3864 C C . ILE D 2 67 ? -15.598 24.733 -27.658 1.00 15.86 86 ILE D C 1
ATOM 3865 O O . ILE D 2 67 ? -14.720 23.888 -27.789 1.00 15.63 86 ILE D O 1
ATOM 3870 N N . TRP D 2 68 ? -16.792 24.634 -28.255 1.00 14.20 87 TRP D N 1
ATOM 3871 C CA . TRP D 2 68 ? -17.161 23.432 -29.027 1.00 13.88 87 TRP D CA 1
ATOM 3872 C C . TRP D 2 68 ? -16.674 23.558 -30.461 1.00 15.90 87 TRP D C 1
ATOM 3873 O O . TRP D 2 68 ? -17.009 24.522 -31.138 1.00 19.05 87 TRP D O 1
ATOM 3884 N N . SER D 2 69 ? -15.887 22.594 -30.942 1.00 17.77 88 SER D N 1
ATOM 3885 C CA A SER D 2 69 ? -15.480 22.592 -32.350 0.62 18.89 88 SER D CA 1
ATOM 3886 C CA B SER D 2 69 ? -15.492 22.628 -32.346 0.38 18.85 88 SER D CA 1
ATOM 3887 C C . SER D 2 69 ? -16.654 22.156 -33.212 1.00 20.14 88 SER D C 1
ATOM 3888 O O . SER D 2 69 ? -17.283 21.137 -32.932 1.00 19.52 88 SER D O 1
ATOM 3893 N N . ARG D 2 70 ? -16.940 22.920 -34.259 1.00 17.50 89 ARG D N 1
ATOM 3894 C CA . ARG D 2 70 ? -18.040 22.587 -35.154 1.00 18.42 89 ARG D CA 1
ATOM 3895 C C . ARG D 2 70 ? -17.885 21.198 -35.786 1.00 20.17 89 ARG D C 1
ATOM 3896 O O . ARG D 2 70 ? -18.871 20.494 -35.999 1.00 22.56 89 ARG D O 1
ATOM 3904 N N . GLY D 2 71 ? -16.649 20.811 -36.080 1.00 21.34 90 GLY D N 1
ATOM 3905 C CA . GLY D 2 71 ? -16.390 19.542 -36.736 1.00 23.66 90 GLY D CA 1
ATOM 3906 C C . GLY D 2 71 ? -16.148 18.371 -35.805 1.00 24.59 90 GLY D C 1
ATOM 3907 O O . GLY D 2 71 ? -15.702 17.310 -36.244 1.00 27.13 90 GLY D O 1
ATOM 3908 N N . GLY D 2 72 ? -16.457 18.546 -34.525 1.00 19.44 91 GLY D N 1
ATOM 3909 C CA . GLY D 2 72 ? -16.085 17.556 -33.526 1.00 19.89 91 GLY D CA 1
ATOM 3910 C C . GLY D 2 72 ? -17.244 16.994 -32.725 1.00 22.08 91 GLY D C 1
ATOM 3911 O O . GLY D 2 72 ? -17.082 16.681 -31.548 1.00 23.69 91 GLY D O 1
ATOM 3912 N N . VAL D 2 73 ? -18.409 16.859 -33.362 1.00 20.19 92 VAL D N 1
ATOM 3913 C CA . VAL D 2 73 ? -19.590 16.327 -32.691 1.00 17.69 92 VAL D CA 1
ATOM 3914 C C . VAL D 2 73 ? -19.888 14.927 -33.233 1.00 19.09 92 VAL D C 1
ATOM 3915 O O . VAL D 2 73 ? -19.889 14.731 -34.448 1.00 20.49 92 VAL D O 1
ATOM 3919 N N . PHE D 2 74 ? -20.137 13.969 -32.338 1.00 20.89 93 PHE D N 1
ATOM 3920 C CA . PHE D 2 74 ? -20.423 12.577 -32.708 1.00 19.84 93 PHE D CA 1
ATOM 3921 C C . PHE D 2 74 ? -21.630 12.028 -31.945 1.00 23.03 93 PHE D C 1
ATOM 3922 O O . PHE D 2 74 ? -21.889 12.425 -30.817 1.00 19.80 93 PHE D O 1
ATOM 3930 N N . LEU D 2 75 ? -22.350 11.088 -32.557 1.00 22.34 94 LEU D N 1
ATOM 3931 C CA . LEU D 2 75 ? -23.525 10.473 -31.924 1.00 24.29 94 LEU D CA 1
ATOM 3932 C C . LEU D 2 75 ? -23.365 8.964 -31.772 1.00 28.02 94 LEU D C 1
ATOM 3933 O O . LEU D 2 75 ? -22.863 8.298 -32.676 1.00 33.62 94 LEU D O 1
ATOM 3938 N N . SER D 2 76 ? -23.809 8.425 -30.638 1.00 22.27 95 SER D N 1
ATOM 3939 C CA . SER D 2 76 ? -23.698 6.991 -30.389 1.00 19.10 95 SER D CA 1
ATOM 3940 C C . SER D 2 76 ? -24.791 6.280 -31.170 1.00 25.84 95 SER D C 1
ATOM 3941 O O . SER D 2 76 ? -25.871 6.838 -31.388 1.00 27.05 95 SER D O 1
ATOM 3944 N N . GLN D 2 77 ? -24.504 5.054 -31.600 1.00 26.88 96 GLN D N 1
ATOM 3945 C CA . GLN D 2 77 ? -25.467 4.275 -32.371 1.00 28.72 96 GLN D CA 1
ATOM 3946 C C . GLN D 2 77 ? -26.824 4.158 -31.669 1.00 28.11 96 GLN D C 1
ATOM 3947 O O . GLN D 2 77 ? -27.871 4.248 -32.315 1.00 36.22 96 GLN D O 1
ATOM 3953 N N . ASP D 2 78 ? -26.806 3.951 -30.355 1.00 30.80 97 ASP D N 1
ATOM 3954 C CA . ASP D 2 78 ? -28.043 3.764 -29.599 1.00 33.57 97 ASP D CA 1
ATOM 3955 C C . ASP D 2 78 ? -28.766 5.078 -29.323 1.00 36.69 97 ASP D C 1
ATOM 3956 O O . ASP D 2 78 ? -29.836 5.092 -28.707 1.00 34.97 97 ASP D O 1
ATOM 3961 N N . GLY D 2 79 ? -28.170 6.177 -29.783 1.00 30.83 98 GLY D N 1
ATOM 3962 C CA . GLY D 2 79 ? -28.763 7.500 -29.659 1.00 27.89 98 GLY D CA 1
ATOM 3963 C C . GLY D 2 79 ? -28.631 8.136 -28.287 1.00 30.73 98 GLY D C 1
ATOM 3964 O O . GLY D 2 79 ? -29.154 9.220 -28.050 1.00 32.71 98 GLY D O 1
ATOM 3965 N N . ARG D 2 80 ? -27.920 7.470 -27.385 1.00 24.70 99 ARG D N 1
ATOM 3966 C CA . ARG D 2 80 ? -27.946 7.843 -25.979 1.00 24.25 99 ARG D CA 1
ATOM 3967 C C . ARG D 2 80 ? -26.811 8.794 -25.572 1.00 21.42 99 ARG D C 1
ATOM 3968 O O . ARG D 2 80 ? -26.856 9.393 -24.498 1.00 23.23 99 ARG D O 1
ATOM 3976 N N . ARG D 2 81 ? -25.791 8.902 -26.421 1.00 22.69 100 ARG D N 1
ATOM 3977 C CA . ARG D 2 81 ? -24.605 9.695 -26.100 1.00 22.15 100 ARG D CA 1
ATOM 3978 C C . ARG D 2 81 ? -24.225 10.656 -27.220 1.00 21.31 100 ARG D C 1
ATOM 3979 O O . ARG D 2 81 ? -24.272 10.309 -28.405 1.00 22.31 100 ARG D O 1
ATOM 3987 N N . VAL D 2 82 ? -23.839 11.864 -26.826 1.00 21.71 101 VAL D N 1
ATOM 3988 C CA . VAL D 2 82 ? -23.298 12.851 -27.742 1.00 21.68 101 VAL D CA 1
ATOM 3989 C C . VAL D 2 82 ? -21.860 13.097 -27.308 1.00 21.34 101 VAL D C 1
ATOM 3990 O O . VAL D 2 82 ? -21.599 13.432 -26.154 1.00 21.34 101 VAL D O 1
ATOM 3994 N N . LEU D 2 83 ? -20.925 12.879 -28.221 1.00 17.76 102 LEU D N 1
ATOM 3995 C CA . LEU D 2 83 ? -19.511 13.061 -27.927 1.00 19.00 102 LEU D CA 1
ATOM 3996 C C . LEU D 2 83 ? -19.028 14.358 -28.577 1.00 19.75 102 LEU D C 1
ATOM 3997 O O . LEU D 2 83 ? -19.301 14.603 -29.753 1.00 21.60 102 LEU D O 1
ATOM 4002 N N . MET D 2 84 ? -18.328 15.202 -27.816 1.00 15.99 103 MET D N 1
ATOM 4003 C CA . MET D 2 84 ? -17.956 16.520 -28.318 1.00 19.10 103 MET D CA 1
ATOM 4004 C C . MET D 2 84 ? -16.505 16.895 -28.008 1.00 17.13 103 MET D C 1
ATOM 4005 O O . MET D 2 84 ? -16.016 16.697 -26.891 1.00 19.42 103 MET D O 1
ATOM 4010 N N . HIS D 2 85 ? -15.827 17.445 -29.010 1.00 17.52 104 HIS D N 1
ATOM 4011 C CA . HIS D 2 85 ? -14.507 18.027 -28.831 1.00 13.77 104 HIS D CA 1
ATOM 4012 C C . HIS D 2 85 ? -14.621 19.477 -28.329 1.00 14.48 104 HIS D C 1
ATOM 4013 O O . HIS D 2 85 ? -15.339 20.306 -28.903 1.00 16.53 104 HIS D O 1
ATOM 4020 N N . GLU D 2 86 ? -13.929 19.769 -27.230 1.00 14.95 105 GLU D N 1
ATOM 4021 C CA . GLU D 2 86 ? -13.996 21.082 -26.626 1.00 14.06 105 GLU D CA 1
ATOM 4022 C C . GLU D 2 86 ? -12.568 21.552 -26.352 1.00 14.41 105 GLU D C 1
ATOM 4023 O O . GLU D 2 86 ? -11.710 20.745 -26.016 1.00 17.73 105 GLU D O 1
ATOM 4029 N N . PHE D 2 87 ? -12.304 22.839 -26.519 1.00 15.23 106 PHE D N 1
ATOM 4030 C CA . PHE D 2 87 ? -10.939 23.332 -26.324 1.00 13.62 106 PHE D CA 1
ATOM 4031 C C . PHE D 2 87 ? -10.887 24.679 -25.610 1.00 16.21 106 PHE D C 1
ATOM 4032 O O . PHE D 2 87 ? -11.878 25.408 -25.530 1.00 15.30 106 PHE D O 1
ATOM 4040 N N . SER D 2 88 ? -9.711 25.004 -25.086 1.00 14.45 107 SER D N 1
ATOM 4041 C CA . SER D 2 88 ? -9.501 26.303 -24.499 1.00 15.01 107 SER D CA 1
ATOM 4042 C C . SER D 2 88 ? -8.010 26.621 -24.525 1.00 15.19 107 SER D C 1
ATOM 4043 O O . SER D 2 88 ? -7.194 25.947 -23.873 1.00 15.63 107 SER D O 1
ATOM 4046 N N . GLY D 2 89 ? -7.655 27.627 -25.312 1.00 15.00 108 GLY D N 1
ATOM 4047 C CA . GLY D 2 89 ? -6.263 28.013 -25.456 1.00 14.96 108 GLY D CA 1
ATOM 4048 C C . GLY D 2 89 ? -5.471 26.947 -26.187 1.00 18.56 108 GLY D C 1
ATOM 4049 O O . GLY D 2 89 ? -5.607 26.789 -27.402 1.00 18.71 108 GLY D O 1
ATOM 4050 N N . SER D 2 90 ? -4.630 26.227 -25.454 1.00 14.62 109 SER D N 1
ATOM 4051 C CA . SER D 2 90 ? -3.865 25.133 -26.033 1.00 13.88 109 SER D CA 1
ATOM 4052 C C . SER D 2 90 ? -4.311 23.790 -25.472 1.00 18.90 109 SER D C 1
ATOM 4053 O O . SER D 2 90 ? -3.730 22.765 -25.804 1.00 19.14 109 SER D O 1
ATOM 4056 N N . SER D 2 91 ? -5.335 23.794 -24.619 1.00 16.83 110 SER D N 1
ATOM 4057 C CA A SER D 2 91 ? -5.860 22.558 -24.055 0.71 16.48 110 SER D CA 1
ATOM 4058 C CA B SER D 2 91 ? -5.860 22.557 -24.053 0.29 16.71 110 SER D CA 1
ATOM 4059 C C . SER D 2 91 ? -7.080 22.062 -24.824 1.00 14.72 110 SER D C 1
ATOM 4060 O O . SER D 2 91 ? -7.769 22.849 -25.483 1.00 15.57 110 SER D O 1
ATOM 4065 N N . ALA D 2 92 ? -7.343 20.765 -24.728 1.00 16.04 111 ALA D N 1
ATOM 4066 C CA . ALA D 2 92 ? -8.504 20.177 -25.382 1.00 16.32 111 ALA D CA 1
ATOM 4067 C C . ALA D 2 92 ? -8.968 18.933 -24.649 1.00 16.40 111 ALA D C 1
ATOM 4068 O O . ALA D 2 92 ? -8.188 18.282 -23.950 1.00 18.18 111 ALA D O 1
ATOM 4070 N N . GLU D 2 93 ? -10.250 18.624 -24.799 1.00 17.94 112 GLU D N 1
ATOM 4071 C CA . GLU D 2 93 ? -10.795 17.414 -24.213 1.00 15.27 112 GLU D CA 1
ATOM 4072 C C . GLU D 2 93 ? -11.963 16.878 -25.024 1.00 15.44 112 GLU D C 1
ATOM 4073 O O . GLU D 2 93 ? -12.585 17.616 -25.786 1.00 16.72 112 GLU D O 1
ATOM 4079 N N . LEU D 2 94 ? -12.199 15.576 -24.906 1.00 13.31 113 LEU D N 1
ATOM 4080 C CA . LEU D 2 94 ? -13.405 14.972 -25.443 1.00 15.96 113 LEU D CA 1
ATOM 4081 C C . LEU D 2 94 ? -14.370 14.764 -24.287 1.00 13.98 113 LEU D C 1
ATOM 4082 O O . LEU D 2 94 ? -13.994 14.246 -23.233 1.00 17.16 113 LEU D O 1
ATOM 4087 N N . VAL D 2 95 ? -15.621 15.146 -24.499 1.00 17.76 114 VAL D N 1
ATOM 4088 C CA . VAL D 2 95 ? -16.637 15.064 -23.461 1.00 14.85 114 VAL D CA 1
ATOM 4089 C C . VAL D 2 95 ? -17.860 14.358 -24.008 1.00 19.41 114 VAL D C 1
ATOM 4090 O O . VAL D 2 95 ? -18.327 14.693 -25.084 1.00 18.20 114 VAL D O 1
ATOM 4094 N N . SER D 2 96 ? -18.362 13.359 -23.288 1.00 16.29 115 SER D N 1
ATOM 4095 C CA A SER D 2 96 ? -19.590 12.677 -23.670 0.58 16.04 115 SER D CA 1
ATOM 4096 C CA B SER D 2 96 ? -19.602 12.722 -23.704 0.42 15.80 115 SER D CA 1
ATOM 4097 C C . SER D 2 96 ? -20.738 13.140 -22.774 1.00 16.89 115 SER D C 1
ATOM 4098 O O . SER D 2 96 ? -20.547 13.306 -21.570 1.00 19.21 115 SER D O 1
ATOM 4103 N N . TYR D 2 97 ? -21.912 13.341 -23.366 1.00 18.55 116 TYR D N 1
ATOM 4104 C CA . TYR D 2 97 ? -23.110 13.796 -22.663 1.00 17.14 116 TYR D CA 1
ATOM 4105 C C . TYR D 2 97 ? -24.254 12.812 -22.861 1.00 21.88 116 TYR D C 1
ATOM 4106 O O . TYR D 2 97 ? -24.377 12.202 -23.922 1.00 20.29 116 TYR D O 1
ATOM 4115 N N . ASP D 2 98 ? -25.091 12.670 -21.836 1.00 20.43 117 ASP D N 1
ATOM 4116 C CA . ASP D 2 98 ? -26.311 11.890 -21.940 1.00 23.04 117 ASP D CA 1
ATOM 4117 C C . ASP D 2 98 ? -27.290 12.706 -22.778 1.00 23.17 117 ASP D C 1
ATOM 4118 O O . ASP D 2 98 ? -27.655 13.826 -22.405 1.00 21.85 117 ASP D O 1
ATOM 4123 N N . SER D 2 99 ? -27.721 12.137 -23.900 1.00 21.83 118 SER D N 1
ATOM 4124 C CA A SER D 2 99 ? -28.547 12.875 -24.852 0.71 25.01 118 SER D CA 1
ATOM 4125 C CA B SER D 2 99 ? -28.565 12.836 -24.867 0.29 25.02 118 SER D CA 1
ATOM 4126 C C . SER D 2 99 ? -29.949 13.175 -24.324 1.00 29.80 118 SER D C 1
ATOM 4127 O O . SER D 2 99 ? -30.651 14.019 -24.873 1.00 34.16 118 SER D O 1
ATOM 4132 N N . ALA D 2 100 ? -30.352 12.496 -23.256 1.00 28.41 119 ALA D N 1
ATOM 4133 C CA . ALA D 2 100 ? -31.671 12.729 -22.685 1.00 31.15 119 ALA D CA 1
ATOM 4134 C C . ALA D 2 100 ? -31.647 13.757 -21.557 1.00 27.87 119 ALA D C 1
ATOM 4135 O O . ALA D 2 100 ? -32.608 14.502 -21.367 1.00 33.94 119 ALA D O 1
ATOM 4137 N N . THR D 2 101 ? -30.551 13.802 -20.808 1.00 27.96 120 THR D N 1
ATOM 4138 C CA . THR D 2 101 ? -30.480 14.678 -19.646 1.00 27.09 120 THR D CA 1
ATOM 4139 C C . THR D 2 101 ? -29.468 15.817 -19.781 1.00 21.75 120 THR D C 1
ATOM 4140 O O . THR D 2 101 ? -29.466 16.741 -18.968 1.00 23.12 120 THR D O 1
ATOM 4144 N N . CYS D 2 102 ? -28.604 15.732 -20.791 1.00 25.56 121 CYS D N 1
ATOM 4145 C CA . CYS D 2 102 ? -27.542 16.726 -21.012 1.00 21.19 121 CYS D CA 1
ATOM 4146 C C . CYS D 2 102 ? -26.447 16.701 -19.954 1.00 20.05 121 CYS D C 1
ATOM 4147 O O . CYS D 2 102 ? -25.590 17.580 -19.935 1.00 21.73 121 CYS D O 1
ATOM 4150 N N . LYS D 2 103 ? -26.478 15.704 -19.078 1.00 21.75 122 LYS D N 1
ATOM 4151 C CA . LYS D 2 103 ? -25.422 15.568 -18.071 1.00 22.64 122 LYS D CA 1
ATOM 4152 C C . LYS D 2 103 ? -24.150 14.990 -18.679 1.00 19.61 122 LYS D C 1
ATOM 4153 O O . LYS D 2 103 ? -24.210 14.183 -19.608 1.00 20.65 122 LYS D O 1
ATOM 4159 N N . VAL D 2 104 ? -22.996 15.397 -18.141 1.00 19.05 123 VAL D N 1
ATOM 4160 C CA . VAL D 2 104 ? -21.714 14.854 -18.583 1.00 16.82 123 VAL D CA 1
ATOM 4161 C C . VAL D 2 104 ? -21.569 13.414 -18.101 1.00 18.00 123 VAL D C 1
ATOM 4162 O O . VAL D 2 104 ? -21.809 13.115 -16.926 1.00 21.94 123 VAL D O 1
ATOM 4166 N N . VAL D 2 105 ? -21.211 12.529 -19.026 1.00 15.19 124 VAL D N 1
ATOM 4167 C CA . VAL D 2 105 ? -20.979 11.121 -18.727 1.00 18.72 124 VAL D CA 1
ATOM 4168 C C . VAL D 2 105 ? -19.495 10.855 -18.464 1.00 20.26 124 VAL D C 1
ATOM 4169 O O . VAL D 2 105 ? -19.142 10.105 -17.547 1.00 22.41 124 VAL D O 1
ATOM 4173 N N . HIS D 2 106 ? -18.625 11.466 -19.260 1.00 19.71 125 HIS D N 1
ATOM 4174 C CA . HIS D 2 106 ? -17.191 11.222 -19.149 1.00 14.34 125 HIS D CA 1
ATOM 4175 C C . HIS D 2 106 ? -16.417 12.342 -19.831 1.00 18.61 125 HIS D C 1
ATOM 4176 O O . HIS D 2 106 ? -16.927 12.946 -20.767 1.00 18.42 125 HIS D O 1
ATOM 4183 N N . ARG D 2 107 ? -15.213 12.641 -19.333 1.00 14.37 126 ARG D N 1
ATOM 4184 C CA . ARG D 2 107 ? -14.288 13.572 -19.992 1.00 16.68 126 ARG D CA 1
ATOM 4185 C C . ARG D 2 107 ? -12.941 12.907 -20.100 1.00 15.96 126 ARG D C 1
ATOM 4186 O O . ARG D 2 107 ? -12.532 12.175 -19.197 1.00 20.73 126 ARG D O 1
ATOM 4194 N N . GLU D 2 108 ? -12.217 13.204 -21.171 1.00 16.19 127 GLU D N 1
ATOM 4195 C CA . GLU D 2 108 ? -10.806 12.872 -21.212 1.00 16.34 127 GLU D CA 1
ATOM 4196 C C . GLU D 2 108 ? -9.980 14.009 -21.796 1.00 19.50 127 GLU D C 1
ATOM 4197 O O . GLU D 2 108 ? -10.280 14.524 -22.866 1.00 19.09 127 GLU D O 1
ATOM 4203 N N . ASP D 2 109 ? -8.939 14.387 -21.064 1.00 16.65 128 ASP D N 1
ATOM 4204 C CA . ASP D 2 109 ? -7.990 15.410 -21.490 1.00 18.69 128 ASP D CA 1
ATOM 4205 C C . ASP D 2 109 ? -7.149 14.864 -22.642 1.00 26.47 128 ASP D C 1
ATOM 4206 O O . ASP D 2 109 ? -6.444 13.866 -22.482 1.00 32.50 128 ASP D O 1
ATOM 4211 N N . ILE D 2 110 ? -7.232 15.501 -23.807 1.00 20.70 129 ILE D N 1
ATOM 4212 C CA . ILE D 2 110 ? -6.433 15.073 -24.951 1.00 20.75 129 ILE D CA 1
ATOM 4213 C C . ILE D 2 110 ? -5.470 16.163 -25.403 1.00 22.08 129 ILE D C 1
ATOM 4214 O O . ILE D 2 110 ? -5.073 16.203 -26.573 1.00 26.84 129 ILE D O 1
ATOM 4219 N N . SER D 2 111 ? -5.101 17.048 -24.483 1.00 21.14 130 SER D N 1
ATOM 4220 C CA . SER D 2 111 ? -4.193 18.139 -24.820 1.00 22.34 130 SER D CA 1
ATOM 4221 C C . SER D 2 111 ? -2.893 17.577 -25.412 1.00 24.91 130 SER D C 1
ATOM 4222 O O . SER D 2 111 ? -2.271 16.678 -24.832 1.00 26.46 130 SER D O 1
ATOM 4225 N N . GLY D 2 112 ? -2.509 18.091 -26.577 1.00 26.90 131 GLY D N 1
ATOM 4226 C CA . GLY D 2 112 ? -1.245 17.748 -27.207 1.00 28.90 131 GLY D CA 1
ATOM 4227 C C . GLY D 2 112 ? -1.260 16.492 -28.050 1.00 37.94 131 GLY D C 1
ATOM 4228 O O . GLY D 2 112 ? -0.214 16.032 -28.513 1.00 42.76 131 GLY D O 1
ATOM 4229 N N . GLN D 2 113 ? -2.440 15.927 -28.262 1.00 31.37 132 GLN D N 1
ATOM 4230 C CA . GLN D 2 113 ? -2.542 14.702 -29.034 1.00 31.14 132 GLN D CA 1
ATOM 4231 C C . GLN D 2 113 ? -3.520 14.873 -30.178 1.00 29.43 132 GLN D C 1
ATOM 4232 O O . GLN D 2 113 ? -4.534 15.550 -30.035 1.00 32.59 132 GLN D O 1
ATOM 4238 N N . ARG D 2 114 ? -3.208 14.284 -31.325 1.00 29.58 133 ARG D N 1
ATOM 4239 C CA . ARG D 2 114 ? -4.173 14.258 -32.405 1.00 25.33 133 ARG D CA 1
ATOM 4240 C C . ARG D 2 114 ? -5.137 13.125 -32.104 1.00 31.22 133 ARG D C 1
ATOM 4241 O O . ARG D 2 114 ? -4.824 12.230 -31.315 1.00 36.53 133 ARG D O 1
ATOM 4249 N N . TRP D 2 115 ? -6.314 13.149 -32.707 1.00 28.99 134 TRP D N 1
ATOM 4250 C CA A TRP D 2 115 ? -7.328 12.168 -32.361 0.65 26.04 134 TRP D CA 1
ATOM 4251 C CA B TRP D 2 115 ? -7.346 12.189 -32.351 0.35 26.58 134 TRP D CA 1
ATOM 4252 C C . TRP D 2 115 ? -8.253 11.863 -33.529 1.00 26.72 134 TRP D C 1
ATOM 4253 O O . TRP D 2 115 ? -8.438 12.682 -34.429 1.00 30.36 134 TRP D O 1
ATOM 4274 N N . ALA D 2 116 ? -8.822 10.666 -33.512 1.00 26.14 135 ALA D N 1
ATOM 4275 C CA . ALA D 2 116 ? -9.822 10.305 -34.488 1.00 28.10 135 ALA D CA 1
ATOM 4276 C C . ALA D 2 116 ? -10.849 9.407 -33.828 1.00 30.29 135 ALA D C 1
ATOM 4277 O O . ALA D 2 116 ? -10.508 8.530 -33.023 1.00 27.76 135 ALA D O 1
ATOM 4279 N N . VAL D 2 117 ? -12.112 9.646 -34.153 1.00 33.32 136 VAL D N 1
ATOM 4280 C CA . VAL D 2 117 ? -13.176 8.732 -33.791 1.00 32.11 136 VAL D CA 1
ATOM 4281 C C . VAL D 2 117 ? -13.817 8.246 -35.084 1.00 36.28 136 VAL D C 1
ATOM 4282 O O . VAL D 2 117 ? -14.267 9.050 -35.899 1.00 38.33 136 VAL D O 1
ATOM 4286 N N . ASP D 2 118 ? -13.828 6.933 -35.282 1.00 32.55 137 ASP D N 1
ATOM 4287 C CA . ASP D 2 118 ? -14.430 6.344 -36.476 1.00 38.27 137 ASP D CA 1
ATOM 4288 C C . ASP D 2 118 ? -14.955 4.947 -36.172 1.00 35.55 137 ASP D C 1
ATOM 4289 O O . ASP D 2 118 ? -15.076 4.570 -35.007 1.00 38.66 137 ASP D O 1
ATOM 4294 N N . LYS D 2 119 ? -15.267 4.183 -37.217 1.00 40.09 138 LYS D N 1
ATOM 4295 C CA . LYS D 2 119 ? -15.821 2.845 -37.036 1.00 43.43 138 LYS D CA 1
ATOM 4296 C C . LYS D 2 119 ? -14.937 1.998 -36.125 1.00 46.62 138 LYS D C 1
ATOM 4297 O O . LYS D 2 119 ? -15.431 1.144 -35.387 1.00 48.81 138 LYS D O 1
ATOM 4303 N N . ASP D 2 120 ? -13.631 2.246 -36.180 1.00 42.82 139 ASP D N 1
ATOM 4304 C CA . ASP D 2 120 ? -12.659 1.448 -35.437 1.00 50.23 139 ASP D CA 1
ATOM 4305 C C . ASP D 2 120 ? -12.508 1.917 -33.993 1.00 46.28 139 ASP D C 1
ATOM 4306 O O . ASP D 2 120 ? -11.890 1.237 -33.171 1.00 49.71 139 ASP D O 1
ATOM 4311 N N . GLY D 2 121 ? -13.072 3.082 -33.689 1.00 36.16 140 GLY D N 1
ATOM 4312 C CA . GLY D 2 121 ? -13.010 3.625 -32.344 1.00 33.61 140 GLY D CA 1
ATOM 4313 C C . GLY D 2 121 ? -12.153 4.869 -32.230 1.00 33.16 140 GLY D C 1
ATOM 4314 O O . GLY D 2 121 ? -12.119 5.695 -33.140 1.00 35.00 140 GLY D O 1
ATOM 4315 N N . LEU D 2 122 ? -11.452 4.993 -31.104 1.00 35.13 141 LEU D N 1
ATOM 4316 C CA . LEU D 2 122 ? -10.679 6.187 -30.785 1.00 30.01 141 LEU D CA 1
ATOM 4317 C C . LEU D 2 122 ? -9.173 5.973 -30.817 1.00 31.49 141 LEU D C 1
ATOM 4318 O O . LEU D 2 122 ? -8.630 5.135 -30.093 1.00 38.41 141 LEU D O 1
ATOM 4323 N N . ARG D 2 123 ? -8.503 6.761 -31.646 1.00 34.53 142 ARG D N 1
ATOM 4324 C CA . ARG D 2 123 ? -7.055 6.719 -31.759 1.00 28.37 142 ARG D CA 1
ATOM 4325 C C . ARG D 2 123 ? -6.471 8.054 -31.339 1.00 29.99 142 ARG D C 1
ATOM 4326 O O . ARG D 2 123 ? -6.990 9.110 -31.699 1.00 30.70 142 ARG D O 1
ATOM 4334 N N . LEU D 2 124 ? -5.387 8.002 -30.575 1.00 28.09 143 LEU D N 1
ATOM 4335 C CA . LEU D 2 124 ? -4.692 9.207 -30.134 1.00 30.20 143 LEU D CA 1
ATOM 4336 C C . LEU D 2 124 ? -3.268 9.166 -30.672 1.00 34.34 143 LEU D C 1
ATOM 4337 O O . LEU D 2 124 ? -2.532 8.198 -30.450 1.00 36.95 143 LEU D O 1
ATOM 4342 N N . GLY D 2 125 ? -2.884 10.213 -31.390 1.00 26.66 144 GLY D N 1
ATOM 4343 C CA . GLY D 2 125 ? -1.617 10.216 -32.098 1.00 28.55 144 GLY D CA 1
ATOM 4344 C C . GLY D 2 125 ? -0.551 11.121 -31.518 1.00 38.65 144 GLY D C 1
ATOM 4345 O O . GLY D 2 125 ? -0.851 12.127 -30.871 1.00 35.83 144 GLY D O 1
ATOM 4346 N N . GLN D 2 126 ? 0.700 10.742 -31.763 1.00 39.99 145 GLN D N 1
ATOM 4347 C CA . GLN D 2 126 ? 1.868 11.528 -31.387 1.00 47.57 145 GLN D CA 1
ATOM 4348 C C . GLN D 2 126 ? 2.831 11.546 -32.571 1.00 40.89 145 GLN D C 1
ATOM 4349 O O . GLN D 2 126 ? 2.754 10.678 -33.451 1.00 35.30 145 GLN D O 1
ATOM 4355 N N . LYS D 2 127 ? 3.734 12.524 -32.592 1.00 40.26 146 LYS D N 1
ATOM 4356 C CA A LYS D 2 127 ? 4.675 12.676 -33.698 0.40 41.40 146 LYS D CA 1
ATOM 4357 C CA B LYS D 2 127 ? 4.676 12.673 -33.695 0.43 41.39 146 LYS D CA 1
ATOM 4358 C CA C LYS D 2 127 ? 4.676 12.674 -33.697 0.17 41.42 146 LYS D CA 1
ATOM 4359 C C . LYS D 2 127 ? 3.918 12.877 -35.005 1.00 39.42 146 LYS D C 1
ATOM 4360 O O . LYS D 2 127 ? 4.046 12.087 -35.944 1.00 34.44 146 LYS D O 1
ATOM 4376 N N . CYS D 2 128 ? 3.130 13.947 -35.056 1.00 36.58 147 CYS D N 1
ATOM 4377 C CA . CYS D 2 128 ? 2.246 14.211 -36.184 1.00 38.97 147 CYS D CA 1
ATOM 4378 C C . CYS D 2 128 ? 2.680 15.438 -36.988 1.00 42.21 147 CYS D C 1
ATOM 4379 O O . CYS D 2 128 ? 3.299 16.354 -36.449 1.00 50.21 147 CYS D O 1
ATOM 4382 N N . SER D 2 129 ? 2.351 15.456 -38.276 1.00 41.66 148 SER D N 1
ATOM 4383 C CA A SER D 2 129 ? 2.727 16.565 -39.151 0.23 41.39 148 SER D CA 1
ATOM 4384 C CA B SER D 2 129 ? 2.730 16.568 -39.147 0.77 41.28 148 SER D CA 1
ATOM 4385 C C . SER D 2 129 ? 1.544 17.486 -39.454 1.00 41.74 148 SER D C 1
ATOM 4386 O O . SER D 2 129 ? 1.706 18.543 -40.068 1.00 45.57 148 SER D O 1
ATOM 4391 N N . GLY D 2 130 ? 0.356 17.075 -39.025 1.00 41.63 149 GLY D N 1
ATOM 4392 C CA . GLY D 2 130 ? -0.857 17.845 -39.237 1.00 41.67 149 GLY D CA 1
ATOM 4393 C C . GLY D 2 130 ? -1.891 17.445 -38.207 1.00 41.29 149 GLY D C 1
ATOM 4394 O O . GLY D 2 130 ? -1.573 16.712 -37.277 1.00 34.65 149 GLY D O 1
ATOM 4395 N N . GLU D 2 131 ? -3.127 17.910 -38.371 1.00 45.54 150 GLU D N 1
ATOM 4396 C CA . GLU D 2 131 ? -4.184 17.611 -37.405 1.00 42.08 150 GLU D CA 1
ATOM 4397 C C . GLU D 2 131 ? -4.753 16.200 -37.555 1.00 43.04 150 GLU D C 1
ATOM 4398 O O . GLU D 2 131 ? -5.378 15.668 -36.629 1.00 35.36 150 GLU D O 1
ATOM 4404 N N . SER D 2 132 ? -4.538 15.588 -38.714 1.00 44.31 151 SER D N 1
ATOM 4405 C CA . SER D 2 132 ? -4.988 14.218 -38.904 1.00 38.52 151 SER D CA 1
ATOM 4406 C C . SER D 2 132 ? -4.152 13.281 -38.050 1.00 36.98 151 SER D C 1
ATOM 4407 O O . SER D 2 132 ? -2.930 13.405 -37.978 1.00 35.60 151 SER D O 1
ATOM 4410 N N . VAL D 2 133 ? -4.822 12.346 -37.397 1.00 31.47 152 VAL D N 1
ATOM 4411 C CA . VAL D 2 133 ? -4.126 11.339 -36.622 1.00 37.23 152 VAL D CA 1
ATOM 4412 C C . VAL D 2 133 ? -3.347 10.432 -37.586 1.00 39.75 152 VAL D C 1
ATOM 4413 O O . VAL D 2 133 ? -2.340 9.828 -37.215 1.00 42.23 152 VAL D O 1
ATOM 4417 N N . ASP D 2 134 ? -3.808 10.367 -38.834 1.00 36.02 153 ASP D N 1
ATOM 4418 C CA . ASP D 2 134 ? -3.155 9.559 -39.861 1.00 32.64 153 ASP D CA 1
ATOM 4419 C C . ASP D 2 134 ? -1.804 10.143 -40.276 1.00 38.35 153 ASP D C 1
ATOM 4420 O O . ASP D 2 134 ? -1.076 9.550 -41.079 1.00 34.87 153 ASP D O 1
ATOM 4425 N N . SER D 2 135 ? -1.470 11.304 -39.721 1.00 41.16 154 SER D N 1
ATOM 4426 C CA . SER D 2 135 ? -0.196 11.951 -40.009 1.00 37.09 154 SER D CA 1
ATOM 4427 C C . SER D 2 135 ? 0.786 11.709 -38.869 1.00 35.07 154 SER D C 1
ATOM 4428 O O . SER D 2 135 ? 1.856 12.315 -38.820 1.00 38.66 154 SER D O 1
ATOM 4431 N N . CYS D 2 136 ? 0.415 10.821 -37.951 1.00 32.71 155 CYS D N 1
ATOM 4432 C CA . CYS D 2 136 ? 1.228 10.572 -36.767 1.00 32.04 155 CYS D CA 1
ATOM 4433 C C . CYS D 2 136 ? 2.063 9.294 -36.880 1.00 37.67 155 CYS D C 1
ATOM 4434 O O . CYS D 2 136 ? 1.614 8.283 -37.425 1.00 40.34 155 CYS D O 1
ATOM 4437 N N . ALA D 2 137 ? 3.278 9.352 -36.343 1.00 37.50 156 ALA D N 1
ATOM 4438 C CA . ALA D 2 137 ? 4.210 8.232 -36.385 1.00 36.55 156 ALA D CA 1
ATOM 4439 C C . ALA D 2 137 ? 3.942 7.246 -35.254 1.00 33.87 156 ALA D C 1
ATOM 4440 O O . ALA D 2 137 ? 4.361 6.090 -35.312 1.00 36.85 156 ALA D O 1
ATOM 4442 N N . LYS D 2 138 ? 3.246 7.704 -34.221 1.00 34.57 157 LYS D N 1
ATOM 4443 C CA A LYS D 2 138 ? 2.909 6.848 -33.088 0.24 35.18 157 LYS D CA 1
ATOM 4444 C CA B LYS D 2 138 ? 2.898 6.831 -33.106 0.76 36.32 157 LYS D CA 1
ATOM 4445 C C . LYS D 2 138 ? 1.445 7.015 -32.676 1.00 37.49 157 LYS D C 1
ATOM 4446 O O . LYS D 2 138 ? 1.042 8.081 -32.210 1.00 36.05 157 LYS D O 1
ATOM 4457 N N . ILE D 2 139 ? 0.661 5.957 -32.845 1.00 32.45 158 ILE D N 1
ATOM 4458 C CA . ILE D 2 139 ? -0.763 5.986 -32.544 1.00 33.79 158 ILE D CA 1
ATOM 4459 C C . ILE D 2 139 ? -1.092 4.915 -31.520 1.00 32.56 158 ILE D C 1
ATOM 4460 O O . ILE D 2 139 ? -0.615 3.785 -31.623 1.00 29.26 158 ILE D O 1
ATOM 4465 N N . VAL D 2 140 ? -1.911 5.274 -30.538 1.00 32.69 159 VAL D N 1
ATOM 4466 C CA . VAL D 2 140 ? -2.374 4.327 -29.528 1.00 31.67 159 VAL D CA 1
ATOM 4467 C C . VAL D 2 140 ? -3.899 4.322 -29.503 1.00 36.70 159 VAL D C 1
ATOM 4468 O O . VAL D 2 140 ? -4.526 5.378 -29.544 1.00 41.76 159 VAL D O 1
ATOM 4472 N N . LYS D 2 141 ? -4.494 3.135 -29.449 1.00 36.01 160 LYS D N 1
ATOM 4473 C CA . LYS D 2 141 ? -5.944 3.015 -29.369 1.00 37.45 160 LYS D CA 1
ATOM 4474 C C . LYS D 2 141 ? -6.429 3.296 -27.949 1.00 37.89 160 LYS D C 1
ATOM 4475 O O . LYS D 2 141 ? -5.868 2.787 -26.983 1.00 37.79 160 LYS D O 1
ATOM 4481 N N . ARG D 2 142 ? -7.465 4.121 -27.828 1.00 35.96 161 ARG D N 1
ATOM 4482 C CA . ARG D 2 142 ? -8.042 4.444 -26.525 1.00 35.26 161 ARG D CA 1
ATOM 4483 C C . ARG D 2 142 ? -9.478 3.939 -26.457 1.00 40.69 161 ARG D C 1
ATOM 4484 O O . ARG D 2 142 ? -10.252 4.123 -27.398 1.00 38.18 161 ARG D O 1
ATOM 4492 N N . SER D 2 143 ? -9.822 3.289 -25.349 1.00 33.83 162 SER D N 1
ATOM 4493 C CA . SER D 2 143 ? -11.159 2.733 -25.166 1.00 30.31 162 SER D CA 1
ATOM 4494 C C . SER D 2 143 ? -12.243 3.810 -25.222 1.00 22.38 162 SER D C 1
ATOM 4495 O O . SER D 2 143 ? -12.105 4.869 -24.614 1.00 28.49 162 SER D O 1
ATOM 4498 N N . LEU D 2 144 ? -13.333 3.539 -25.937 1.00 27.45 163 LEU D N 1
ATOM 4499 C CA . LEU D 2 144 ? -14.469 4.464 -25.926 1.00 24.00 163 LEU D CA 1
ATOM 4500 C C . LEU D 2 144 ? -15.544 4.047 -24.917 1.00 24.39 163 LEU D C 1
ATOM 4501 O O . LEU D 2 144 ? -16.554 4.737 -24.751 1.00 26.94 163 LEU D O 1
ATOM 4506 N N . ALA D 2 145 ? -15.313 2.933 -24.231 1.00 28.26 164 ALA D N 1
ATOM 4507 C CA . ALA D 2 145 ? -16.302 2.382 -23.307 1.00 29.21 164 ALA D CA 1
ATOM 4508 C C . ALA D 2 145 ? -16.817 3.380 -22.262 1.00 27.63 164 ALA D C 1
ATOM 4509 O O . ALA D 2 145 ? -18.021 3.440 -22.016 1.00 27.38 164 ALA D O 1
ATOM 4511 N N . PRO D 2 146 ? -15.915 4.166 -21.643 1.00 28.59 165 PRO D N 1
ATOM 4512 C CA . PRO D 2 146 ? -16.376 5.115 -20.621 1.00 26.90 165 PRO D CA 1
ATOM 4513 C C . PRO D 2 146 ? -17.235 6.237 -21.211 1.00 26.55 165 PRO D C 1
ATOM 4514 O O . PRO D 2 146 ? -18.056 6.830 -20.505 1.00 24.08 165 PRO D O 1
ATOM 4518 N N . PHE D 2 147 ? -17.038 6.537 -22.489 1.00 23.10 166 PHE D N 1
ATOM 4519 C CA . PHE D 2 147 ? -17.85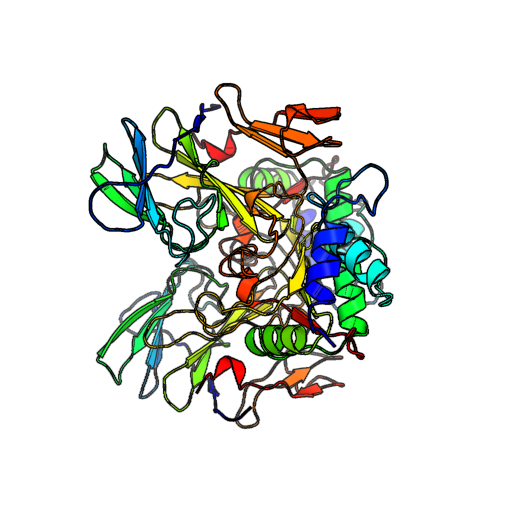0 7.560 -23.145 1.00 19.91 166 PHE D CA 1
ATOM 4520 C C . PHE D 2 147 ? -19.228 7.012 -23.507 1.00 27.72 166 PHE D C 1
ATOM 4521 O O . PHE D 2 147 ? -20.219 7.743 -23.463 1.00 28.34 166 PHE D O 1
ATOM 4529 N N . CYS D 2 148 ? -19.274 5.728 -23.877 1.00 26.49 167 CYS D N 1
ATOM 4530 C CA . CYS D 2 148 ? -20.509 5.061 -24.312 1.00 30.48 167 CYS D CA 1
ATOM 4531 C C . CYS D 2 148 ? -21.439 4.777 -23.138 1.00 26.92 167 CYS D C 1
ATOM 4532 O O . CYS D 2 148 ? -22.662 4.859 -23.272 1.00 37.06 167 CYS D O 1
ATOM 4535 N N . GLN D 2 149 ? -20.848 4.418 -22.002 1.00 31.65 168 GLN D N 1
ATOM 4536 C CA . GLN D 2 149 ? -21.587 4.003 -20.815 1.00 36.93 168 GLN D CA 1
ATOM 4537 C C . GLN D 2 149 ? -22.885 3.301 -21.190 1.00 51.91 168 GLN D C 1
ATOM 4538 O O . GLN D 2 149 ? -23.973 3.710 -20.781 1.00 52.41 168 GLN D O 1
ATOM 4544 N N . THR D 2 150 ? -22.757 2.236 -21.975 1.00 59.34 169 THR D N 1
ATOM 4545 C CA . THR D 2 150 ? -23.913 1.504 -22.471 1.00 67.26 169 THR D CA 1
ATOM 4546 C C . THR D 2 150 ? -24.245 0.313 -21.575 1.00 72.01 169 THR D C 1
ATOM 4547 O O . THR D 2 150 ? -24.237 -0.835 -22.020 1.00 77.79 169 THR D O 1
#

InterPro domains:
  IPR038765 Papain-like cysteine peptidase superfamily [SSF54001] (7-100)

Secondary structure (DSSP, 8-state):
--S-HHHHHHHHHHT--SBTTB-GGG-HHHHHHHHHHHHT-----SSHHHHHHHHHHHSEE-S-HHHHHHHHHTT--EEEEE--SS--EEEEE-SSPPBTTTBPEEEE--TT-GGG-EEEEEEGGGTS-TTGGGS-EEEE-SS---/--S-HHHHHHHHHTT--GGG-S-GGG-HHHHHHHHHHHHT-----SSHHHHHHHHHHHSEE-S-HHHHHHHHHTT--EEEEE--SS--EEEEE-SSPPBTTTBPEEEE--TT-GGG-EEEEEEGGGTS-TTGGGS-EEEE-SS---/----EEE---EEPSSSTTEEEEE-SSEEEEEE---TT-SS-SEE-SPPEEEEETTT--EEEE-S--PEEEEEEEEETTSSEEEEEEEETTEEEEEEEETTT--EEEEEE-TT-EEEEETTEEEEEEEESSSSGGGEEEEEEE--HHHH--/--S-EEE---EEETTEEEEEEEE-SSEEEEEE---TT-SS-SEE-SPPEEEEETTTS-EEEE-S--PEEEEEEEEETTS-EEEEEEEETTEEEEEEEETTT--EEEEEE-TT-EEEEETTEEEEEEEESSSSGGGEEEEEEE--HHHH--

B-factor: mean 26.37, std 12.94, range [8.81, 88.85]

GO terms:
  GO:0004040 amidase activity (F, IDA)
  GO:0033644 host cell membrane (C, EXP)
  GO:0005576 extracellular region (C, EXP)

Foldseek 3Di:
DDLCLQLVLLVVLQQDAQDVPDGQLQAFVSSVVSSCVVLVHDFQDDHQQRRVVVLVVDFDWDDFQVVLQVVQSVQWWKWKWDDDPDHTHIWTFYHDQADVNGFTFTAGHHNVDPQLGHSRPDTCPSNDDPVVSVVIIITIHPDGSD/DDQCLQLVQLVVLQQDAAVPDDHQQQAFVRSVVSSCVSLVHDFQDDHQQRRVVVLVVDFDWDDFQVVLLVVQSVQWWKKKWDQDPDHTHIWTFYHDQADVNGFTFTAGHHNVDPQLGHSRPDTCPSNDDPVVRVVIIMGTHPDGSD/DFWAKAWFQWAADPDDPQKIWGDDPFKIKIAHDPPPPDSPDQWGAADWIWMAGPVVRDIDTQHDFARWGNRAWIATPVRQKIWTWGADDQWIKIWIAGRRYRDTQDIDTLGPWQWDGHRVAIKTADCAPDRHRVRGPDIDGDGCCSRVVD/DPWAKAWFQWADDPPDQQWIWGDDQFKTKIDGHPPPPDRDDQWAQADWIKMAGNVVGDIDTQHDFARWGNRAWIATPVRQKIWTWGDDDQWIKIWIAGRHYRHTQDIDTLRQWAWDGHRVGIKTADCADDNHSVRGPDIDHDDCCSRVVD

CATH classification: 3.90.1720.10